Protein AF-A0A9X9X2J0-F1 (afdb_monomer_lite)

Secondary structure (DSSP, 8-state):
-EEEETTTEEEEEEEEEEETTTEEEEEEEEEEETTSPPPPEEEEETTEEPEEEEEEEEE-TT-PPPTT--EEEEEEEEEEE-TT--S----EEEEETTEEEEPPTT-EES-HHHHHTTS-HHHHHHHHHHHHH-GGGGGG--HHHHHHHHHHSPB--TEEEEETTEEEEEEEE-TTSEEEEEEE-SSPPPTT-EEEEEEEE--TTS-EEEEEBPPPPPTT-SEEEEEEEPPTT--S-TTS--EEEEEEEETTEEEEEEE-PEE--HHHHHHHHHHHHHTT--TT-THHHHHHHHHHHHHHHHHHHH-----PPPPTTSPEEEEE----SHHHHHHHHHHHHHHHHH-SEEEEES-HHHHHHHHHHHHHH-SS-EEEES-HHHHHHTTTTTTSEEEEE-HHHHHHHHHTT-HHHHHH--EEGGGHHHHHHHHHHTT---HHHHHHHHHHHHHHHHTT-----PPP---HHHHHHHHHHHHHHHHHHHHHHHHHHH-

pLDDT: mean 77.15, std 11.57, range [38.66, 94.69]

Organism: NCBI:txid1081025

Foldseek 3Di:
DWDDDPPFKIWDWAKWDQQFLWKIKTKTKMKGAPPDDFWDKFKDFPNHTFAWLDKDKAQDPVDDDDPPGRMGMIIIITMTGDPPDDRHTDWMWMDTHPDIDTDDDHMDHDDLLVVLLPDDLVVNVSLLVSCQVDVSRQSSQAVNSCVNVLVPAAEAEQFDAPPPQWRTKHWAAEQQQKIKIKTFGPFWDDPPKFKWKWKWAQDPVHIGIHTFADDGDDGGWRMGMTITGDDNVCVPGSPGWIKMWMWTADPVGIHIYIYTHHYDQQQRVLVVVVVSDVVTDDDPPCPRVVVVLVVLLVSLVVLVVVDPQPLDAQPPPAAEEEEEFPQPDPVLLVLLLVCVVVCLVQGQEYEYEDDPVSSCSNQVSCVVVVSHHYYYDPAPQVVLVVVVQQNHWYQYDYSVVSVVCVVVVNSVVSRLFTFRSVSLNSQVVSVSSLRDDGNRVSVVLLSVLLVCVVVVHQNDDDQDPADDDSRVVSSVSSRVSVSVCSVSSNSNGPD

Structure (mmCIF, N/CA/C/O backbone):
data_AF-A0A9X9X2J0-F1
#
_entry.id   AF-A0A9X9X2J0-F1
#
loop_
_atom_site.group_PDB
_atom_site.id
_atom_site.type_symbol
_atom_site.label_atom_id
_atom_site.label_alt_id
_atom_site.label_comp_id
_atom_site.label_asym_id
_atom_site.label_entity_id
_atom_site.label_seq_id
_atom_site.pdbx_PDB_ins_code
_atom_site.Cartn_x
_atom_site.Cartn_y
_atom_site.Cartn_z
_atom_site.occupancy
_atom_site.B_iso_or_equiv
_atom_site.auth_seq_id
_atom_site.auth_comp_id
_atom_site.auth_asym_id
_atom_site.auth_atom_id
_atom_site.pdbx_PDB_model_num
ATOM 1 N N . MET A 1 1 ? -6.621 -7.345 40.419 1.00 80.12 1 MET A N 1
ATOM 2 C CA . MET A 1 1 ? -6.516 -6.474 41.616 1.00 80.12 1 MET A CA 1
ATOM 3 C C . MET A 1 1 ? -7.861 -5.805 41.831 1.00 80.12 1 MET A C 1
ATOM 5 O O . MET A 1 1 ? -8.419 -5.325 40.860 1.00 80.12 1 MET A O 1
ATOM 9 N N . LYS A 1 2 ? -8.401 -5.790 43.052 1.00 79.56 2 LYS A N 1
ATOM 10 C CA . LYS A 1 2 ? -9.712 -5.195 43.351 1.00 79.56 2 LYS A CA 1
ATOM 11 C C . LYS A 1 2 ? -9.536 -4.049 44.346 1.00 79.56 2 LYS A C 1
ATOM 13 O O . LYS A 1 2 ? -8.899 -4.245 45.374 1.00 79.56 2 LYS A O 1
ATOM 18 N N . LEU A 1 3 ? -10.086 -2.884 44.032 1.00 79.12 3 LEU A N 1
ATOM 19 C CA . LEU A 1 3 ? -9.975 -1.656 44.812 1.00 79.12 3 LEU A CA 1
ATOM 20 C C . LEU A 1 3 ? -11.377 -1.104 45.074 1.00 79.12 3 LEU A C 1
ATOM 22 O O . LEU A 1 3 ? -12.200 -1.020 44.164 1.00 79.12 3 LEU A O 1
ATOM 26 N N . ARG A 1 4 ? -11.653 -0.731 46.324 1.00 74.75 4 ARG A N 1
ATOM 27 C CA . ARG A 1 4 ? -12.910 -0.087 46.714 1.00 74.75 4 ARG A CA 1
ATOM 28 C C . ARG A 1 4 ? -12.634 1.380 47.029 1.00 74.75 4 ARG A C 1
ATOM 30 O O . ARG A 1 4 ? -11.726 1.683 47.798 1.00 74.75 4 ARG A O 1
ATOM 37 N N . ILE A 1 5 ? -13.408 2.265 46.417 1.00 70.88 5 ILE A N 1
ATOM 38 C CA . ILE A 1 5 ? -13.255 3.717 46.463 1.00 70.88 5 ILE A CA 1
ATOM 39 C C . ILE A 1 5 ? -14.489 4.271 47.176 1.00 70.88 5 ILE A C 1
ATOM 41 O O . ILE A 1 5 ? -15.576 4.354 46.605 1.00 70.88 5 ILE A O 1
ATOM 45 N N . GLY A 1 6 ? -14.337 4.583 48.463 1.00 69.69 6 GLY A N 1
ATOM 46 C CA . GLY A 1 6 ? -15.476 4.920 49.320 1.00 69.69 6 GLY A CA 1
ATOM 47 C C . GLY A 1 6 ? -16.467 3.756 49.462 1.00 69.69 6 GLY A C 1
ATOM 48 O O . GLY A 1 6 ? -16.087 2.582 49.420 1.00 69.69 6 GLY A O 1
ATOM 49 N N . GLN A 1 7 ? -17.753 4.063 49.656 1.00 65.88 7 GLN A N 1
ATOM 50 C CA . GLN A 1 7 ? -18.797 3.030 49.704 1.00 65.88 7 GLN A CA 1
ATOM 51 C C . GLN A 1 7 ? -19.370 2.688 48.324 1.00 65.88 7 GLN A C 1
ATOM 53 O O . GLN A 1 7 ? -19.867 1.570 48.150 1.00 65.88 7 GLN A O 1
ATOM 58 N N . ASP A 1 8 ? -19.186 3.577 47.347 1.00 79.44 8 ASP A N 1
ATOM 59 C CA . ASP A 1 8 ? -20.052 3.655 46.170 1.00 79.44 8 ASP A CA 1
ATOM 60 C C . ASP A 1 8 ? -19.383 3.235 44.867 1.00 79.44 8 ASP A C 1
ATOM 62 O O . ASP A 1 8 ? -20.099 2.905 43.931 1.00 79.44 8 ASP A O 1
ATOM 66 N N . ILE A 1 9 ? -18.046 3.207 44.798 1.00 84.62 9 ILE A N 1
ATOM 67 C CA . ILE A 1 9 ? -17.306 2.835 43.586 1.00 84.62 9 ILE A CA 1
ATOM 68 C C . ILE A 1 9 ? -16.357 1.673 43.889 1.00 84.62 9 ILE A C 1
ATOM 70 O O . ILE A 1 9 ? -15.680 1.615 44.917 1.00 84.62 9 ILE A O 1
ATOM 74 N N . GLU A 1 10 ? -16.291 0.721 42.972 1.00 88.69 10 GLU A N 1
ATOM 75 C CA . GLU A 1 10 ? -15.379 -0.411 43.003 1.00 88.69 10 GLU A CA 1
ATOM 76 C C . GLU A 1 10 ? -14.710 -0.550 41.639 1.00 88.69 10 GLU A C 1
ATOM 78 O O . GLU A 1 10 ? -15.383 -0.681 40.625 1.00 88.69 10 GLU A O 1
ATOM 83 N N . VAL A 1 11 ? -13.380 -0.567 41.614 1.00 88.56 11 VAL A N 1
ATOM 84 C CA . VAL A 1 11 ? -12.594 -0.785 40.398 1.00 88.56 11 VAL A CA 1
ATOM 85 C C . VAL A 1 11 ? -11.841 -2.098 40.547 1.00 88.56 11 VAL A C 1
ATOM 87 O O . VAL A 1 11 ? -11.097 -2.299 41.507 1.00 88.56 11 VAL A O 1
ATOM 90 N N . ALA A 1 12 ? -12.015 -3.011 39.600 1.00 89.44 12 ALA A N 1
ATOM 91 C CA . ALA A 1 12 ? -11.230 -4.230 39.524 1.00 89.44 12 ALA A CA 1
ATOM 92 C C . ALA A 1 12 ? -10.414 -4.233 38.235 1.00 89.44 12 ALA A C 1
ATOM 94 O O . ALA A 1 12 ? -10.956 -4.210 37.138 1.00 89.44 12 ALA A O 1
ATOM 95 N N . ILE A 1 13 ? -9.097 -4.263 38.393 1.00 89.69 13 ILE A N 1
ATOM 96 C CA . ILE A 1 13 ? -8.137 -4.299 37.299 1.00 89.69 13 ILE A CA 1
ATOM 97 C C . ILE A 1 13 ? -7.813 -5.753 36.997 1.00 89.69 13 ILE A C 1
ATOM 99 O O . ILE A 1 13 ? -7.363 -6.499 37.878 1.00 89.69 13 ILE A O 1
ATOM 103 N N . GLU A 1 14 ? -8.073 -6.136 35.758 1.00 88.88 14 GLU A N 1
ATOM 104 C CA . GLU A 1 14 ? -7.961 -7.501 35.257 1.00 88.88 14 GLU A CA 1
ATOM 105 C C . GLU A 1 14 ? -6.695 -7.681 34.424 1.00 88.88 14 GLU A C 1
ATOM 107 O O . GLU A 1 14 ? -6.091 -8.748 34.497 1.00 88.88 14 GLU A O 1
ATOM 112 N N . CYS A 1 15 ? -6.254 -6.636 33.718 1.00 89.38 15 CYS A N 1
ATOM 113 C CA . CYS A 1 15 ? -5.005 -6.626 32.971 1.00 89.38 15 CYS A CA 1
ATOM 114 C C . CYS A 1 15 ? -4.328 -5.249 33.027 1.00 89.38 15 CYS A C 1
ATOM 116 O O . CYS A 1 15 ? -4.977 -4.218 32.851 1.00 89.38 15 CYS A O 1
ATOM 118 N N . VAL A 1 16 ? -3.014 -5.229 33.252 1.00 89.00 16 VAL A N 1
ATOM 119 C CA . VAL A 1 16 ? -2.161 -4.043 33.070 1.00 89.00 16 VAL A CA 1
ATOM 120 C C . VAL A 1 16 ? -0.937 -4.458 32.282 1.00 89.00 16 VAL A C 1
ATOM 122 O O . VAL A 1 16 ? -0.249 -5.405 32.675 1.00 89.00 16 VAL A O 1
ATOM 125 N N . ARG A 1 17 ? -0.624 -3.729 31.210 1.00 86.81 17 ARG A N 1
ATOM 126 C CA . ARG A 1 17 ? 0.584 -3.969 30.428 1.00 86.81 17 ARG A CA 1
ATOM 127 C C . ARG A 1 17 ? 1.191 -2.666 29.904 1.00 86.81 17 ARG A C 1
ATOM 129 O O . ARG A 1 17 ? 0.515 -1.936 29.184 1.00 86.81 17 ARG A O 1
ATOM 136 N N . PRO A 1 18 ? 2.466 -2.374 30.209 1.00 80.94 18 PRO A N 1
ATOM 137 C CA . PRO A 1 18 ? 3.216 -1.362 29.474 1.00 80.94 18 PRO A CA 1
ATOM 138 C C . PRO A 1 18 ? 3.323 -1.776 28.001 1.00 80.94 18 PRO A C 1
ATOM 140 O O . PRO A 1 18 ? 3.695 -2.914 27.708 1.00 80.94 18 PRO A O 1
ATOM 143 N N . THR A 1 19 ? 2.967 -0.879 27.087 1.00 74.69 19 THR A N 1
ATOM 144 C CA . THR A 1 19 ? 3.000 -1.098 25.636 1.00 74.69 19 THR A CA 1
ATOM 145 C C . THR A 1 19 ? 4.018 -0.137 25.025 1.00 74.69 19 THR A C 1
ATOM 147 O O . THR A 1 19 ? 3.971 1.077 25.222 1.00 74.69 19 THR A O 1
ATOM 150 N N . GLY A 1 20 ? 5.055 -0.684 24.391 1.00 66.75 20 GLY A N 1
ATOM 151 C CA . GLY A 1 20 ? 6.238 0.103 24.028 1.00 66.75 20 GLY A CA 1
ATOM 152 C C . GLY A 1 20 ? 6.886 0.840 25.221 1.00 66.75 20 GLY A C 1
ATOM 153 O O . GLY A 1 20 ? 6.628 0.558 26.390 1.00 66.75 20 GLY A O 1
ATOM 154 N N . GLY A 1 21 ? 7.766 1.805 24.937 1.00 66.75 21 GLY A N 1
ATOM 155 C CA . GLY A 1 21 ? 8.480 2.566 25.976 1.00 66.75 21 GLY A CA 1
ATOM 156 C C . GLY A 1 21 ? 7.682 3.708 26.627 1.00 66.75 21 GLY A C 1
ATOM 157 O O . GLY A 1 21 ? 8.213 4.382 27.513 1.00 66.75 21 GLY A O 1
ATOM 158 N N . ARG A 1 22 ? 6.453 3.979 26.156 1.00 76.69 22 ARG A N 1
ATOM 159 C CA . ARG A 1 22 ? 5.675 5.190 26.492 1.00 76.69 22 ARG A CA 1
ATOM 160 C C . ARG A 1 22 ? 4.164 4.985 26.642 1.00 76.69 22 ARG A C 1
ATOM 162 O O . ARG A 1 22 ? 3.491 5.958 26.967 1.00 76.69 22 ARG A O 1
ATOM 169 N N . HIS A 1 23 ? 3.628 3.785 26.434 1.00 84.94 23 HIS A N 1
ATOM 170 C CA . HIS A 1 23 ? 2.187 3.554 26.513 1.00 84.94 23 HIS A CA 1
ATOM 171 C C . HIS A 1 23 ? 1.828 2.570 27.620 1.00 84.94 23 HIS A C 1
ATOM 173 O O . HIS A 1 23 ? 2.652 1.779 28.091 1.00 84.94 23 HIS A O 1
ATOM 179 N N . LEU A 1 24 ? 0.580 2.646 28.064 1.00 87.31 24 LEU A N 1
ATOM 180 C CA . LEU A 1 24 ? 0.013 1.747 29.052 1.00 87.31 24 LEU A CA 1
ATOM 181 C C . LEU A 1 24 ? -1.345 1.255 28.568 1.00 87.31 24 LEU A C 1
ATOM 183 O O . LEU A 1 24 ? -2.229 2.057 28.283 1.00 87.31 24 LEU A O 1
ATOM 187 N N . PHE A 1 25 ? -1.500 -0.064 28.529 1.00 89.62 25 PHE A N 1
ATOM 188 C CA . PHE A 1 25 ? -2.776 -0.743 28.369 1.00 89.62 25 PHE A CA 1
ATOM 189 C C . PHE A 1 25 ? -3.306 -1.142 29.747 1.00 89.62 25 PHE A C 1
ATOM 191 O O . PHE A 1 25 ? -2.611 -1.811 30.520 1.00 89.62 25 PHE A O 1
ATOM 198 N N . VAL A 1 26 ? -4.539 -0.749 30.055 1.00 90.88 26 VAL A N 1
ATOM 199 C CA . VAL A 1 26 ? -5.248 -1.138 31.275 1.00 90.88 26 VAL A CA 1
ATOM 200 C C . VAL A 1 26 ? -6.631 -1.631 30.897 1.00 90.88 26 VAL A C 1
ATOM 202 O O . VAL A 1 26 ? -7.401 -0.913 30.268 1.00 90.88 26 VAL A O 1
ATOM 205 N N . GLN A 1 27 ? -6.971 -2.835 31.335 1.00 91.94 27 GLN A N 1
ATOM 206 C CA . GLN A 1 27 ? -8.309 -3.383 31.199 1.00 91.94 27 GLN A CA 1
ATOM 207 C C . GLN A 1 27 ? -8.830 -3.826 32.563 1.00 91.94 27 GLN A C 1
ATOM 209 O O . GLN A 1 27 ? -8.101 -4.323 33.433 1.00 91.94 27 GLN A O 1
ATOM 214 N N . GLY A 1 28 ? -10.121 -3.611 32.766 1.00 91.62 28 GLY A N 1
ATOM 215 C CA . GLY A 1 28 ? -10.777 -3.995 33.996 1.00 91.62 28 GLY A CA 1
ATOM 216 C C . GLY A 1 28 ? -12.270 -3.765 33.948 1.00 91.62 28 GLY A C 1
ATOM 217 O O . GLY A 1 28 ? -12.894 -3.699 32.890 1.00 91.62 28 GLY A O 1
ATOM 218 N N . ARG A 1 29 ? -12.842 -3.643 35.137 1.00 91.69 29 ARG A N 1
ATOM 219 C CA . ARG A 1 29 ? -14.235 -3.287 35.349 1.00 91.69 29 ARG A CA 1
ATOM 220 C C . ARG A 1 29 ? -14.359 -2.246 36.440 1.00 91.69 29 ARG A C 1
ATOM 222 O O . ARG A 1 29 ? -13.577 -2.217 37.391 1.00 91.69 29 ARG A O 1
ATOM 229 N N . ILE A 1 30 ? -15.395 -1.445 36.318 1.00 91.69 30 ILE A N 1
ATOM 230 C CA . ILE A 1 30 ? -15.844 -0.506 37.323 1.00 91.69 30 ILE A CA 1
ATOM 231 C C . ILE A 1 30 ? -17.287 -0.835 37.689 1.00 91.69 30 ILE A C 1
ATOM 233 O O . ILE A 1 30 ? -18.092 -1.196 36.833 1.00 91.69 30 ILE A O 1
ATOM 237 N N . ALA A 1 31 ? -17.594 -0.767 38.976 1.00 90.44 31 ALA A N 1
ATOM 238 C CA . ALA A 1 31 ? -18.933 -0.915 39.504 1.00 90.44 31 ALA A CA 1
ATOM 239 C C . ALA A 1 31 ? -19.277 0.293 40.373 1.00 90.44 31 ALA A C 1
ATOM 241 O O . ALA A 1 31 ? -18.444 0.730 41.168 1.00 90.44 31 ALA A O 1
ATOM 242 N N . TRP A 1 32 ? -20.490 0.818 40.230 1.00 90.38 32 TRP A N 1
ATOM 243 C CA . TRP A 1 32 ? -20.974 1.955 41.011 1.00 90.38 32 TRP A CA 1
ATOM 244 C C . TRP A 1 32 ? -22.461 1.827 41.341 1.00 90.38 32 TRP A C 1
ATOM 246 O O . TRP A 1 32 ? -23.166 1.037 40.714 1.00 90.38 32 TRP A O 1
ATOM 256 N N . ASN A 1 33 ? -22.947 2.563 42.341 1.00 87.88 33 ASN A N 1
ATOM 257 C CA . ASN A 1 33 ? -24.357 2.505 42.740 1.00 87.88 33 ASN A CA 1
ATOM 258 C C . ASN A 1 33 ? -25.285 2.996 41.616 1.00 87.88 33 ASN A C 1
ATOM 260 O O . ASN A 1 33 ? -25.046 4.036 40.995 1.00 87.88 33 ASN A O 1
ATOM 264 N N . ARG A 1 34 ? -26.380 2.267 41.382 1.00 79.81 34 ARG A N 1
ATOM 265 C CA . ARG A 1 34 ? -27.400 2.632 40.397 1.00 79.81 34 ARG A CA 1
ATOM 266 C C . ARG A 1 34 ? -28.074 3.942 40.826 1.00 79.81 34 ARG A C 1
ATOM 268 O O . ARG A 1 34 ? -28.547 4.070 41.949 1.00 79.81 34 ARG A O 1
ATOM 275 N N . GLY A 1 35 ? -28.069 4.931 39.931 1.00 78.44 35 GLY A N 1
ATOM 276 C CA . GLY A 1 35 ? -28.541 6.298 40.199 1.00 78.44 35 GLY A CA 1
ATOM 277 C C . GLY A 1 35 ? -27.430 7.331 40.429 1.00 78.44 35 GLY A C 1
ATOM 278 O O . GLY A 1 35 ? -27.726 8.522 40.439 1.00 78.44 35 GLY A O 1
ATOM 279 N N . GLY A 1 36 ? -26.169 6.901 40.568 1.00 79.81 36 GLY A N 1
ATOM 280 C CA . GLY A 1 36 ? -24.998 7.784 40.509 1.00 79.81 36 GLY A CA 1
ATOM 281 C C . GLY A 1 36 ? -24.456 7.959 39.085 1.00 79.81 36 GLY A C 1
ATOM 282 O O . GLY A 1 36 ? -24.708 7.126 38.209 1.00 79.81 36 GLY A O 1
ATOM 283 N N . GLU A 1 37 ? -23.689 9.028 38.860 1.00 81.94 37 GLU A N 1
ATOM 284 C CA . GLU A 1 37 ? -22.970 9.247 37.598 1.00 81.94 37 GLU A CA 1
ATOM 285 C C . GLU A 1 37 ? -21.845 8.219 37.409 1.00 81.94 37 GLU A C 1
ATOM 287 O O . GLU A 1 37 ? -21.214 7.772 38.373 1.00 81.94 37 GLU A O 1
ATOM 292 N N . ALA A 1 38 ? -21.609 7.827 36.153 1.00 82.75 38 ALA A N 1
ATOM 293 C CA . ALA A 1 38 ? -20.525 6.916 35.810 1.00 82.75 38 ALA A CA 1
ATOM 294 C C . ALA A 1 38 ? -19.171 7.584 36.123 1.00 82.75 38 ALA A C 1
ATOM 296 O O . ALA A 1 38 ? -18.958 8.721 35.703 1.00 82.75 38 ALA A O 1
ATOM 297 N N . PRO A 1 39 ? -18.244 6.919 36.836 1.00 85.06 39 PRO A N 1
ATOM 298 C CA . PRO A 1 39 ? -16.985 7.556 37.203 1.00 85.06 39 PRO A CA 1
ATOM 299 C C . PRO A 1 39 ? -16.054 7.711 35.999 1.00 85.06 39 PRO A C 1
ATOM 301 O O . PRO A 1 39 ? -15.742 6.729 35.310 1.00 85.06 39 PRO A O 1
ATOM 304 N N . ASP A 1 40 ? -15.526 8.921 35.824 1.00 88.00 40 ASP A N 1
ATOM 305 C CA . ASP A 1 40 ? -14.433 9.175 34.890 1.00 88.00 40 ASP A CA 1
ATOM 306 C C . ASP A 1 40 ? -13.179 8.421 35.333 1.00 88.00 40 ASP A C 1
ATOM 308 O O . ASP A 1 40 ? -12.797 8.444 36.511 1.00 88.00 40 ASP A O 1
ATOM 312 N N . LEU A 1 41 ? -12.535 7.757 34.370 1.00 90.19 41 LEU A N 1
ATOM 313 C CA . LEU A 1 41 ? -11.253 7.094 34.576 1.00 90.19 41 LEU A CA 1
ATOM 314 C C . LEU A 1 41 ? -10.158 7.881 33.879 1.00 90.19 41 LEU A C 1
ATOM 316 O O . LEU A 1 41 ? -10.342 8.394 32.779 1.00 90.19 41 LEU A O 1
ATOM 320 N N . TRP A 1 42 ? -9.000 7.937 34.515 1.00 89.50 42 TRP A N 1
ATOM 321 C CA . TRP A 1 42 ? -7.841 8.638 33.985 1.00 89.50 42 TRP A CA 1
ATOM 322 C C . TRP A 1 42 ? -6.563 7.947 34.440 1.00 89.50 42 TRP A C 1
ATOM 324 O O . TRP A 1 42 ? -6.535 7.254 35.458 1.00 89.50 42 TRP A O 1
ATOM 334 N N . LEU A 1 43 ? -5.492 8.111 33.670 1.00 89.50 43 LEU A N 1
ATOM 335 C CA . LEU A 1 43 ? -4.203 7.493 33.954 1.00 89.50 43 LEU A CA 1
ATOM 336 C C . LEU A 1 43 ? -3.159 8.562 34.258 1.00 89.50 43 LEU A C 1
ATOM 338 O O . LEU A 1 43 ? -3.133 9.623 33.637 1.00 89.50 43 LEU A O 1
ATOM 342 N N . LEU A 1 44 ? -2.284 8.258 35.211 1.00 87.56 44 LEU A N 1
ATOM 343 C CA . LEU A 1 44 ? -1.112 9.058 35.537 1.00 87.56 44 LEU A CA 1
ATOM 344 C C . LEU A 1 44 ? 0.1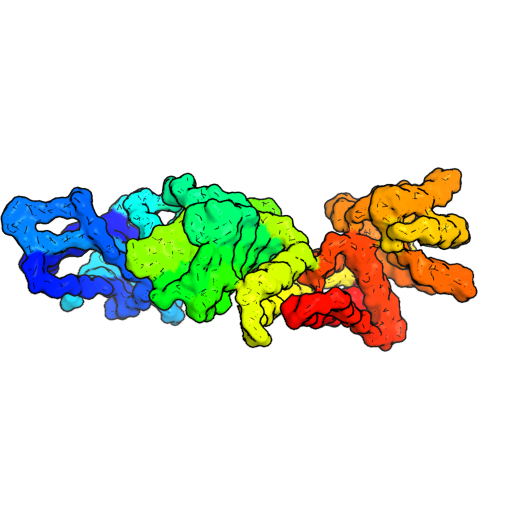71 8.286 35.267 1.00 87.56 44 LEU A C 1
ATOM 346 O O . LEU A 1 44 ? 0.225 7.076 35.493 1.00 87.56 44 LEU A O 1
ATOM 350 N N . ALA A 1 45 ? 1.234 9.018 34.953 1.00 83.81 45 ALA A N 1
ATOM 351 C CA . ALA A 1 45 ? 2.611 8.578 35.147 1.00 83.81 45 ALA A CA 1
ATOM 352 C C . ALA A 1 45 ? 3.360 9.622 35.981 1.00 83.81 45 ALA A C 1
ATOM 354 O O . ALA A 1 45 ? 3.346 10.808 35.650 1.00 83.81 45 ALA A O 1
ATOM 355 N N . HIS A 1 46 ? 4.003 9.200 37.074 1.00 80.00 46 HIS A N 1
ATOM 356 C CA . HIS A 1 46 ? 4.714 10.103 37.994 1.00 80.00 46 HIS A CA 1
ATOM 357 C C . HIS A 1 46 ? 3.863 11.288 38.502 1.00 80.00 46 HIS A C 1
ATOM 359 O O . HIS A 1 46 ? 4.365 12.397 38.674 1.00 80.00 46 HIS A O 1
ATOM 365 N N . GLY A 1 47 ? 2.560 11.074 38.715 1.00 80.00 47 GLY A N 1
ATOM 366 C CA . GLY A 1 47 ? 1.641 12.128 39.163 1.00 80.00 47 GLY A CA 1
ATOM 367 C C . GLY A 1 47 ? 1.157 13.085 38.066 1.00 80.00 47 GLY A C 1
ATOM 368 O O . GLY A 1 47 ? 0.377 13.982 38.367 1.00 80.00 47 GLY A O 1
ATOM 369 N N . LEU A 1 48 ? 1.579 12.899 36.810 1.00 83.69 48 LEU A N 1
ATOM 370 C CA . LEU A 1 48 ? 1.143 13.704 35.666 1.00 83.69 48 LEU A CA 1
ATOM 371 C C . LEU A 1 48 ? 0.122 12.945 34.808 1.00 83.69 48 LEU A C 1
ATOM 373 O O . LEU A 1 48 ? 0.317 11.746 34.592 1.00 83.69 48 LEU A O 1
ATOM 377 N N . PRO A 1 49 ? -0.934 13.612 34.306 1.00 85.62 49 PRO A N 1
ATOM 378 C CA . PRO A 1 49 ? -1.939 12.984 33.455 1.00 85.62 49 PRO A CA 1
ATOM 379 C C . PRO A 1 49 ? -1.334 12.484 32.148 1.00 85.62 49 PRO A C 1
ATOM 381 O O . PRO A 1 49 ? -0.524 13.166 31.517 1.00 85.62 49 PRO A O 1
ATOM 384 N N . LEU A 1 50 ? -1.738 11.277 31.764 1.00 86.31 50 LEU A N 1
ATOM 385 C CA . LEU A 1 50 ? -1.480 10.716 30.448 1.00 86.31 50 LEU A CA 1
ATOM 386 C C . LEU A 1 50 ? -2.586 11.117 29.479 1.00 86.31 50 LEU A C 1
ATOM 388 O O . LEU A 1 50 ? -3.747 11.271 29.862 1.00 86.31 50 LEU A O 1
ATOM 392 N N . GLU A 1 51 ? -2.213 11.255 28.214 1.00 87.19 51 GLU A N 1
ATOM 393 C CA . GLU A 1 51 ? -3.160 11.458 27.130 1.00 87.19 51 GLU A CA 1
ATOM 394 C C . GLU A 1 51 ? -3.861 10.133 26.839 1.00 87.19 51 GLU A C 1
ATOM 396 O O . GLU A 1 51 ? -3.206 9.115 26.598 1.00 87.19 51 GLU A O 1
ATOM 401 N N . SER A 1 52 ? -5.192 10.133 26.901 1.00 87.12 52 SER A N 1
ATOM 402 C CA . SER A 1 52 ? -5.984 8.957 26.554 1.00 87.12 52 SER A CA 1
ATOM 403 C C . SER A 1 52 ? -6.009 8.800 25.037 1.00 87.12 52 SER A C 1
ATOM 405 O O . SER A 1 52 ? -6.588 9.627 24.335 1.00 87.12 52 SER A O 1
ATOM 407 N N . LEU A 1 53 ? -5.376 7.739 24.540 1.00 87.44 53 LEU A N 1
ATOM 408 C CA . LEU A 1 53 ? -5.398 7.358 23.127 1.00 87.44 53 LEU A CA 1
ATOM 409 C C . LEU A 1 53 ? -6.650 6.535 22.799 1.00 87.44 53 LEU A C 1
ATOM 411 O O . LEU A 1 53 ? -7.156 6.582 21.680 1.00 87.44 53 LEU A O 1
ATOM 415 N N . LEU A 1 54 ? -7.150 5.779 23.779 1.00 89.44 54 LEU A N 1
ATOM 416 C CA . LEU A 1 54 ? -8.365 4.984 23.668 1.00 89.44 54 LEU A CA 1
ATOM 417 C C . LEU A 1 54 ? -9.022 4.832 25.047 1.00 89.44 54 LEU A C 1
ATOM 419 O O . LEU A 1 54 ? -8.380 4.348 25.976 1.00 89.44 54 LEU A O 1
ATOM 423 N N . ASP A 1 55 ? -10.304 5.187 25.159 1.00 91.44 55 ASP A N 1
ATOM 424 C CA . ASP A 1 55 ? -11.177 4.832 26.288 1.00 91.44 55 ASP A CA 1
ATOM 425 C C . ASP A 1 55 ? -12.417 4.131 25.730 1.00 91.44 55 ASP A C 1
ATOM 427 O O . ASP A 1 55 ? -13.240 4.741 25.043 1.00 91.44 55 ASP A O 1
ATOM 431 N N . LEU A 1 56 ? -12.517 2.827 25.979 1.00 90.06 56 LEU A N 1
ATOM 432 C CA . LEU A 1 56 ? -13.674 2.019 25.617 1.00 90.06 56 LEU A CA 1
ATOM 433 C C . LEU A 1 56 ? -14.379 1.553 26.875 1.00 90.06 56 LEU A C 1
ATOM 435 O O . LEU A 1 56 ? -13.749 1.048 27.805 1.00 90.06 56 LEU A O 1
ATOM 439 N N . ARG A 1 57 ? -15.707 1.636 26.856 1.00 89.75 57 ARG A N 1
ATOM 440 C CA . ARG A 1 57 ? -16.573 1.160 27.930 1.00 89.75 57 ARG A CA 1
ATOM 441 C C . ARG A 1 57 ? -17.578 0.162 27.390 1.00 89.75 57 ARG A C 1
ATOM 443 O O . ARG A 1 57 ? -18.133 0.368 26.315 1.00 89.75 57 ARG A O 1
ATOM 450 N N . HIS A 1 58 ? -17.817 -0.912 28.136 1.00 87.38 58 HIS A N 1
ATOM 451 C CA . HIS A 1 58 ? -18.621 -2.025 27.642 1.00 87.38 58 HIS A CA 1
ATOM 452 C C . HIS A 1 58 ? -19.385 -2.756 28.734 1.00 87.38 58 HIS A C 1
ATOM 454 O O . HIS A 1 58 ? -19.008 -2.734 29.902 1.00 87.38 58 HIS A O 1
ATOM 460 N N . GLU A 1 59 ? -20.462 -3.433 28.361 1.00 85.12 59 GLU A N 1
ATOM 461 C CA . GLU A 1 59 ? -21.216 -4.248 29.308 1.00 85.12 59 GLU A CA 1
ATOM 462 C C . GLU A 1 59 ? -20.429 -5.505 29.714 1.00 85.12 59 GLU A C 1
ATOM 464 O O . GLU A 1 59 ? -19.630 -6.047 28.943 1.00 85.12 59 GLU A O 1
ATOM 469 N N . ARG A 1 60 ? -20.654 -5.970 30.948 1.00 84.56 60 ARG A N 1
ATOM 470 C CA . ARG A 1 60 ? -20.074 -7.203 31.508 1.00 84.56 60 ARG A CA 1
ATOM 471 C C . ARG A 1 60 ? -21.187 -8.160 31.935 1.00 84.56 60 ARG A C 1
ATOM 473 O O . ARG A 1 60 ? -21.424 -8.313 33.132 1.00 84.56 60 ARG A O 1
ATOM 480 N N . PRO A 1 61 ? -21.897 -8.788 30.979 1.00 79.12 61 PRO A N 1
ATOM 481 C CA . PRO A 1 61 ? -22.999 -9.697 31.301 1.00 79.12 61 PRO A CA 1
ATOM 482 C C . PRO A 1 61 ? -22.525 -10.951 32.051 1.00 79.12 61 PRO A C 1
ATOM 484 O O . PRO A 1 61 ? -23.315 -11.610 32.719 1.00 79.12 61 PRO A O 1
ATOM 487 N N . ASP A 1 62 ? -21.231 -11.264 31.970 1.00 82.12 62 ASP A N 1
ATOM 488 C CA . ASP A 1 62 ? -20.565 -12.335 32.708 1.00 82.12 62 ASP A CA 1
ATOM 489 C C . ASP A 1 62 ? -20.400 -12.039 34.209 1.00 82.12 62 ASP A C 1
ATOM 491 O O . ASP A 1 62 ? -20.065 -12.941 34.977 1.00 82.12 62 ASP A O 1
ATOM 495 N N . ILE A 1 63 ? -20.638 -10.796 34.646 1.00 83.62 63 ILE A N 1
ATOM 496 C CA . ILE A 1 63 ? -20.502 -10.383 36.043 1.00 83.62 63 ILE A CA 1
ATOM 497 C C . ILE A 1 63 ? -21.809 -9.776 36.538 1.00 83.62 63 ILE A C 1
ATOM 499 O O . ILE A 1 63 ? -22.199 -8.674 36.166 1.00 83.62 63 ILE A O 1
ATOM 503 N N . THR A 1 64 ? -22.441 -10.465 37.480 1.00 79.56 64 THR A N 1
ATOM 504 C CA . THR A 1 64 ? -23.604 -9.957 38.208 1.00 79.56 64 THR A CA 1
ATOM 505 C C . THR A 1 64 ? -23.188 -9.323 39.531 1.00 79.56 64 THR A C 1
ATOM 507 O O . THR A 1 64 ? -22.316 -9.846 40.230 1.00 79.56 64 THR A O 1
ATOM 510 N N . ALA A 1 65 ? -23.842 -8.220 39.902 1.00 80.56 65 ALA A N 1
ATOM 511 C CA . ALA A 1 65 ? -23.724 -7.655 41.244 1.00 80.56 65 ALA A CA 1
ATOM 512 C C . ALA A 1 65 ? -24.142 -8.691 42.302 1.00 80.56 65 ALA A C 1
ATOM 514 O O . ALA A 1 65 ? -24.949 -9.586 42.026 1.00 80.56 65 ALA A O 1
ATOM 515 N N . ALA A 1 66 ? -23.580 -8.592 43.509 1.00 80.81 66 ALA A N 1
ATOM 516 C CA . ALA A 1 66 ? -23.956 -9.501 44.584 1.00 80.81 66 ALA A CA 1
ATOM 517 C C . ALA A 1 66 ? -25.447 -9.316 44.947 1.00 80.81 66 ALA A C 1
ATOM 519 O O . ALA A 1 66 ? -25.969 -8.203 44.830 1.00 80.81 66 ALA A O 1
ATOM 520 N N . PRO A 1 67 ? -26.153 -10.371 45.400 1.00 75.69 67 PRO A N 1
ATOM 521 C CA . PRO A 1 67 ? -27.549 -10.250 45.812 1.00 75.69 67 PRO A CA 1
ATOM 522 C C . PRO A 1 67 ? -27.737 -9.134 46.851 1.00 75.69 67 PRO A C 1
ATOM 524 O O . PRO A 1 67 ? -27.097 -9.149 47.900 1.00 75.69 67 PRO A O 1
ATOM 527 N N . GLY A 1 68 ? -28.617 -8.173 46.555 1.00 75.81 68 GLY A N 1
ATOM 528 C CA . GLY A 1 68 ? -28.887 -7.013 47.415 1.00 75.81 68 GLY A CA 1
ATOM 529 C C . GLY A 1 68 ? -28.045 -5.764 47.123 1.00 75.81 68 GLY A C 1
ATOM 530 O O . GLY A 1 68 ? -28.310 -4.723 47.720 1.00 75.81 68 GLY A O 1
ATOM 531 N N . GLU A 1 69 ? -27.079 -5.821 46.201 1.00 81.94 69 GLU A N 1
ATOM 532 C CA . GLU A 1 69 ? -26.355 -4.639 45.720 1.00 81.94 69 GLU A CA 1
ATOM 533 C C . GLU A 1 69 ? -27.044 -4.046 44.480 1.00 81.94 69 GLU A C 1
ATOM 535 O O . GLU A 1 69 ? -27.117 -4.689 43.433 1.00 81.94 69 GLU A O 1
ATOM 540 N N . ASP A 1 70 ? -27.510 -2.796 44.569 1.00 85.88 70 ASP A N 1
ATOM 541 C CA . ASP A 1 70 ? -28.031 -2.062 43.409 1.00 85.88 70 ASP A CA 1
ATOM 542 C C . ASP A 1 70 ? -26.893 -1.329 42.687 1.00 85.88 70 ASP A C 1
ATOM 544 O O . ASP A 1 70 ? -26.660 -0.134 42.882 1.00 85.88 70 ASP A O 1
ATOM 548 N N . ARG A 1 71 ? -26.109 -2.082 41.907 1.00 86.88 71 ARG A N 1
ATOM 549 C CA . ARG A 1 71 ? -24.911 -1.580 41.220 1.00 86.88 71 ARG A CA 1
ATOM 550 C C . ARG A 1 71 ? -24.975 -1.762 39.710 1.00 86.88 71 ARG A C 1
ATOM 552 O O . ARG A 1 71 ? -25.449 -2.778 39.205 1.00 86.88 71 ARG A O 1
ATOM 559 N N . VAL A 1 72 ? -24.441 -0.779 38.992 1.00 88.00 72 VAL A N 1
ATOM 560 C CA . VAL A 1 72 ? -24.114 -0.871 37.567 1.00 88.00 72 VAL A CA 1
ATOM 561 C C . VAL A 1 72 ? -22.675 -1.358 37.450 1.00 88.00 72 VAL A C 1
ATOM 563 O O . VAL A 1 72 ? -21.814 -0.893 38.193 1.00 88.00 72 VAL A O 1
ATOM 566 N N . ILE A 1 73 ? -22.420 -2.311 36.552 1.00 90.81 73 ILE A N 1
ATOM 567 C CA . ILE A 1 73 ? -21.089 -2.869 36.291 1.00 90.81 73 ILE A CA 1
ATOM 568 C C . ILE A 1 73 ? -20.760 -2.641 34.822 1.00 90.81 73 ILE A C 1
ATOM 570 O O . ILE A 1 73 ? -21.543 -3.000 33.946 1.00 90.81 73 ILE A O 1
ATOM 574 N N . GLN A 1 74 ? -19.584 -2.081 34.561 1.00 91.00 74 GLN A N 1
ATOM 575 C CA . GLN A 1 74 ? -19.101 -1.809 33.216 1.00 91.00 74 GLN A CA 1
ATOM 576 C C . GLN A 1 74 ? -17.634 -2.217 33.098 1.00 91.00 74 GLN A C 1
ATOM 578 O O . GLN A 1 74 ? -16.820 -1.936 33.975 1.00 91.00 74 GLN A O 1
ATOM 583 N N . GLY A 1 75 ? -17.293 -2.909 32.021 1.00 91.56 75 GLY A N 1
ATOM 584 C CA . GLY A 1 75 ? -15.920 -3.153 31.610 1.00 91.56 75 GLY A CA 1
AT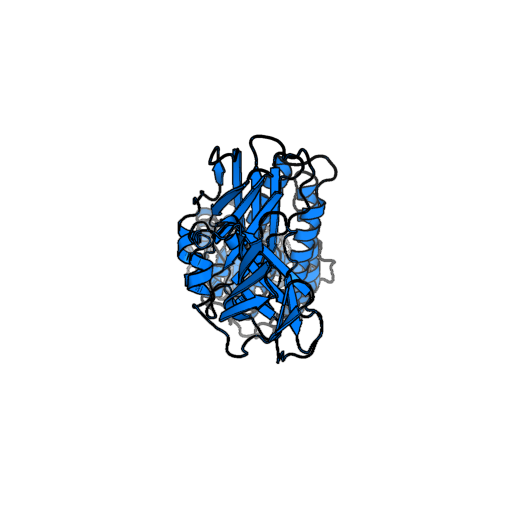OM 585 C C . GLY A 1 75 ? -15.311 -1.896 30.999 1.00 91.56 75 GLY A C 1
ATOM 586 O O . GLY A 1 75 ? -16.026 -1.045 30.464 1.00 91.56 75 GLY A O 1
ATOM 587 N N . PHE A 1 76 ? -13.992 -1.773 31.082 1.00 92.19 76 PHE A N 1
ATOM 588 C CA . PHE A 1 76 ? -13.261 -0.695 30.434 1.00 92.19 76 PHE A CA 1
ATOM 589 C C . PHE A 1 76 ? -11.939 -1.176 29.839 1.00 92.19 76 PHE A C 1
ATOM 591 O O . PHE A 1 76 ? -11.306 -2.092 30.373 1.00 92.19 76 PHE A O 1
ATOM 598 N N . ILE A 1 77 ? -11.509 -0.500 28.776 1.00 92.69 77 ILE A N 1
ATOM 599 C CA . ILE A 1 77 ? -10.164 -0.582 28.204 1.00 92.69 77 ILE A CA 1
ATOM 600 C C . ILE A 1 77 ? -9.640 0.840 28.070 1.00 92.69 77 ILE A C 1
ATOM 602 O O . ILE A 1 77 ? -10.271 1.674 27.427 1.00 92.69 77 ILE A O 1
ATOM 606 N N . LEU A 1 78 ? -8.476 1.090 28.655 1.00 92.19 78 LEU A N 1
ATOM 607 C CA . LEU A 1 78 ? -7.756 2.348 28.561 1.00 92.19 78 LEU A CA 1
ATOM 608 C C . LEU A 1 78 ? -6.405 2.093 27.903 1.00 92.19 78 LEU A C 1
ATOM 610 O O . LEU A 1 78 ? -5.627 1.260 28.376 1.00 92.19 78 LEU A O 1
ATOM 614 N N . ILE A 1 79 ? -6.117 2.834 26.841 1.00 90.50 79 ILE A N 1
ATOM 615 C CA . ILE A 1 79 ? -4.776 2.962 26.278 1.00 90.50 79 ILE A CA 1
ATOM 616 C C . ILE A 1 79 ? -4.383 4.421 26.420 1.00 90.50 79 ILE A C 1
ATOM 618 O O . ILE A 1 79 ? -5.069 5.298 25.901 1.00 90.50 79 ILE A O 1
ATOM 622 N N . ALA A 1 80 ? -3.291 4.689 27.126 1.00 88.81 80 ALA A N 1
ATOM 623 C CA . ALA A 1 80 ? -2.809 6.050 27.314 1.00 88.81 80 ALA A CA 1
ATOM 624 C C . ALA A 1 80 ? -1.313 6.170 27.040 1.00 88.81 80 ALA A C 1
ATOM 626 O O . ALA A 1 80 ? -0.549 5.222 27.244 1.00 88.81 80 ALA A O 1
ATOM 627 N N . GLY A 1 81 ? -0.914 7.355 26.589 1.00 84.44 81 GLY A N 1
ATOM 628 C CA . GLY A 1 81 ? 0.443 7.687 26.181 1.00 84.44 81 GLY A CA 1
ATOM 629 C C . GLY A 1 81 ? 0.905 9.041 26.690 1.00 84.44 81 GLY A C 1
ATOM 630 O O . GLY A 1 81 ? 0.143 9.821 27.263 1.00 84.44 81 GLY A O 1
ATOM 631 N N . ARG A 1 82 ? 2.189 9.328 26.474 1.00 73.88 82 ARG A N 1
ATOM 632 C CA . ARG A 1 82 ? 2.768 10.648 26.731 1.00 73.88 82 ARG A CA 1
ATOM 633 C C . ARG A 1 82 ? 3.360 11.213 25.447 1.00 73.88 82 ARG A C 1
ATOM 635 O O . ARG A 1 82 ? 4.402 10.736 24.989 1.00 73.88 82 ARG A O 1
ATOM 642 N N . ALA A 1 83 ? 2.757 12.278 24.924 1.00 63.50 83 ALA A N 1
ATOM 643 C CA . ALA A 1 83 ? 3.353 13.062 23.850 1.00 63.50 83 ALA A CA 1
ATOM 644 C C . ALA A 1 83 ? 4.670 13.712 24.334 1.00 63.50 83 ALA A C 1
ATOM 646 O O . ALA A 1 83 ? 4.687 14.496 25.283 1.00 63.50 83 ALA A O 1
ATOM 647 N N . GLY A 1 84 ? 5.800 13.364 23.704 1.00 57.16 84 GLY A N 1
ATOM 648 C CA . GLY A 1 84 ? 7.056 14.126 23.812 1.00 57.16 84 GLY A CA 1
ATOM 649 C C . GLY A 1 84 ? 7.892 14.034 25.108 1.00 57.16 84 GLY A C 1
ATOM 650 O O . GLY A 1 84 ? 8.594 14.990 25.420 1.00 57.16 84 GLY A O 1
ATOM 651 N N . GLY A 1 85 ? 7.890 12.923 25.861 1.00 53.12 85 GLY A N 1
ATOM 652 C CA . GLY A 1 85 ? 8.734 12.735 27.069 1.00 53.12 85 GLY A CA 1
ATOM 653 C C . GLY A 1 85 ? 9.909 11.743 26.915 1.00 53.12 85 GLY A C 1
ATOM 654 O O . GLY A 1 85 ? 9.956 11.000 25.932 1.00 53.12 85 GLY A O 1
ATOM 655 N N . PRO A 1 86 ? 10.869 11.673 27.863 1.00 51.53 86 PRO A N 1
ATOM 656 C CA . PRO A 1 86 ? 11.913 10.640 27.852 1.00 51.53 86 PRO A CA 1
ATOM 657 C C . PRO A 1 86 ? 11.306 9.225 27.858 1.00 51.53 86 PRO A C 1
ATOM 659 O O . PRO A 1 86 ? 10.237 9.002 28.423 1.00 51.53 86 PRO A O 1
ATOM 662 N N . ALA A 1 87 ? 11.962 8.277 27.181 1.00 53.12 87 ALA A N 1
ATOM 663 C CA . ALA A 1 87 ? 11.580 6.866 27.226 1.00 53.12 87 ALA A CA 1
ATOM 664 C C . ALA A 1 87 ? 11.894 6.316 28.624 1.00 53.12 87 ALA A C 1
ATOM 666 O O . ALA A 1 87 ? 13.024 6.433 29.093 1.00 53.12 87 ALA A O 1
ATOM 667 N N . GLY A 1 88 ? 10.887 5.761 29.294 1.00 55.62 88 GLY A N 1
ATOM 668 C CA . GLY A 1 88 ? 10.975 5.371 30.699 1.00 55.62 88 GLY A CA 1
ATOM 669 C C . GLY A 1 88 ? 9.836 5.985 31.496 1.00 55.62 88 GLY A C 1
ATOM 670 O O . GLY A 1 88 ? 9.865 7.161 31.848 1.00 55.62 88 GLY A O 1
ATOM 671 N N . MET A 1 89 ? 8.818 5.174 31.758 1.00 55.56 89 MET A N 1
ATOM 672 C CA . MET A 1 89 ? 7.672 5.546 32.577 1.00 55.56 89 MET A CA 1
ATOM 673 C C . MET A 1 89 ? 7.629 4.591 33.766 1.00 55.56 89 MET A C 1
ATOM 675 O O . MET A 1 89 ? 7.322 3.408 33.614 1.00 55.56 89 MET A O 1
ATOM 679 N N . GLU A 1 90 ? 8.004 5.085 34.943 1.00 62.50 90 GLU A N 1
ATOM 680 C CA . GLU A 1 90 ? 7.881 4.340 36.195 1.00 62.50 90 GLU A CA 1
ATOM 681 C C . GLU A 1 90 ? 6.714 4.919 37.011 1.00 62.50 90 GLU A C 1
ATOM 683 O O . GLU A 1 90 ? 6.410 6.104 36.938 1.00 62.50 90 GLU A O 1
ATOM 688 N N . GLY A 1 91 ? 6.017 4.099 37.798 1.00 72.62 91 GLY A N 1
ATOM 689 C CA . GLY A 1 91 ? 4.948 4.600 38.673 1.00 72.62 91 GLY A CA 1
ATOM 690 C C . GLY A 1 91 ? 3.712 5.106 37.921 1.00 72.62 91 GLY A C 1
ATOM 691 O O . GLY A 1 91 ? 3.400 6.300 37.932 1.00 72.62 91 GLY A O 1
ATOM 692 N N . PHE A 1 92 ? 2.985 4.176 37.301 1.00 84.25 92 PHE A N 1
ATOM 693 C CA . PHE A 1 92 ? 1.657 4.444 36.761 1.00 84.25 92 PHE A CA 1
ATOM 694 C C . PHE A 1 92 ? 0.606 4.462 37.871 1.00 84.25 92 PHE A C 1
ATOM 696 O O . PHE A 1 92 ? 0.728 3.722 38.848 1.00 84.25 92 PHE A O 1
ATOM 703 N N . ALA A 1 93 ? -0.448 5.257 37.708 1.00 87.38 93 ALA A N 1
ATOM 704 C CA . ALA A 1 93 ? -1.622 5.190 38.570 1.00 87.38 93 ALA A CA 1
ATOM 705 C C . ALA A 1 93 ? -2.918 5.260 37.757 1.00 87.38 93 ALA A C 1
ATOM 707 O O . ALA A 1 93 ? -2.984 5.971 36.758 1.00 87.38 93 ALA A O 1
ATOM 708 N N . LEU A 1 94 ? -3.940 4.530 38.204 1.00 89.12 94 LEU A N 1
ATOM 709 C CA . LEU A 1 94 ? -5.309 4.646 37.708 1.00 89.12 94 LEU A CA 1
ATOM 710 C C . LEU A 1 94 ? -6.107 5.507 38.677 1.00 89.12 94 LEU A C 1
ATOM 712 O O . LEU A 1 94 ? -6.167 5.207 39.872 1.00 89.12 94 LEU A O 1
ATOM 716 N N . GLY A 1 95 ? -6.709 6.560 38.150 1.00 87.31 95 GLY A N 1
ATOM 717 C CA . GLY A 1 95 ? -7.650 7.408 38.849 1.00 87.31 95 GLY A CA 1
ATOM 718 C C . GLY A 1 95 ? -9.094 7.062 38.514 1.00 87.31 95 GLY A C 1
ATOM 719 O O . GLY A 1 95 ? -9.403 6.686 37.384 1.00 87.31 95 GLY A O 1
ATOM 720 N N . ALA A 1 96 ? -9.965 7.181 39.514 1.00 85.06 96 ALA A N 1
ATOM 721 C CA . ALA A 1 96 ? -11.412 7.093 39.366 1.00 85.06 96 ALA A CA 1
ATOM 722 C C . ALA A 1 96 ? -12.070 8.091 40.329 1.00 85.06 96 ALA A C 1
ATOM 724 O O . ALA A 1 96 ? -11.882 8.013 41.550 1.00 85.06 96 ALA A O 1
ATOM 725 N N . GLY A 1 97 ? -12.808 9.061 39.785 1.00 79.44 97 GLY A N 1
ATOM 726 C CA . GLY A 1 97 ? -13.267 10.216 40.563 1.00 79.44 97 GLY A CA 1
ATOM 727 C C . GLY A 1 97 ? -12.088 11.020 41.133 1.00 79.44 97 GLY A C 1
ATOM 728 O O . GLY A 1 97 ? -11.158 11.360 40.405 1.00 79.44 97 GLY A O 1
ATOM 729 N N . ALA A 1 98 ? -12.107 11.302 42.442 1.00 75.31 98 ALA A N 1
ATOM 730 C CA . ALA A 1 98 ? -11.093 12.118 43.130 1.00 75.31 98 ALA A CA 1
ATOM 731 C C . ALA A 1 98 ? -9.882 11.330 43.678 1.00 75.31 98 ALA A C 1
ATOM 733 O O . ALA A 1 98 ? -9.033 11.905 44.361 1.00 75.31 98 ALA A O 1
ATOM 734 N N . LEU A 1 99 ? -9.806 10.018 43.437 1.00 81.25 99 LEU A N 1
ATOM 735 C CA . LEU A 1 99 ? -8.778 9.144 44.008 1.00 81.25 99 LEU A CA 1
ATOM 736 C C . LEU A 1 99 ? -7.956 8.462 42.914 1.00 81.25 99 LEU A C 1
ATOM 738 O O . LEU A 1 99 ? -8.495 8.102 41.872 1.00 81.25 99 LEU A O 1
ATOM 742 N N . ALA A 1 100 ? -6.664 8.256 43.186 1.00 83.44 100 ALA A N 1
ATOM 743 C CA . ALA A 1 100 ? -5.726 7.561 42.310 1.00 83.44 100 ALA A CA 1
ATOM 744 C C . ALA A 1 100 ? -4.981 6.449 43.051 1.00 83.44 100 ALA A C 1
ATOM 746 O O . ALA A 1 100 ? -4.645 6.585 44.228 1.00 83.44 100 ALA A O 1
ATOM 747 N N . PHE A 1 101 ? -4.697 5.359 42.340 1.00 84.69 101 PHE A N 1
ATOM 748 C CA . PHE A 1 101 ? -4.084 4.156 42.898 1.00 84.69 101 PHE A CA 1
ATOM 749 C C . PHE A 1 101 ? -2.928 3.700 42.026 1.00 84.69 101 PHE A C 1
ATOM 751 O O . PHE A 1 101 ? -3.062 3.625 40.805 1.00 84.69 101 PHE A O 1
ATOM 758 N N . ALA A 1 102 ? -1.806 3.364 42.657 1.00 86.00 102 ALA A N 1
ATOM 759 C CA . ALA A 1 102 ? -0.629 2.880 41.954 1.00 86.00 102 ALA A CA 1
ATOM 760 C C . ALA A 1 102 ? -0.916 1.555 41.228 1.00 86.00 102 ALA A C 1
ATOM 762 O O . ALA A 1 102 ? -1.518 0.633 41.785 1.00 86.00 102 ALA A O 1
ATOM 763 N N . LEU A 1 103 ? -0.451 1.463 39.987 1.00 84.50 103 LEU A N 1
ATOM 764 C CA . LEU A 1 103 ? -0.485 0.260 39.169 1.00 84.50 103 LEU A CA 1
ATOM 765 C C . LEU A 1 103 ? 0.867 -0.465 39.240 1.00 84.50 103 LEU A C 1
ATOM 767 O O . LEU A 1 103 ? 1.917 0.181 39.304 1.00 84.50 103 LEU A O 1
ATOM 771 N N . PRO A 1 104 ? 0.869 -1.808 39.216 1.00 76.38 104 PRO A N 1
ATOM 772 C CA . PRO A 1 104 ? 2.096 -2.593 39.262 1.00 76.38 104 PRO A CA 1
ATOM 773 C C . PRO A 1 104 ? 2.919 -2.442 37.977 1.00 76.38 104 PRO A C 1
ATOM 775 O O . PRO A 1 104 ? 2.384 -2.419 36.869 1.00 76.38 104 PRO A O 1
ATOM 778 N N . ARG A 1 105 ? 4.245 -2.377 38.139 1.00 71.06 105 ARG A N 1
ATOM 779 C CA . ARG A 1 105 ? 5.201 -2.103 37.055 1.00 71.06 105 ARG A CA 1
ATOM 780 C C . ARG A 1 105 ? 5.390 -3.272 36.088 1.00 71.06 105 ARG A C 1
ATOM 782 O O . ARG A 1 105 ? 5.518 -3.053 34.890 1.00 71.06 105 ARG A O 1
ATOM 789 N N . GLU A 1 106 ? 5.404 -4.500 36.594 1.00 70.75 106 GLU A N 1
ATOM 790 C CA . GLU A 1 106 ? 5.656 -5.714 35.794 1.00 70.75 106 GLU A CA 1
ATOM 791 C C . GLU A 1 106 ? 4.436 -6.146 34.955 1.00 70.75 106 GLU A C 1
ATOM 793 O O . GLU A 1 106 ? 4.478 -7.119 34.198 1.00 70.75 106 GLU A O 1
ATOM 798 N N . GLY A 1 107 ? 3.349 -5.379 35.049 1.00 74.38 107 GLY A N 1
ATOM 799 C CA . GLY A 1 107 ? 2.031 -5.781 34.600 1.00 74.38 107 GLY A CA 1
ATOM 800 C C . GLY A 1 107 ? 1.320 -6.638 35.642 1.00 74.38 107 GLY A C 1
ATOM 801 O O . GLY A 1 107 ? 1.865 -7.005 36.682 1.00 74.38 107 GLY A O 1
ATOM 802 N N . LEU A 1 108 ? 0.048 -6.906 35.385 1.00 80.06 108 LEU A N 1
ATOM 803 C CA . LEU A 1 108 ? -0.806 -7.690 36.268 1.00 80.06 108 LEU A CA 1
ATOM 804 C C . LEU A 1 108 ? -1.850 -8.408 35.431 1.00 80.06 108 LEU A C 1
ATOM 806 O O . LEU A 1 108 ? -2.415 -7.800 34.529 1.00 80.06 108 LEU A O 1
ATOM 810 N N . GLY A 1 109 ? -2.163 -9.644 35.813 1.00 83.19 109 GLY A N 1
ATOM 811 C CA . GLY A 1 109 ? -3.366 -10.332 35.367 1.00 83.19 109 GLY A CA 1
ATOM 812 C C . GLY A 1 109 ? -3.175 -11.205 34.134 1.00 83.19 109 GLY A C 1
ATOM 813 O O . GLY A 1 109 ? -2.086 -11.732 33.913 1.00 83.19 109 GLY A O 1
ATOM 814 N N . ALA A 1 110 ? -4.261 -11.417 33.391 1.00 80.88 110 ALA A N 1
ATOM 815 C CA . ALA A 1 110 ? -4.268 -12.315 32.238 1.00 80.88 110 ALA A CA 1
ATOM 816 C C . ALA A 1 110 ? -3.374 -11.785 31.097 1.00 80.88 110 ALA A C 1
ATOM 818 O O . ALA A 1 110 ? -3.207 -10.564 30.972 1.00 80.88 110 ALA A O 1
ATOM 819 N N . PRO A 1 111 ? -2.813 -12.667 30.246 1.00 83.81 111 PRO A N 1
ATOM 820 C CA . PRO A 1 111 ? -2.106 -12.250 29.041 1.00 83.81 111 PRO A CA 1
ATOM 821 C C . PRO A 1 111 ? -2.976 -11.326 28.183 1.00 83.81 111 PRO A C 1
ATOM 823 O O . PRO A 1 111 ? -4.152 -11.612 27.961 1.00 83.81 111 PRO A O 1
ATOM 826 N N . VAL A 1 112 ? -2.392 -10.245 27.653 1.00 82.44 112 VAL A N 1
ATOM 827 C CA . VAL A 1 112 ? -3.113 -9.272 26.808 1.00 82.44 112 VAL A CA 1
ATOM 828 C C . VAL A 1 112 ? -3.835 -9.968 25.652 1.00 82.44 112 VAL A C 1
ATOM 830 O O . VAL A 1 112 ? -4.986 -9.647 25.378 1.00 82.44 112 VAL A O 1
ATOM 833 N N . ALA A 1 113 ? -3.207 -10.972 25.033 1.00 82.50 113 ALA A N 1
ATOM 834 C CA . ALA A 1 113 ? -3.822 -11.738 23.954 1.00 82.50 113 ALA A CA 1
ATOM 835 C C . ALA A 1 113 ? -5.131 -12.430 24.368 1.00 82.50 113 ALA A C 1
ATOM 837 O O . ALA A 1 113 ? -6.099 -12.393 23.617 1.00 82.50 113 ALA A O 1
ATOM 838 N N . GLU A 1 114 ? -5.203 -12.998 25.576 1.00 84.19 114 GLU A N 1
ATOM 839 C CA . GLU A 1 114 ? -6.426 -13.642 26.073 1.00 84.19 114 GLU A CA 1
ATOM 840 C C . GLU A 1 114 ? -7.539 -12.633 26.367 1.00 84.19 114 GLU A C 1
ATOM 842 O O . GLU A 1 114 ? -8.717 -12.941 26.188 1.00 84.19 114 GLU A O 1
ATOM 847 N N . VAL A 1 115 ? -7.170 -11.437 26.833 1.00 83.88 115 VAL A N 1
ATOM 848 C CA . VAL A 1 115 ? -8.118 -10.351 27.106 1.00 83.88 115 VAL A CA 1
ATOM 849 C C . VAL A 1 115 ? -8.703 -9.827 25.799 1.00 83.88 115 VAL A C 1
ATOM 851 O O . VAL A 1 115 ? -9.922 -9.735 25.670 1.00 83.88 115 VAL A O 1
ATOM 854 N N . LEU A 1 116 ? -7.843 -9.537 24.818 1.00 85.06 116 LEU A N 1
ATOM 855 C CA . LEU A 1 116 ? -8.252 -9.029 23.508 1.00 85.06 116 LEU A CA 1
ATOM 856 C C . LEU A 1 116 ? -9.097 -10.049 22.731 1.00 85.06 116 LEU A C 1
ATOM 858 O O . LEU A 1 116 ? -10.100 -9.669 22.131 1.00 85.06 116 LEU A O 1
ATOM 862 N N . ALA A 1 117 ? -8.774 -11.343 22.821 1.00 83.31 117 ALA A N 1
ATOM 863 C CA . ALA A 1 117 ? -9.508 -12.409 22.134 1.00 83.31 117 ALA A CA 1
ATOM 864 C C . ALA A 1 117 ? -10.977 -12.563 22.583 1.00 83.31 117 ALA A C 1
ATOM 866 O O . ALA A 1 117 ? -11.760 -13.226 21.903 1.00 83.31 117 ALA A O 1
ATOM 867 N N . ARG A 1 118 ? -11.363 -11.984 23.729 1.00 81.94 118 ARG A N 1
ATOM 868 C CA . ARG A 1 118 ? -12.733 -12.042 24.276 1.00 81.94 118 ARG A CA 1
ATOM 869 C C . ARG A 1 118 ? -13.562 -10.797 23.976 1.00 81.94 118 ARG A C 1
ATOM 871 O O . ARG A 1 118 ? -14.720 -10.736 24.388 1.00 81.94 118 ARG A O 1
ATOM 878 N N . LEU A 1 119 ? -12.980 -9.793 23.323 1.00 82.00 119 LEU A N 1
ATOM 879 C CA . LEU A 1 119 ? -13.664 -8.529 23.097 1.00 82.00 119 LEU A CA 1
ATOM 880 C C . LEU A 1 119 ? -14.756 -8.643 22.027 1.00 82.00 119 LEU A C 1
ATOM 882 O O . LEU A 1 119 ? -14.607 -9.387 21.054 1.00 82.00 119 LEU A O 1
ATOM 886 N N . PRO A 1 120 ? -15.834 -7.853 22.166 1.00 81.88 120 PRO A N 1
ATOM 887 C CA . PRO A 1 120 ? -16.726 -7.550 21.058 1.00 81.88 120 PRO A CA 1
ATOM 888 C C . PRO A 1 120 ? -15.965 -6.994 19.844 1.00 81.88 120 PRO A C 1
ATOM 890 O O . PRO A 1 120 ? -14.893 -6.396 19.973 1.00 81.88 120 PRO A O 1
ATOM 893 N N . TRP A 1 121 ? -16.520 -7.204 18.649 1.00 81.00 121 TRP A N 1
ATOM 894 C CA . TRP A 1 121 ? -15.824 -6.944 17.385 1.00 81.00 121 TRP A CA 1
ATOM 895 C C . TRP A 1 121 ? -15.479 -5.469 17.164 1.00 81.00 121 TRP A C 1
ATOM 897 O O . TRP A 1 121 ? -14.382 -5.151 16.713 1.00 81.00 121 TRP A O 1
ATOM 907 N N . ASP A 1 122 ? -16.402 -4.579 17.511 1.00 80.94 122 ASP A N 1
ATOM 908 C CA . ASP A 1 122 ? -16.237 -3.126 17.471 1.00 80.94 122 ASP A CA 1
ATOM 909 C C . ASP A 1 122 ? -15.082 -2.655 18.363 1.00 80.94 122 ASP A C 1
ATOM 911 O O . ASP A 1 122 ? -14.303 -1.780 17.984 1.00 80.94 122 ASP A O 1
ATOM 915 N N . MET A 1 123 ? -14.912 -3.287 19.524 1.00 85.19 123 MET A N 1
ATOM 916 C CA . MET A 1 123 ? -13.849 -2.953 20.474 1.00 85.19 123 MET A CA 1
ATOM 917 C C . MET A 1 123 ? -12.497 -3.504 20.037 1.00 85.19 123 MET A C 1
ATOM 919 O O . MET A 1 123 ? -11.496 -2.793 20.122 1.00 85.19 123 MET A O 1
ATOM 923 N N . ALA A 1 124 ? -12.463 -4.736 19.523 1.00 84.19 124 ALA A N 1
ATOM 924 C CA . ALA A 1 124 ? -11.254 -5.308 18.937 1.00 84.19 124 ALA A CA 1
ATOM 925 C C . ALA A 1 124 ? -10.749 -4.443 17.770 1.00 84.19 124 ALA A C 1
ATOM 927 O O . ALA A 1 124 ? -9.562 -4.117 17.713 1.00 84.19 124 ALA A O 1
ATOM 928 N N . PHE A 1 125 ? -11.655 -3.991 16.894 1.00 81.94 125 PHE A N 1
ATOM 929 C CA . PHE A 1 125 ? -11.310 -3.081 15.805 1.00 81.94 125 PHE A CA 1
ATOM 930 C C . PHE A 1 125 ? -10.821 -1.723 16.315 1.00 81.94 125 PHE A C 1
ATOM 932 O O . PHE A 1 125 ? -9.829 -1.218 15.808 1.00 81.94 125 PHE A O 1
ATOM 939 N N . ALA A 1 126 ? -11.446 -1.144 17.345 1.00 85.19 126 ALA A N 1
ATOM 940 C CA . ALA A 1 126 ? -10.988 0.118 17.927 1.00 85.19 126 ALA A CA 1
ATOM 941 C C . ALA A 1 126 ? -9.571 0.023 18.533 1.00 85.19 126 ALA A C 1
ATOM 943 O O . ALA A 1 126 ? -8.795 0.972 18.423 1.00 85.19 126 ALA A O 1
ATOM 944 N N . VAL A 1 127 ? -9.200 -1.126 19.113 1.00 86.88 127 VAL A N 1
ATOM 945 C CA . VAL A 1 127 ? -7.820 -1.387 19.565 1.00 86.88 127 VAL A CA 1
ATOM 946 C C . VAL A 1 127 ? -6.859 -1.509 18.376 1.00 86.88 127 VAL A C 1
ATOM 948 O O . VAL A 1 127 ? -5.770 -0.941 18.427 1.00 86.88 127 VAL A O 1
ATOM 951 N N . LEU A 1 128 ? -7.252 -2.194 17.295 1.00 85.06 128 LEU A N 1
ATOM 952 C CA . LEU A 1 128 ? -6.453 -2.278 16.062 1.00 85.06 128 LEU A CA 1
ATOM 953 C C . LEU A 1 128 ? -6.273 -0.912 15.389 1.00 85.06 128 LEU A C 1
ATOM 955 O O . LEU A 1 128 ? -5.170 -0.578 14.973 1.00 85.06 128 LEU A O 1
ATOM 959 N N . ASP A 1 129 ? -7.336 -0.114 15.317 1.00 84.31 129 ASP A N 1
ATOM 960 C CA . ASP A 1 129 ? -7.352 1.255 14.791 1.00 84.31 129 ASP A CA 1
ATOM 961 C C . ASP A 1 129 ? -6.421 2.164 15.609 1.00 84.31 129 ASP A C 1
ATOM 963 O O . ASP A 1 129 ? -5.646 2.926 15.037 1.00 84.31 129 ASP A O 1
ATOM 967 N N . ALA A 1 130 ? -6.425 2.040 16.942 1.00 85.12 130 ALA A N 1
ATOM 968 C CA . ALA A 1 130 ? -5.474 2.741 17.804 1.00 85.12 130 ALA A CA 1
ATOM 969 C C . ALA A 1 130 ? -4.028 2.276 17.558 1.00 85.12 130 ALA A C 1
ATOM 971 O O . ALA A 1 130 ? -3.136 3.108 17.399 1.00 85.12 130 ALA A O 1
ATOM 972 N N . ALA A 1 131 ? -3.796 0.963 17.459 1.00 83.44 131 ALA A N 1
ATOM 973 C CA . ALA A 1 131 ? -2.470 0.405 17.199 1.00 83.44 131 ALA A CA 1
ATOM 974 C C . ALA A 1 131 ? -1.921 0.749 15.804 1.00 83.44 131 ALA A C 1
ATOM 976 O O . ALA A 1 131 ? -0.712 0.856 15.632 1.00 83.44 131 ALA A O 1
ATOM 977 N N . ALA A 1 132 ? -2.798 0.964 14.822 1.00 80.19 132 ALA A N 1
ATOM 978 C CA . ALA A 1 132 ? -2.429 1.415 13.484 1.00 80.19 132 ALA A CA 1
ATOM 979 C C . ALA A 1 132 ? -2.066 2.912 13.425 1.00 80.19 132 ALA A C 1
ATOM 981 O O . ALA A 1 132 ? -1.397 3.331 12.484 1.00 80.19 132 ALA A O 1
ATOM 982 N N . ARG A 1 133 ? -2.513 3.720 14.400 1.00 79.88 133 ARG A N 1
ATOM 983 C CA . ARG A 1 133 ? -2.209 5.162 14.492 1.00 79.88 133 ARG A CA 1
ATOM 984 C C . ARG A 1 133 ? -0.944 5.476 15.287 1.00 79.88 133 ARG A C 1
ATOM 986 O O . ARG A 1 133 ? -0.377 6.548 15.099 1.00 79.88 133 ARG A O 1
ATOM 993 N N . ASP A 1 134 ? -0.520 4.580 16.174 1.00 79.38 134 ASP A N 1
ATOM 994 C CA . ASP A 1 134 ? 0.641 4.781 17.042 1.00 79.38 134 ASP A CA 1
ATOM 995 C C . ASP A 1 134 ? 1.555 3.549 17.022 1.00 79.38 134 ASP A C 1
ATOM 997 O O . ASP A 1 134 ? 1.230 2.498 17.575 1.00 79.38 134 ASP A O 1
ATOM 1001 N N . GLU A 1 135 ? 2.740 3.685 16.420 1.00 73.50 135 GLU A N 1
ATOM 1002 C CA . GLU A 1 135 ? 3.738 2.607 16.339 1.00 73.50 135 GLU A CA 1
ATOM 1003 C C . GLU A 1 135 ? 4.167 2.081 17.717 1.00 73.50 135 GLU A C 1
ATOM 1005 O O . GLU A 1 135 ? 4.525 0.910 17.868 1.00 73.50 135 GLU A O 1
ATOM 1010 N N . GLY A 1 136 ? 4.101 2.914 18.759 1.00 75.50 136 GLY A N 1
ATOM 1011 C CA . GLY A 1 136 ? 4.403 2.510 20.127 1.00 75.50 136 GLY A CA 1
ATOM 1012 C C . GLY A 1 136 ? 3.388 1.525 20.711 1.00 75.50 136 GLY A C 1
ATOM 1013 O O . GLY A 1 136 ? 3.667 0.923 21.751 1.00 75.50 136 GLY A O 1
ATOM 1014 N N . LEU A 1 137 ? 2.246 1.329 20.051 1.00 80.44 137 LEU A N 1
ATOM 1015 C CA . LEU A 1 137 ? 1.237 0.328 20.384 1.00 80.44 137 LEU A CA 1
ATOM 1016 C C . LEU A 1 137 ? 1.388 -0.971 19.583 1.00 80.44 137 LEU A C 1
ATOM 1018 O O . LEU A 1 137 ? 0.643 -1.912 19.848 1.00 80.44 137 LEU A O 1
ATOM 1022 N N . ALA A 1 138 ? 2.380 -1.094 18.690 1.00 76.00 138 ALA A N 1
ATOM 1023 C CA . ALA A 1 138 ? 2.600 -2.304 17.888 1.00 76.00 138 ALA A CA 1
ATOM 1024 C C . ALA A 1 138 ? 2.699 -3.587 18.738 1.00 76.00 138 ALA A C 1
ATOM 1026 O O . ALA A 1 138 ? 2.252 -4.646 18.321 1.00 76.00 138 ALA A O 1
ATOM 1027 N N . THR A 1 139 ? 3.188 -3.491 19.980 1.00 76.19 139 THR A N 1
ATOM 1028 C CA . THR A 1 139 ? 3.239 -4.627 20.928 1.00 76.19 139 THR A CA 1
ATOM 1029 C C . THR A 1 139 ? 1.873 -5.217 21.311 1.00 76.19 139 THR A C 1
ATOM 1031 O O . THR A 1 139 ? 1.822 -6.316 21.861 1.00 76.19 139 THR A O 1
ATOM 1034 N N . LEU A 1 140 ? 0.770 -4.508 21.045 1.00 79.75 140 LEU A N 1
ATOM 1035 C CA . LEU A 1 140 ? -0.593 -5.017 21.217 1.00 79.75 140 LEU A CA 1
ATOM 1036 C C . LEU A 1 140 ? -1.035 -5.911 20.055 1.00 79.75 140 LEU A C 1
ATOM 1038 O O . LEU A 1 140 ? -1.930 -6.734 20.241 1.00 79.75 140 LEU A O 1
ATOM 1042 N N . LEU A 1 141 ? -0.402 -5.783 18.886 1.00 75.88 141 LEU A N 1
ATOM 1043 C CA . LEU A 1 141 ? -0.650 -6.590 17.694 1.00 75.88 141 LEU A CA 1
ATOM 1044 C C . LEU A 1 141 ? 0.015 -7.963 17.849 1.00 75.88 141 LEU A C 1
ATOM 1046 O O . LEU A 1 141 ? 0.974 -8.304 17.169 1.00 75.88 141 LEU A O 1
ATOM 1050 N N . LEU A 1 142 ? -0.461 -8.764 18.798 1.00 72.12 142 LEU A N 1
ATOM 1051 C CA . LEU A 1 142 ? 0.017 -10.135 18.963 1.00 72.12 142 LEU A CA 1
ATOM 1052 C C . LEU A 1 142 ? -0.718 -11.042 17.958 1.00 72.12 142 LEU A C 1
ATOM 1054 O O . LEU A 1 142 ? -1.943 -10.922 17.856 1.00 72.12 142 LEU A O 1
ATOM 1058 N N . PRO A 1 143 ? -0.028 -11.966 17.254 1.00 63.62 143 PRO A N 1
ATOM 1059 C CA . PRO A 1 143 ? -0.646 -12.827 16.237 1.00 63.62 143 PRO A CA 1
ATOM 1060 C C . PRO A 1 143 ? -1.911 -13.532 16.740 1.00 63.62 143 PRO A C 1
ATOM 1062 O O . PRO A 1 143 ? -2.941 -13.533 16.070 1.00 63.62 143 PRO A O 1
ATOM 1065 N N . ASP A 1 144 ? -1.854 -14.051 17.966 1.00 73.44 144 ASP A N 1
ATOM 1066 C CA . ASP A 1 144 ? -2.930 -14.852 18.548 1.00 73.44 144 ASP A CA 1
ATOM 1067 C C . ASP A 1 144 ? -4.063 -14.005 19.147 1.00 73.44 144 ASP A C 1
ATOM 1069 O O . ASP A 1 144 ? -5.182 -14.492 19.293 1.00 73.44 144 ASP A O 1
ATOM 1073 N N . ALA A 1 145 ? -3.804 -12.732 19.474 1.00 75.88 145 ALA A N 1
ATOM 1074 C CA . ALA A 1 145 ? -4.772 -11.867 20.157 1.00 75.88 145 ALA A CA 1
ATOM 1075 C C . ALA A 1 145 ? -6.013 -11.589 19.304 1.00 75.88 145 ALA A C 1
ATOM 1077 O O . ALA A 1 145 ? -7.124 -11.502 19.823 1.00 75.88 145 ALA A O 1
ATOM 1078 N N . PHE A 1 146 ? -5.811 -11.466 17.992 1.00 79.44 146 PHE A N 1
ATOM 1079 C CA . PHE A 1 146 ? -6.865 -11.132 17.041 1.00 79.44 146 PHE A CA 1
ATOM 1080 C C . PHE A 1 146 ? -7.211 -12.290 16.106 1.00 79.44 146 PHE A C 1
ATOM 1082 O O . PHE A 1 146 ? -8.213 -12.196 15.408 1.00 79.44 146 PHE A O 1
ATOM 1089 N N . ALA A 1 147 ? -6.442 -13.385 16.091 1.00 77.75 147 ALA A N 1
ATOM 1090 C CA . ALA A 1 147 ? -6.611 -14.474 15.127 1.00 77.75 147 ALA A CA 1
ATOM 1091 C C . ALA A 1 147 ? -8.046 -15.021 15.078 1.00 77.75 147 ALA A C 1
ATOM 1093 O O . ALA A 1 147 ? -8.624 -15.137 13.999 1.00 77.75 147 ALA A O 1
ATOM 1094 N N . GLY A 1 148 ? -8.643 -15.308 16.241 1.00 77.44 148 GLY A N 1
ATOM 1095 C CA . GLY A 1 148 ? -10.018 -15.813 16.319 1.00 77.44 148 GLY A CA 1
ATOM 1096 C C . GLY A 1 148 ? -11.055 -14.803 15.823 1.00 77.44 148 GLY A C 1
ATOM 1097 O O . GLY A 1 148 ? -12.005 -15.179 15.141 1.00 77.44 148 GLY A O 1
ATOM 1098 N N . TRP A 1 149 ? -10.841 -13.519 16.116 1.00 81.25 149 TRP A N 1
ATOM 1099 C CA . TRP A 1 149 ? -11.703 -12.436 15.653 1.00 81.25 149 TRP A CA 1
ATOM 1100 C C . TRP A 1 149 ? -11.581 -12.226 14.136 1.00 81.25 149 TRP A C 1
ATOM 1102 O O . TRP A 1 149 ? -12.587 -12.290 13.435 1.00 81.25 149 TRP A O 1
ATOM 1112 N N . ILE A 1 150 ? -10.358 -12.085 13.613 1.00 82.31 150 ILE A N 1
ATOM 1113 C CA . ILE A 1 150 ? -10.064 -11.922 12.178 1.00 82.31 150 ILE A CA 1
ATOM 1114 C C . ILE A 1 150 ? -10.631 -13.095 11.374 1.00 82.31 150 ILE A C 1
ATOM 1116 O O . ILE A 1 150 ? -11.228 -12.888 10.320 1.00 82.31 150 ILE A O 1
ATOM 1120 N N . ALA A 1 151 ? -10.477 -14.325 11.873 1.00 82.62 151 ALA A N 1
ATOM 1121 C CA . ALA A 1 151 ? -10.993 -15.521 11.214 1.00 82.62 151 ALA A CA 1
ATOM 1122 C C . ALA A 1 151 ? -12.528 -15.553 11.136 1.00 82.62 151 ALA A C 1
ATOM 1124 O O . ALA A 1 151 ? -13.073 -16.193 10.237 1.00 82.62 151 ALA A O 1
ATOM 1125 N N . ALA A 1 152 ? -13.221 -14.876 12.055 1.00 84.38 152 ALA A N 1
ATOM 1126 C CA . ALA A 1 152 ? -14.675 -14.793 12.060 1.00 84.38 152 ALA A CA 1
ATOM 1127 C C . ALA A 1 152 ? -15.220 -13.701 11.120 1.00 84.38 152 ALA A C 1
ATOM 1129 O O . ALA A 1 152 ? -16.393 -13.762 10.745 1.00 84.38 152 ALA A O 1
ATOM 1130 N N . VAL A 1 153 ? -14.395 -12.727 10.709 1.00 86.19 153 VAL A N 1
ATOM 1131 C CA . VAL A 1 153 ? -14.812 -11.652 9.796 1.00 86.19 153 VAL A CA 1
ATOM 1132 C C . VAL A 1 153 ? -15.147 -12.227 8.407 1.00 86.19 153 VAL A C 1
ATOM 1134 O O . VAL A 1 153 ? -14.325 -12.943 7.821 1.00 86.19 153 VAL A O 1
ATOM 1137 N N . PRO A 1 154 ? -16.324 -11.899 7.829 1.00 87.31 154 PRO A N 1
ATOM 1138 C CA . PRO A 1 154 ? -16.691 -12.325 6.483 1.00 87.31 154 PRO A CA 1
ATOM 1139 C C . PRO A 1 154 ? -15.621 -11.951 5.458 1.00 87.31 154 PRO A C 1
ATOM 1141 O O . PRO A 1 154 ? -15.226 -10.790 5.349 1.00 87.31 154 PRO A O 1
ATOM 1144 N N . THR A 1 155 ? -15.153 -12.944 4.702 1.00 89.81 155 THR A N 1
ATOM 1145 C CA . THR A 1 155 ? -14.156 -12.731 3.649 1.00 89.81 155 THR A CA 1
ATOM 1146 C C . THR A 1 155 ? -14.859 -12.494 2.320 1.00 89.81 155 THR A C 1
ATOM 1148 O O . THR A 1 155 ? -15.673 -13.313 1.898 1.00 89.81 155 THR A O 1
ATOM 1151 N N . LEU A 1 156 ? -14.542 -11.378 1.674 1.00 88.06 156 LEU A N 1
ATOM 1152 C CA . LEU A 1 156 ? -15.052 -11.003 0.365 1.00 88.06 156 LEU A CA 1
ATOM 1153 C C . LEU A 1 156 ? -13.961 -11.174 -0.687 1.00 88.06 156 LEU A C 1
ATOM 1155 O O . LEU A 1 156 ? -12.776 -10.963 -0.426 1.00 88.06 156 LEU A O 1
ATOM 1159 N N . GLU A 1 157 ? -14.388 -11.514 -1.898 1.00 86.12 157 GLU A N 1
ATOM 1160 C CA . GLU A 1 157 ? -13.514 -11.466 -3.064 1.00 86.12 157 GLU A CA 1
ATOM 1161 C C . GLU A 1 157 ? -13.091 -10.013 -3.354 1.00 86.12 157 GLU A C 1
ATOM 1163 O O . GLU A 1 157 ? -13.896 -9.092 -3.183 1.00 86.12 157 GLU A O 1
ATOM 1168 N N . PRO A 1 158 ? -11.884 -9.768 -3.894 1.00 71.56 158 PRO A N 1
ATOM 1169 C CA . PRO A 1 158 ? -11.361 -8.411 -4.087 1.00 71.56 158 PRO A CA 1
ATOM 1170 C C . PRO A 1 158 ? -12.071 -7.591 -5.170 1.00 71.56 158 PRO A C 1
ATOM 1172 O O . PRO A 1 158 ? -11.632 -6.486 -5.448 1.00 71.56 158 PRO A O 1
ATOM 1175 N N . SER A 1 159 ? -13.096 -8.153 -5.818 1.00 77.94 159 SER A N 1
ATOM 1176 C CA . SER A 1 159 ? -14.024 -7.486 -6.744 1.00 77.94 159 SER A CA 1
ATOM 1177 C C . SER A 1 159 ? -15.463 -7.955 -6.478 1.00 77.94 159 SER A C 1
ATOM 1179 O O . SER A 1 159 ? -16.209 -8.272 -7.411 1.00 77.94 159 SER A O 1
ATOM 1181 N N . ALA A 1 160 ? -15.828 -8.105 -5.202 1.00 76.69 160 ALA A N 1
ATOM 1182 C CA . ALA A 1 160 ? -17.148 -8.565 -4.785 1.00 76.69 160 ALA A CA 1
ATOM 1183 C C . ALA A 1 160 ? -18.248 -7.587 -5.224 1.00 76.69 160 ALA A C 1
ATOM 1185 O O . ALA A 1 160 ? -18.053 -6.369 -5.246 1.00 76.69 160 ALA A O 1
ATOM 1186 N N . ARG A 1 161 ? -19.419 -8.131 -5.562 1.00 81.31 161 ARG A N 1
ATOM 1187 C CA . ARG A 1 161 ? -20.624 -7.376 -5.929 1.00 81.31 161 ARG A CA 1
ATOM 1188 C C . ARG A 1 161 ? -21.830 -7.930 -5.189 1.00 81.31 161 ARG A C 1
ATOM 1190 O O . ARG A 1 161 ? -21.890 -9.139 -4.977 1.00 81.31 161 ARG A O 1
ATOM 1197 N N . ASP A 1 162 ? -22.759 -7.049 -4.829 1.00 79.31 162 ASP A N 1
ATOM 1198 C CA . ASP A 1 162 ? -24.049 -7.382 -4.205 1.00 79.31 162 ASP A CA 1
ATOM 1199 C C . ASP A 1 162 ? -23.930 -8.294 -2.965 1.00 79.31 162 ASP A C 1
ATOM 1201 O O . ASP A 1 162 ? -24.668 -9.266 -2.796 1.00 79.31 162 ASP A O 1
ATOM 1205 N N . GLN A 1 163 ? -22.974 -7.992 -2.082 1.00 73.94 163 GLN A N 1
ATOM 1206 C CA . GLN A 1 163 ? -22.640 -8.811 -0.914 1.00 73.94 163 GLN A CA 1
ATOM 1207 C C . GLN A 1 163 ? -22.649 -7.988 0.374 1.00 73.94 163 GLN A C 1
ATOM 1209 O O . GLN A 1 163 ? -22.095 -6.896 0.431 1.00 73.94 163 GLN A O 1
ATOM 1214 N N . HIS A 1 164 ? -23.279 -8.527 1.424 1.00 72.25 164 HIS A N 1
ATOM 1215 C CA . HIS A 1 164 ? -23.266 -7.980 2.789 1.00 72.25 164 HIS A CA 1
ATOM 1216 C C . HIS A 1 164 ? -23.586 -6.471 2.908 1.00 72.25 164 HIS A C 1
ATOM 1218 O O . HIS A 1 164 ? -23.020 -5.756 3.735 1.00 72.25 164 HIS A O 1
ATOM 1224 N N . GLY A 1 165 ? -24.519 -5.978 2.086 1.00 73.31 165 GLY A N 1
ATOM 1225 C CA . GLY A 1 165 ? -24.920 -4.566 2.081 1.00 73.31 165 GLY A CA 1
ATOM 1226 C C . GLY A 1 165 ? -23.991 -3.641 1.288 1.00 73.31 165 GLY A C 1
ATOM 1227 O O . GLY A 1 165 ? -24.145 -2.424 1.381 1.00 73.31 165 GLY A O 1
ATOM 1228 N N . LEU A 1 166 ? -23.064 -4.201 0.506 1.00 79.25 166 LEU A N 1
ATOM 1229 C CA . LEU A 1 166 ? -22.224 -3.504 -0.467 1.00 79.25 166 LEU A CA 1
ATOM 1230 C C . LEU A 1 166 ? -22.731 -3.797 -1.884 1.00 79.25 166 LEU A C 1
ATOM 1232 O O . LEU A 1 166 ? -23.047 -4.942 -2.209 1.00 79.25 166 LEU A O 1
ATOM 1236 N N . ALA A 1 167 ? -22.769 -2.776 -2.739 1.00 79.88 167 ALA A N 1
ATOM 1237 C CA . ALA A 1 167 ? -23.022 -2.953 -4.169 1.00 79.88 167 ALA A CA 1
ATOM 1238 C C . ALA A 1 167 ? -21.755 -3.446 -4.883 1.00 79.88 167 ALA A C 1
ATOM 1240 O O . ALA A 1 167 ? -21.817 -4.311 -5.756 1.00 79.88 167 ALA A O 1
ATOM 1241 N N . ARG A 1 168 ? -20.587 -2.924 -4.489 1.00 83.56 168 ARG A N 1
ATOM 1242 C CA . ARG A 1 168 ? -19.285 -3.314 -5.037 1.00 83.56 168 ARG A CA 1
ATOM 1243 C C . ARG A 1 168 ? -18.169 -3.050 -4.031 1.00 83.56 168 ARG A C 1
ATOM 1245 O O . ARG A 1 168 ? -18.237 -2.079 -3.285 1.00 83.56 168 ARG A O 1
ATOM 1252 N N . MET A 1 169 ? -17.125 -3.868 -4.046 1.00 85.31 169 MET A N 1
ATOM 1253 C CA . MET A 1 169 ? -15.860 -3.568 -3.380 1.00 85.31 169 MET A CA 1
ATOM 1254 C C . MET A 1 169 ? -14.699 -3.977 -4.279 1.00 85.31 169 MET A C 1
ATOM 1256 O O . MET A 1 169 ? -14.680 -5.109 -4.754 1.00 85.31 169 MET A O 1
ATOM 1260 N N . ASP A 1 170 ? -13.735 -3.079 -4.470 1.00 85.00 170 ASP A N 1
ATOM 1261 C CA . ASP A 1 170 ? -12.459 -3.374 -5.111 1.00 85.00 170 ASP A CA 1
ATOM 1262 C C . ASP A 1 170 ? -11.293 -3.045 -4.185 1.00 85.00 170 ASP A C 1
ATOM 1264 O O . ASP A 1 170 ? -11.211 -1.941 -3.652 1.00 85.00 170 ASP A O 1
ATOM 1268 N N . ALA A 1 171 ? -10.374 -3.992 -4.015 1.00 87.25 171 ALA A N 1
ATOM 1269 C CA . ALA A 1 171 ? -9.177 -3.816 -3.201 1.00 87.25 171 ALA A CA 1
ATOM 1270 C C . ALA A 1 171 ? -7.922 -4.110 -4.026 1.00 87.25 171 ALA A C 1
ATOM 1272 O O . ALA A 1 171 ? -7.762 -5.206 -4.574 1.00 87.25 171 ALA A O 1
ATOM 1273 N N . ILE A 1 172 ? -7.021 -3.132 -4.104 1.00 85.12 172 ILE A N 1
ATOM 1274 C CA . ILE A 1 172 ? -5.806 -3.185 -4.918 1.00 85.12 172 ILE A CA 1
ATOM 1275 C C . ILE A 1 172 ? -4.587 -2.764 -4.102 1.00 85.12 172 ILE A C 1
ATOM 1277 O O . ILE A 1 172 ? -4.668 -1.892 -3.241 1.00 85.12 172 ILE A O 1
ATOM 1281 N N . ALA A 1 173 ? -3.440 -3.360 -4.404 1.00 82.69 173 ALA A N 1
ATOM 1282 C CA . ALA A 1 173 ? -2.161 -3.001 -3.811 1.00 82.69 173 ALA A CA 1
ATOM 1283 C C . ALA A 1 173 ? -1.074 -2.882 -4.880 1.00 82.69 173 ALA A C 1
ATOM 1285 O O . ALA A 1 173 ? -1.177 -3.489 -5.948 1.00 82.69 173 ALA A O 1
ATOM 1286 N N . SER A 1 174 ? -0.025 -2.117 -4.593 1.00 75.56 174 SER A N 1
ATOM 1287 C CA . SER A 1 174 ? 1.151 -1.978 -5.443 1.00 75.56 174 SER A CA 1
ATOM 1288 C C . SER A 1 174 ? 2.367 -2.700 -4.847 1.00 75.56 174 SER A C 1
ATOM 1290 O O . SER A 1 174 ? 2.494 -2.811 -3.624 1.00 75.56 174 SER A O 1
ATOM 1292 N N . PRO A 1 175 ? 3.334 -3.112 -5.690 1.00 69.88 175 PRO A N 1
ATOM 1293 C CA . PRO A 1 175 ? 4.632 -3.614 -5.253 1.00 69.88 175 PRO A CA 1
ATOM 1294 C C . PRO A 1 175 ? 5.493 -2.630 -4.436 1.00 69.88 175 PRO A C 1
ATOM 1296 O O . PRO A 1 175 ? 6.618 -2.956 -4.067 1.00 69.88 175 PRO A O 1
ATOM 1299 N N . LEU A 1 176 ? 5.024 -1.405 -4.210 1.00 66.06 176 LEU A N 1
ATOM 1300 C CA . LEU A 1 176 ? 5.710 -0.405 -3.391 1.00 66.06 176 LEU A CA 1
ATOM 1301 C C . LEU A 1 176 ? 5.069 -0.256 -2.009 1.00 66.06 176 LEU A C 1
ATOM 1303 O O . LEU A 1 176 ? 5.454 0.642 -1.267 1.00 66.06 176 LEU A O 1
ATOM 1307 N N . GLY A 1 177 ? 4.092 -1.106 -1.678 1.00 70.62 177 GLY A N 1
ATOM 1308 C CA . GLY A 1 177 ? 3.340 -1.001 -0.433 1.00 70.62 177 GLY A CA 1
ATOM 1309 C C . GLY A 1 177 ? 2.228 0.044 -0.487 1.00 70.62 177 GLY A C 1
ATOM 1310 O O . GLY A 1 177 ? 1.748 0.467 0.552 1.00 70.62 177 GLY A O 1
ATOM 1311 N N . GLU A 1 178 ? 1.791 0.487 -1.664 1.00 76.94 178 GLU A N 1
ATOM 1312 C CA . GLU A 1 178 ? 0.585 1.318 -1.758 1.00 76.94 178 GLU A CA 1
ATOM 1313 C C . GLU A 1 178 ? -0.642 0.411 -1.742 1.00 76.94 178 GLU A C 1
ATOM 1315 O O . GLU A 1 178 ? -0.627 -0.666 -2.335 1.00 76.94 178 GLU A O 1
ATOM 1320 N N . CYS A 1 179 ? -1.714 0.835 -1.088 1.00 81.50 179 CYS A N 1
ATOM 1321 C CA . CYS A 1 179 ? -2.942 0.067 -0.994 1.00 81.50 179 CYS A CA 1
ATOM 1322 C C . CYS A 1 179 ? -4.148 0.990 -1.136 1.00 81.50 179 CYS A C 1
ATOM 1324 O O . CYS A 1 179 ? -4.160 2.090 -0.587 1.00 81.50 179 CYS A O 1
ATOM 1326 N N . ALA A 1 180 ? -5.161 0.550 -1.872 1.00 81.00 180 ALA A N 1
ATOM 1327 C CA . ALA A 1 180 ? -6.422 1.255 -1.992 1.00 81.00 180 ALA A CA 1
ATOM 1328 C C . ALA A 1 180 ? -7.589 0.276 -1.909 1.00 81.00 180 ALA A C 1
ATOM 1330 O O . ALA A 1 180 ? -7.539 -0.827 -2.460 1.00 81.00 180 ALA A O 1
ATOM 1331 N N . VAL A 1 181 ? -8.657 0.708 -1.250 1.00 84.56 181 VAL A N 1
ATOM 1332 C CA . VAL A 1 181 ? -9.942 0.020 -1.258 1.00 84.56 181 VAL A CA 1
ATOM 1333 C C . VAL A 1 181 ? -11.022 1.001 -1.678 1.00 84.56 181 VAL A C 1
ATOM 1335 O O . VAL A 1 181 ? -11.155 2.081 -1.108 1.00 84.56 181 VAL A O 1
ATOM 1338 N N . ALA A 1 182 ? -11.787 0.623 -2.690 1.00 81.00 182 ALA A N 1
ATOM 1339 C CA . ALA A 1 182 ? -12.960 1.344 -3.136 1.00 81.00 182 ALA A CA 1
ATOM 1340 C C . ALA A 1 182 ? -14.204 0.527 -2.815 1.00 81.00 182 ALA A C 1
ATOM 1342 O O . ALA A 1 182 ? -14.296 -0.655 -3.144 1.00 81.00 182 ALA A O 1
ATOM 1343 N N . VAL A 1 183 ? -15.173 1.166 -2.176 1.00 82.44 183 VAL A N 1
ATOM 1344 C CA . VAL A 1 183 ? -16.436 0.559 -1.774 1.00 82.44 183 VAL A CA 1
ATOM 1345 C C . VAL A 1 183 ? -17.567 1.352 -2.404 1.00 82.44 183 VAL A C 1
ATOM 1347 O O . VAL A 1 183 ? -17.675 2.557 -2.197 1.00 82.44 183 VAL A O 1
ATOM 1350 N N . THR A 1 184 ? -18.433 0.671 -3.147 1.00 82.81 184 THR A N 1
ATOM 1351 C CA . THR A 1 184 ? -19.715 1.205 -3.599 1.00 82.81 184 THR A CA 1
ATOM 1352 C C . THR A 1 184 ? -20.830 0.636 -2.735 1.00 82.81 184 THR A C 1
ATOM 1354 O O . THR A 1 184 ? -21.011 -0.578 -2.626 1.00 82.81 184 THR A O 1
ATOM 1357 N N . LEU A 1 185 ? -21.606 1.525 -2.136 1.00 84.06 185 LEU A N 1
ATOM 1358 C CA . LEU A 1 185 ? -22.772 1.223 -1.331 1.00 84.06 185 LEU A CA 1
ATOM 1359 C C . LEU A 1 185 ? -24.044 1.285 -2.189 1.00 84.06 185 LEU A C 1
ATOM 1361 O O . LEU A 1 185 ? -24.130 2.089 -3.117 1.00 84.06 185 LEU A O 1
ATOM 1365 N N . PRO A 1 186 ? -25.074 0.488 -1.860 1.00 83.75 186 PRO A N 1
ATOM 1366 C CA . PRO A 1 186 ? -26.359 0.516 -2.562 1.00 83.75 186 PRO A CA 1
ATOM 1367 C C . PRO A 1 186 ? -27.149 1.812 -2.312 1.00 83.75 186 PRO A C 1
ATOM 1369 O O . PRO A 1 186 ? -28.136 2.080 -2.992 1.00 83.75 186 PRO A O 1
ATOM 1372 N N . ARG A 1 187 ? -26.738 2.607 -1.318 1.00 83.94 187 ARG A N 1
ATOM 1373 C CA . ARG A 1 187 ? -27.307 3.913 -0.988 1.00 83.94 187 ARG A CA 1
ATOM 1374 C C . ARG A 1 187 ? -26.202 4.892 -0.592 1.00 83.94 187 ARG A C 1
ATOM 1376 O O . ARG A 1 187 ? -25.155 4.439 -0.130 1.00 83.94 187 ARG A O 1
ATOM 1383 N N . PRO A 1 188 ? -26.446 6.205 -0.711 1.00 79.81 188 PRO A N 1
ATOM 1384 C CA . PRO A 1 188 ? -25.531 7.209 -0.191 1.00 79.81 188 PRO A CA 1
ATOM 1385 C C . PRO A 1 188 ? -25.213 7.008 1.296 1.00 79.81 188 PRO A C 1
ATOM 1387 O O . PRO A 1 188 ? -26.092 6.597 2.069 1.00 79.81 188 PRO A O 1
ATOM 1390 N N . LEU A 1 189 ? -23.981 7.337 1.695 1.00 78.25 189 LEU A N 1
ATOM 1391 C CA . LEU A 1 189 ? -23.594 7.406 3.106 1.00 78.25 189 LEU A CA 1
ATOM 1392 C C . LEU A 1 189 ? -24.436 8.448 3.848 1.00 78.25 189 LEU A C 1
ATOM 1394 O O . LEU A 1 189 ? -24.507 9.617 3.451 1.00 78.25 189 LEU A O 1
ATOM 1398 N N . ALA A 1 190 ? -25.060 8.020 4.943 1.00 80.75 190 ALA A N 1
ATOM 1399 C CA . ALA A 1 190 ? -25.840 8.880 5.819 1.00 80.75 190 ALA A CA 1
ATOM 1400 C C . ALA A 1 190 ? -24.946 9.622 6.827 1.00 80.75 190 ALA A C 1
ATOM 1402 O O . ALA A 1 190 ? -23.804 9.249 7.099 1.00 80.75 190 ALA A O 1
ATOM 1403 N N . ARG A 1 191 ? -25.481 10.692 7.426 1.00 78.69 191 ARG A N 1
ATOM 1404 C CA . ARG A 1 191 ? -24.766 11.456 8.455 1.00 78.69 191 ARG A CA 1
ATOM 1405 C C . ARG A 1 191 ? -24.485 10.570 9.674 1.00 78.69 191 ARG A C 1
ATOM 1407 O O . ARG A 1 191 ? -25.413 10.010 10.246 1.00 78.69 191 ARG A O 1
ATOM 1414 N N . GLY A 1 192 ? -23.219 10.489 10.081 1.00 77.00 192 GLY A N 1
ATOM 1415 C CA . GLY A 1 192 ? -22.768 9.638 11.189 1.00 77.00 192 GLY A CA 1
ATOM 1416 C C . GLY A 1 192 ? -22.319 8.233 10.773 1.00 77.00 192 GLY A C 1
ATOM 1417 O O . GLY A 1 192 ? -21.749 7.529 11.602 1.00 77.00 192 GLY A O 1
ATOM 1418 N N . GLU A 1 193 ? -22.509 7.839 9.509 1.00 83.19 193 GLU A N 1
ATOM 1419 C CA . GLU A 1 193 ? -21.875 6.636 8.971 1.00 83.19 193 GLU A CA 1
ATOM 1420 C C . GLU A 1 193 ? -20.425 6.927 8.575 1.00 83.19 193 GLU A C 1
ATOM 1422 O O . GLU A 1 193 ? -20.117 7.989 8.030 1.00 83.19 193 GLU A O 1
ATOM 1427 N N . THR A 1 194 ? -19.521 5.988 8.851 1.00 82.25 194 THR A N 1
ATOM 1428 C CA . THR A 1 194 ? -18.097 6.128 8.515 1.00 82.25 194 THR A CA 1
ATOM 1429 C C . THR A 1 194 ? -17.546 4.835 7.938 1.00 82.25 194 THR A C 1
ATOM 1431 O O . THR A 1 194 ? -17.838 3.764 8.466 1.00 82.25 194 THR A O 1
ATOM 1434 N N . LEU A 1 195 ? -16.703 4.942 6.911 1.00 83.56 195 LEU A N 1
ATOM 1435 C CA . LEU A 1 195 ? -15.918 3.828 6.387 1.00 83.56 195 LEU A CA 1
ATOM 1436 C C . LEU A 1 195 ? -14.472 3.946 6.884 1.00 83.56 195 LEU A C 1
ATOM 1438 O O . LEU A 1 195 ? -13.888 5.029 6.825 1.00 83.56 195 LEU A O 1
ATOM 1442 N N . ARG A 1 196 ? -13.904 2.848 7.377 1.00 86.50 196 ARG A N 1
ATOM 1443 C CA . ARG A 1 196 ? -12.509 2.751 7.830 1.00 86.50 196 ARG A CA 1
ATOM 1444 C C . ARG A 1 196 ? -11.883 1.481 7.277 1.00 86.50 196 ARG A C 1
ATOM 1446 O O . ARG A 1 196 ? -12.586 0.491 7.089 1.00 86.50 196 ARG A O 1
ATOM 1453 N N . ALA A 1 197 ? -10.576 1.490 7.040 1.00 87.50 197 ALA A N 1
ATOM 1454 C CA . ALA A 1 197 ? -9.864 0.292 6.624 1.00 87.50 197 ALA A CA 1
ATOM 1455 C C . ALA A 1 197 ? -8.479 0.206 7.267 1.00 87.50 197 ALA A C 1
ATOM 1457 O O . ALA A 1 197 ? -7.765 1.201 7.346 1.00 87.50 197 ALA A O 1
ATOM 1458 N N . VAL A 1 198 ? -8.107 -0.993 7.709 1.00 87.00 198 VAL A N 1
ATOM 1459 C CA . VAL A 1 198 ? -6.808 -1.305 8.312 1.00 87.00 198 VAL A CA 1
ATOM 1460 C C . VAL A 1 198 ? -6.181 -2.456 7.531 1.00 87.00 198 VAL A C 1
ATOM 1462 O O . VAL A 1 198 ? -6.794 -3.512 7.373 1.00 87.00 198 VAL A O 1
ATOM 1465 N N . ALA A 1 199 ? -4.961 -2.261 7.041 1.00 86.62 199 ALA A N 1
ATOM 1466 C CA . ALA A 1 199 ? -4.125 -3.332 6.517 1.00 86.62 199 ALA A CA 1
ATOM 1467 C C . ALA A 1 199 ? -3.411 -4.041 7.665 1.00 86.62 199 ALA A C 1
ATOM 1469 O O . ALA A 1 199 ? -2.749 -3.393 8.471 1.00 86.62 199 ALA A O 1
ATOM 1470 N N . LEU A 1 200 ? -3.523 -5.365 7.713 1.00 83.81 200 LEU A N 1
ATOM 1471 C CA . LEU A 1 200 ? -2.805 -6.234 8.635 1.00 83.81 200 LEU A CA 1
ATOM 1472 C C . LEU A 1 200 ? -1.697 -6.967 7.887 1.00 83.81 200 LEU A C 1
ATOM 1474 O O . LEU A 1 200 ? -1.960 -7.879 7.102 1.00 83.81 200 LEU A O 1
ATOM 1478 N N . LEU A 1 201 ? -0.456 -6.565 8.144 1.00 79.56 201 LEU A N 1
ATOM 1479 C CA . LEU A 1 201 ? 0.728 -7.131 7.520 1.00 79.56 201 LEU A CA 1
ATOM 1480 C C . LEU A 1 201 ? 1.353 -8.198 8.421 1.00 79.56 201 LEU A C 1
ATOM 1482 O O . LEU A 1 201 ? 1.529 -7.957 9.617 1.00 79.56 201 LEU A O 1
ATOM 1486 N N . PRO A 1 202 ? 1.758 -9.351 7.877 1.00 75.06 202 PRO A N 1
ATOM 1487 C CA . PRO A 1 202 ? 2.632 -10.268 8.598 1.00 75.06 202 PRO A CA 1
ATOM 1488 C C . PRO A 1 202 ? 4.052 -9.681 8.721 1.00 75.06 202 PRO A C 1
ATOM 1490 O O . PRO A 1 202 ? 4.527 -8.993 7.818 1.00 75.06 202 PRO A O 1
ATOM 1493 N N . GLY A 1 203 ? 4.753 -9.984 9.816 1.00 68.94 203 GLY A N 1
ATOM 1494 C CA . GLY A 1 203 ? 6.129 -9.539 10.054 1.00 68.94 203 GLY A CA 1
ATOM 1495 C C . GLY A 1 203 ? 6.910 -10.509 10.942 1.00 68.94 203 GLY A C 1
ATOM 1496 O O . GLY A 1 203 ? 6.315 -11.261 11.713 1.00 68.94 203 GLY A O 1
ATOM 1497 N N . GLU A 1 204 ? 8.244 -10.501 10.825 1.00 64.75 204 GLU A N 1
ATOM 1498 C CA . GLU A 1 204 ? 9.140 -11.362 11.622 1.00 64.75 204 GLU A CA 1
ATOM 1499 C C . GLU A 1 204 ? 9.060 -11.044 13.125 1.00 64.75 204 GLU A C 1
ATOM 1501 O O . GLU A 1 204 ? 9.060 -11.954 13.949 1.00 64.75 204 GLU A O 1
ATOM 1506 N N . ASP A 1 205 ? 8.889 -9.764 13.469 1.00 64.25 205 ASP A N 1
ATOM 1507 C CA . ASP A 1 205 ? 8.716 -9.282 14.848 1.00 64.25 205 ASP A CA 1
ATOM 1508 C C . ASP A 1 205 ? 7.250 -9.325 15.333 1.00 64.25 205 ASP A C 1
ATOM 1510 O O . ASP A 1 205 ? 6.923 -8.786 16.391 1.00 64.25 205 ASP A O 1
ATOM 1514 N N . GLY A 1 206 ? 6.352 -9.940 14.555 1.00 66.94 206 GLY A N 1
ATOM 1515 C CA . GLY A 1 206 ? 4.904 -9.940 14.776 1.00 66.94 206 GLY A CA 1
ATOM 1516 C C . GLY A 1 206 ? 4.128 -9.149 13.714 1.00 66.94 206 GLY A C 1
ATOM 1517 O O . GLY A 1 206 ? 4.727 -8.482 12.862 1.00 66.94 206 GLY A O 1
ATOM 1518 N N . PRO A 1 207 ? 2.786 -9.252 13.713 1.00 74.12 207 PRO A N 1
ATOM 1519 C CA . PRO A 1 207 ? 1.952 -8.559 12.750 1.00 74.12 207 PRO A CA 1
ATOM 1520 C C . PRO A 1 207 ? 1.979 -7.051 12.991 1.00 74.12 207 PRO A C 1
ATOM 1522 O O . PRO A 1 207 ? 2.112 -6.566 14.114 1.00 74.12 207 PRO A O 1
ATOM 1525 N N . ARG A 1 208 ? 1.820 -6.305 11.906 1.00 77.06 208 ARG A N 1
ATOM 1526 C CA . ARG A 1 208 ? 1.765 -4.845 11.895 1.00 77.06 208 ARG A CA 1
ATOM 1527 C C . ARG A 1 208 ? 0.427 -4.403 11.329 1.00 77.06 208 ARG A C 1
ATOM 1529 O O . ARG A 1 208 ? -0.165 -5.106 10.514 1.00 77.06 208 ARG A O 1
ATOM 1536 N N . ALA A 1 209 ? -0.048 -3.245 11.763 1.00 78.38 209 ALA A N 1
ATOM 1537 C CA . ALA A 1 209 ? -1.293 -2.665 11.292 1.00 78.38 209 ALA A CA 1
ATOM 1538 C C . ALA A 1 209 ? -1.006 -1.296 10.677 1.00 78.38 209 ALA A C 1
ATOM 1540 O O . ALA A 1 209 ? -0.245 -0.510 11.236 1.00 78.38 209 ALA A O 1
ATOM 1541 N N . THR A 1 210 ? -1.608 -1.002 9.531 1.00 79.19 210 THR A N 1
ATOM 1542 C CA . THR A 1 210 ? -1.513 0.308 8.881 1.00 79.19 210 THR A CA 1
ATOM 1543 C C . THR A 1 210 ? -2.906 0.791 8.526 1.00 79.19 210 THR A C 1
ATOM 1545 O O . THR A 1 210 ? -3.670 0.075 7.879 1.00 79.19 210 THR A O 1
ATOM 1548 N N . LEU A 1 211 ? -3.242 2.008 8.947 1.00 78.69 211 LEU A N 1
ATOM 1549 C CA . LEU A 1 211 ? -4.514 2.627 8.608 1.00 78.69 211 LEU A CA 1
ATOM 1550 C C . LEU A 1 211 ? -4.499 3.069 7.140 1.00 78.69 211 LEU A C 1
ATOM 1552 O O . LEU A 1 211 ? -3.525 3.648 6.661 1.00 78.69 211 LEU A O 1
ATOM 1556 N N . LEU A 1 212 ? -5.589 2.796 6.428 1.00 75.25 212 LEU A N 1
ATOM 1557 C CA . LEU A 1 212 ? -5.851 3.400 5.130 1.00 75.25 212 LEU A CA 1
ATOM 1558 C C . LEU A 1 212 ? -6.677 4.661 5.377 1.00 75.25 212 LEU A C 1
ATOM 1560 O O . LEU A 1 212 ? -7.799 4.604 5.884 1.00 75.25 212 LEU A O 1
ATOM 1564 N N . GLU A 1 213 ? -6.109 5.797 5.008 1.00 69.56 213 GLU A N 1
ATOM 1565 C CA . GLU A 1 213 ? -6.708 7.114 5.133 1.00 69.56 213 GLU A CA 1
ATOM 1566 C C . GLU A 1 213 ? -7.267 7.564 3.776 1.00 69.56 213 GLU A C 1
ATOM 1568 O O . GLU A 1 213 ? -6.565 7.743 2.784 1.00 69.56 213 GLU A O 1
ATOM 1573 N N . GLY A 1 214 ? -8.582 7.737 3.713 1.00 61.59 214 GLY A N 1
ATOM 1574 C CA . GLY A 1 214 ? -9.220 8.484 2.634 1.00 61.59 214 GLY A CA 1
ATOM 1575 C C . GLY A 1 214 ? -9.492 9.923 3.070 1.00 61.59 214 GLY A C 1
ATOM 1576 O O . GLY A 1 214 ? -9.459 10.219 4.270 1.00 61.59 214 GLY A O 1
ATOM 1577 N N . PRO A 1 215 ? -9.834 10.824 2.134 1.00 53.34 215 PRO A N 1
ATOM 1578 C CA . PRO A 1 215 ? -10.516 12.051 2.516 1.00 53.34 215 PRO A CA 1
ATOM 1579 C C . PRO A 1 215 ? -11.764 11.662 3.330 1.00 53.34 215 PRO A C 1
ATOM 1581 O O . PRO A 1 215 ? -12.352 10.604 3.076 1.00 53.34 215 PRO A O 1
ATOM 1584 N N . PRO A 1 216 ? -12.188 12.474 4.313 1.00 49.53 216 PRO A N 1
ATOM 1585 C CA . PRO A 1 216 ? -13.463 12.228 4.971 1.00 49.53 216 PRO A CA 1
ATOM 1586 C C . PRO A 1 216 ? -14.543 12.118 3.881 1.00 49.53 216 PRO A C 1
ATOM 1588 O O . PRO A 1 216 ? -14.618 13.027 3.049 1.00 49.53 216 PRO A O 1
ATOM 1591 N N . PRO A 1 217 ? -15.325 11.021 3.831 1.00 51.62 217 PRO A N 1
ATOM 1592 C CA . PRO A 1 217 ? -16.304 10.827 2.768 1.00 51.62 217 PRO A CA 1
ATOM 1593 C C . PRO A 1 217 ? -17.246 12.030 2.740 1.00 51.62 217 PRO A C 1
ATOM 1595 O O . PRO A 1 217 ? -17.760 12.440 3.789 1.00 51.62 217 PRO A O 1
ATOM 1598 N N . LEU A 1 218 ? -17.459 12.621 1.562 1.00 50.56 218 LEU A N 1
ATOM 1599 C CA . LEU A 1 218 ? -18.437 13.693 1.439 1.00 50.56 218 LEU A CA 1
ATOM 1600 C C . LEU A 1 218 ? -19.825 13.056 1.574 1.00 50.56 218 LEU A C 1
ATOM 1602 O O . LEU A 1 218 ? -20.165 12.077 0.908 1.00 50.56 218 LEU A O 1
ATOM 1606 N N . TYR A 1 219 ? -20.634 13.574 2.499 1.00 48.81 219 TYR A N 1
ATOM 1607 C CA . TYR A 1 219 ? -21.986 13.067 2.723 1.00 48.81 219 TYR A CA 1
ATOM 1608 C C . TYR A 1 219 ? -22.791 13.086 1.415 1.00 48.81 219 TYR A C 1
ATOM 1610 O O . TYR A 1 219 ? -22.812 14.100 0.719 1.00 48.81 219 TYR A O 1
ATOM 1618 N N . GLY A 1 220 ? -23.490 11.989 1.107 1.00 52.94 220 GLY A N 1
ATOM 1619 C CA . GLY A 1 220 ? -24.255 11.852 -0.139 1.00 52.94 220 GLY A CA 1
ATOM 1620 C C . GLY A 1 220 ? -23.574 11.023 -1.235 1.00 52.94 220 GLY A C 1
ATOM 1621 O O . GLY A 1 220 ? -24.208 10.746 -2.253 1.00 52.94 220 GLY A O 1
ATOM 1622 N N . GLU A 1 221 ? -22.339 10.567 -1.024 1.00 68.62 221 GLU A N 1
ATOM 1623 C CA . GLU A 1 221 ? -21.641 9.689 -1.966 1.00 68.62 221 GLU A CA 1
ATOM 1624 C C . GLU A 1 221 ? -22.037 8.217 -1.790 1.00 68.62 221 GLU A C 1
ATOM 1626 O O . GLU A 1 221 ? -22.254 7.724 -0.679 1.00 68.62 221 GLU A O 1
ATOM 1631 N N . THR A 1 222 ? -22.144 7.508 -2.914 1.00 73.38 222 THR A N 1
ATOM 1632 C CA . THR A 1 222 ? -22.346 6.050 -2.955 1.00 73.38 222 THR A CA 1
ATOM 1633 C C . THR A 1 222 ? -21.033 5.298 -3.123 1.00 73.38 222 THR A C 1
ATOM 1635 O O . THR A 1 222 ? -20.992 4.111 -2.826 1.00 73.38 222 THR A O 1
ATOM 1638 N N . ALA A 1 223 ? -19.965 5.959 -3.569 1.00 74.75 223 ALA A N 1
ATOM 1639 C CA . ALA A 1 223 ? -18.649 5.370 -3.761 1.00 74.75 223 ALA A CA 1
ATOM 1640 C C . ALA A 1 223 ? -17.637 6.069 -2.853 1.00 74.75 223 ALA A C 1
ATOM 1642 O O . ALA A 1 223 ? -17.542 7.289 -2.864 1.00 74.75 223 ALA A O 1
ATOM 1643 N N . VAL A 1 224 ? -16.879 5.293 -2.083 1.00 76.56 224 VAL A N 1
ATOM 1644 C CA . VAL A 1 224 ? -15.838 5.792 -1.179 1.00 76.56 224 VAL A CA 1
ATOM 1645 C C . VAL A 1 224 ? -14.543 5.070 -1.482 1.00 76.56 224 VAL A C 1
ATOM 1647 O O . VAL A 1 224 ? -14.530 3.843 -1.560 1.00 76.56 224 VAL A O 1
ATOM 1650 N N . THR A 1 225 ? -13.454 5.823 -1.608 1.00 77.31 225 THR A N 1
ATOM 1651 C CA . THR A 1 225 ? -12.111 5.268 -1.794 1.00 77.31 225 THR A CA 1
ATOM 1652 C C . THR A 1 225 ? -11.238 5.629 -0.599 1.00 77.31 225 THR A C 1
ATOM 1654 O O . THR A 1 225 ? -11.101 6.800 -0.252 1.00 77.31 225 THR A O 1
ATOM 1657 N N . LEU A 1 226 ? -10.650 4.616 0.034 1.00 79.44 226 LEU A N 1
ATOM 1658 C CA . LEU A 1 226 ? -9.647 4.756 1.088 1.00 79.44 226 LEU A CA 1
ATOM 1659 C C . LEU A 1 226 ? -8.289 4.335 0.532 1.00 79.44 226 LEU A C 1
ATOM 1661 O O . LEU A 1 226 ? -8.201 3.360 -0.217 1.00 79.44 226 LEU A O 1
ATOM 1665 N N . TYR A 1 227 ? -7.232 5.045 0.913 1.00 78.75 227 TYR A N 1
ATOM 1666 C CA . TYR A 1 227 ? -5.879 4.805 0.424 1.00 78.75 227 TYR A CA 1
ATOM 1667 C C . TYR A 1 227 ? -4.877 4.789 1.578 1.00 78.75 227 TYR A C 1
ATOM 1669 O O . TYR A 1 227 ? -5.012 5.521 2.541 1.00 78.75 227 TYR A O 1
ATOM 1677 N N . GLY A 1 228 ? -3.831 3.981 1.497 1.00 74.38 228 GLY A N 1
ATOM 1678 C CA . GLY A 1 228 ? -2.756 4.005 2.480 1.00 74.38 228 GLY A CA 1
ATOM 1679 C C . GLY A 1 228 ? -1.432 3.593 1.868 1.00 74.38 228 GLY A C 1
ATOM 1680 O O . GLY A 1 228 ? -1.385 2.819 0.911 1.00 74.38 228 GLY A O 1
ATOM 1681 N N . CYS A 1 229 ? -0.344 4.103 2.439 1.00 73.69 229 CYS A N 1
ATOM 1682 C CA . CYS A 1 229 ? 0.994 3.590 2.182 1.00 73.69 229 CYS A CA 1
ATOM 1683 C C . CYS A 1 229 ? 1.407 2.728 3.374 1.00 73.69 229 CYS A C 1
ATOM 1685 O O . CYS A 1 229 ? 1.542 3.230 4.487 1.00 73.69 229 CYS A O 1
ATOM 1687 N N . LEU A 1 230 ? 1.630 1.444 3.126 1.00 72.50 230 LEU A N 1
ATOM 1688 C CA . LEU A 1 230 ? 2.292 0.533 4.048 1.00 72.50 230 LEU A CA 1
ATOM 1689 C C . LEU A 1 230 ? 3.714 1.087 4.289 1.00 72.50 230 LEU A C 1
ATOM 1691 O O . LEU A 1 230 ? 4.389 1.508 3.348 1.00 72.50 230 LEU A O 1
ATOM 1695 N N . HIS A 1 231 ? 4.105 1.230 5.554 1.00 57.41 231 HIS A N 1
ATOM 1696 C CA . HIS A 1 231 ? 5.182 2.110 6.029 1.00 57.41 231 HIS A CA 1
ATOM 1697 C C . HIS A 1 231 ? 6.542 1.961 5.279 1.00 57.41 231 HIS A C 1
ATOM 1699 O O . HIS A 1 231 ? 6.964 0.852 4.966 1.00 57.41 231 HIS A O 1
ATOM 1705 N N . PRO A 1 232 ? 7.304 3.047 5.008 1.00 46.12 232 PRO A N 1
ATOM 1706 C CA . PRO A 1 232 ? 8.527 3.005 4.185 1.00 46.12 232 PRO A CA 1
ATOM 1707 C C . PRO A 1 232 ? 9.745 2.271 4.778 1.00 46.12 232 PRO A C 1
ATOM 1709 O O . PRO A 1 232 ? 10.673 1.966 4.024 1.00 46.12 232 PRO A O 1
ATOM 1712 N N . ALA A 1 233 ? 9.775 1.993 6.088 1.00 50.09 233 ALA A N 1
ATOM 1713 C CA . ALA A 1 233 ? 10.782 1.096 6.678 1.00 50.09 233 ALA A CA 1
ATOM 1714 C C . ALA A 1 233 ? 10.507 -0.384 6.347 1.00 50.09 233 ALA A C 1
ATOM 1716 O O . ALA A 1 233 ? 11.394 -1.227 6.470 1.00 50.09 233 ALA A O 1
ATOM 1717 N N . ASP A 1 234 ? 9.305 -0.682 5.854 1.00 50.09 234 ASP A N 1
ATOM 1718 C CA . ASP A 1 234 ? 8.778 -2.030 5.685 1.00 50.09 234 ASP A CA 1
ATOM 1719 C C . ASP A 1 234 ? 8.976 -2.486 4.243 1.00 50.09 234 ASP A C 1
ATOM 1721 O O . ASP A 1 234 ? 8.103 -3.106 3.643 1.00 50.09 234 ASP A O 1
ATOM 1725 N N . GLN A 1 235 ? 10.174 -2.236 3.694 1.00 43.81 235 GLN A N 1
ATOM 1726 C CA . GLN A 1 235 ? 10.645 -2.810 2.424 1.00 43.81 235 GLN A CA 1
ATOM 1727 C C . GLN A 1 235 ? 10.810 -4.344 2.493 1.00 43.81 235 GLN A C 1
ATOM 1729 O O . GLN A 1 235 ? 11.671 -4.921 1.827 1.00 43.81 235 GLN A O 1
ATOM 1734 N N . ALA A 1 236 ? 9.979 -5.032 3.277 1.00 38.66 236 ALA A N 1
ATOM 1735 C CA . ALA A 1 236 ? 9.640 -6.408 3.006 1.00 38.66 236 ALA A CA 1
ATOM 1736 C 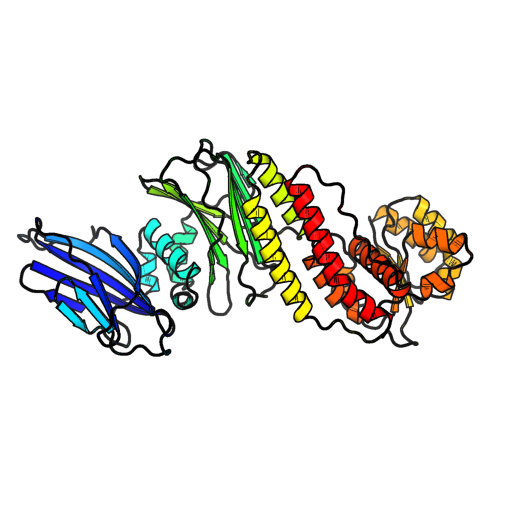C . ALA A 1 236 ? 8.974 -6.441 1.615 1.00 38.66 236 ALA A C 1
ATOM 1738 O O . ALA A 1 236 ? 8.127 -5.600 1.303 1.00 38.66 236 ALA A O 1
ATOM 1739 N N . PRO A 1 237 ? 9.411 -7.350 0.730 1.00 44.78 237 PRO A N 1
ATOM 1740 C CA . PRO A 1 237 ? 9.022 -7.348 -0.670 1.00 44.78 237 PRO A CA 1
ATOM 1741 C C . PRO A 1 237 ? 7.501 -7.387 -0.742 1.00 44.78 237 PRO A C 1
ATOM 1743 O O . PRO A 1 237 ? 6.876 -8.246 -0.122 1.00 44.78 237 PRO A O 1
ATOM 1746 N N . ALA A 1 238 ? 6.909 -6.483 -1.515 1.00 50.91 238 ALA A N 1
ATOM 1747 C CA . ALA A 1 238 ? 5.473 -6.345 -1.713 1.00 50.91 238 ALA A CA 1
ATOM 1748 C C . ALA A 1 238 ? 4.862 -7.487 -2.552 1.00 50.91 238 ALA A C 1
ATOM 1750 O O . ALA A 1 238 ? 4.101 -7.288 -3.495 1.00 50.91 238 ALA A O 1
ATOM 1751 N N . ALA A 1 239 ? 5.257 -8.706 -2.207 1.00 53.59 239 ALA A N 1
ATOM 1752 C CA . ALA A 1 239 ? 4.748 -9.989 -2.639 1.00 53.59 239 ALA A CA 1
ATOM 1753 C C . ALA A 1 239 ? 4.176 -10.789 -1.456 1.00 53.59 239 ALA A C 1
ATOM 1755 O O . ALA A 1 239 ? 3.653 -11.875 -1.689 1.00 53.59 239 ALA A O 1
ATOM 1756 N N . VAL A 1 240 ? 4.281 -10.302 -0.208 1.00 66.94 240 VAL A N 1
ATOM 1757 C CA . VAL A 1 240 ? 3.669 -10.985 0.939 1.00 66.94 240 VAL A CA 1
ATOM 1758 C C . VAL A 1 240 ? 2.173 -10.649 0.975 1.00 66.94 240 VAL A C 1
ATOM 1760 O O . VAL A 1 240 ? 1.827 -9.471 1.086 1.00 66.94 240 VAL A O 1
ATOM 1763 N N . PRO A 1 241 ? 1.279 -11.647 0.851 1.00 76.31 241 PRO A N 1
ATOM 1764 C CA . PRO A 1 241 ? -0.155 -11.426 0.983 1.00 76.31 241 PRO A CA 1
ATOM 1765 C C . PRO A 1 241 ? -0.484 -10.853 2.362 1.00 76.31 241 PRO A C 1
ATOM 1767 O O . PRO A 1 241 ? 0.076 -11.290 3.368 1.00 76.31 241 PRO A O 1
ATOM 1770 N N . PHE A 1 242 ? -1.399 -9.892 2.403 1.00 83.56 242 PHE A N 1
ATOM 1771 C CA . PHE A 1 242 ? -1.863 -9.263 3.634 1.00 83.56 242 PHE A CA 1
ATOM 1772 C C . PHE A 1 242 ? -3.384 -9.119 3.609 1.00 83.56 242 PHE A C 1
ATOM 1774 O O . PHE A 1 242 ? -3.994 -9.093 2.537 1.00 83.56 242 PHE A O 1
ATOM 1781 N N . ASP A 1 243 ? -3.992 -9.026 4.789 1.00 88.06 243 ASP A N 1
ATOM 1782 C CA . ASP A 1 243 ? -5.439 -8.870 4.921 1.00 88.06 243 ASP A CA 1
ATOM 1783 C C . ASP A 1 243 ? -5.796 -7.390 5.086 1.00 88.06 243 ASP A C 1
ATOM 1785 O O . ASP A 1 243 ? -5.180 -6.664 5.865 1.00 88.06 243 ASP A O 1
ATOM 1789 N N . LEU A 1 244 ? -6.817 -6.938 4.364 1.00 89.06 244 LEU A N 1
ATOM 1790 C CA . LEU A 1 244 ? -7.493 -5.670 4.611 1.00 89.06 244 LEU A CA 1
ATOM 1791 C C . LEU A 1 244 ? -8.769 -5.931 5.389 1.00 89.06 244 LEU A C 1
ATOM 1793 O O . LEU A 1 244 ? -9.634 -6.684 4.938 1.00 89.06 244 LEU A O 1
ATOM 1797 N N . LEU A 1 245 ? -8.899 -5.258 6.524 1.00 89.88 245 LEU A N 1
ATOM 1798 C CA . LEU A 1 245 ? -10.118 -5.212 7.312 1.00 89.88 245 LEU A CA 1
ATOM 1799 C C . LEU A 1 245 ? -10.824 -3.889 7.061 1.00 89.88 245 LEU A C 1
ATOM 1801 O O . LEU A 1 245 ? -10.250 -2.830 7.301 1.00 89.88 245 LEU A O 1
ATOM 1805 N N . VAL A 1 246 ? -12.062 -3.954 6.588 1.00 88.62 246 VAL A N 1
ATOM 1806 C CA . VAL A 1 246 ? -12.886 -2.789 6.264 1.00 88.62 246 VAL A CA 1
ATOM 1807 C C . VAL A 1 246 ? -14.068 -2.744 7.222 1.00 88.62 246 VAL A C 1
ATOM 1809 O O . VAL A 1 246 ? -14.817 -3.713 7.332 1.00 88.62 246 VAL A O 1
ATOM 1812 N N . GLU A 1 247 ? -14.246 -1.617 7.901 1.00 89.19 247 GLU A N 1
ATOM 1813 C CA . GLU A 1 247 ? -15.382 -1.338 8.774 1.00 89.19 247 GLU A CA 1
ATOM 1814 C C . GLU A 1 247 ? -16.300 -0.307 8.116 1.00 89.19 247 GLU A C 1
ATOM 1816 O O . GLU A 1 247 ? -15.892 0.822 7.842 1.00 89.19 247 GLU A O 1
ATOM 1821 N N . LEU A 1 248 ? -17.568 -0.678 7.932 1.00 87.31 248 LEU A N 1
ATOM 1822 C CA . LEU A 1 248 ? -18.664 0.255 7.701 1.00 87.31 248 LEU A CA 1
ATOM 1823 C C . LEU A 1 248 ? -19.416 0.450 9.018 1.00 87.31 248 LEU A C 1
ATOM 1825 O O . LEU A 1 248 ? -20.219 -0.393 9.424 1.00 87.31 248 LEU A O 1
ATOM 1829 N N . ARG A 1 249 ? -19.152 1.567 9.689 1.00 85.88 249 ARG A N 1
ATOM 1830 C CA . ARG A 1 249 ? -19.777 1.909 10.964 1.00 85.88 249 ARG A CA 1
ATOM 1831 C C . ARG A 1 249 ? -21.044 2.720 10.742 1.00 85.88 249 ARG A C 1
ATOM 1833 O O . ARG A 1 249 ? -21.015 3.722 10.028 1.00 85.88 249 ARG A O 1
ATOM 1840 N N . ARG A 1 250 ? -22.127 2.305 11.396 1.00 83.69 250 ARG A N 1
ATOM 1841 C CA . ARG A 1 250 ? -23.417 3.000 11.465 1.00 83.69 250 ARG A CA 1
ATOM 1842 C C . ARG A 1 250 ? -23.737 3.371 12.919 1.00 83.69 250 ARG A C 1
ATOM 1844 O O . ARG A 1 250 ? -23.162 2.758 13.821 1.00 83.69 250 ARG A O 1
ATOM 1851 N N . PRO A 1 251 ? -24.646 4.330 13.173 1.00 78.62 251 PRO A N 1
ATOM 1852 C CA . PRO A 1 251 ? -25.052 4.692 14.536 1.00 78.62 251 PRO A CA 1
ATOM 1853 C C . PRO A 1 251 ? -25.543 3.496 15.365 1.00 78.62 251 PRO A C 1
ATOM 1855 O O . PRO A 1 251 ? -25.269 3.406 16.556 1.00 78.62 251 PRO A O 1
ATOM 1858 N N . GLU A 1 252 ? -26.235 2.564 14.717 1.00 78.50 252 GLU A N 1
ATOM 1859 C CA . GLU A 1 252 ? -26.779 1.340 15.303 1.00 78.50 252 GLU A CA 1
ATOM 1860 C C . GLU A 1 252 ? -25.786 0.162 15.386 1.00 78.50 252 GLU A C 1
ATOM 1862 O O . GLU A 1 252 ? -26.116 -0.858 15.990 1.00 78.50 252 GLU A O 1
ATOM 1867 N N . GLY A 1 253 ? -24.587 0.270 14.798 1.00 77.88 253 GLY A N 1
ATOM 1868 C CA . GLY A 1 253 ? -23.561 -0.779 14.850 1.00 77.88 253 GLY A CA 1
ATOM 1869 C C . GLY A 1 253 ? -22.622 -0.832 13.638 1.00 77.88 253 GLY A C 1
ATOM 1870 O O . GLY A 1 253 ? -22.845 -0.188 12.611 1.00 77.88 253 GLY A O 1
ATOM 1871 N N . GLY A 1 254 ? -21.548 -1.615 13.758 1.00 81.06 254 GLY A N 1
ATOM 1872 C CA . GLY A 1 254 ? -20.566 -1.845 12.692 1.00 81.06 254 GLY A CA 1
ATOM 1873 C C . GLY A 1 254 ? -20.886 -3.057 11.816 1.00 81.06 254 GLY A C 1
ATOM 1874 O O . GLY A 1 254 ? -21.522 -4.017 12.245 1.00 81.06 254 GLY A O 1
ATOM 1875 N N . THR A 1 255 ? -20.455 -3.020 10.557 1.00 86.06 255 THR A N 1
ATOM 1876 C CA . THR A 1 255 ? -20.329 -4.204 9.695 1.00 86.06 255 THR A CA 1
ATOM 1877 C C . THR A 1 255 ? -18.883 -4.302 9.229 1.00 86.06 255 THR A C 1
ATOM 1879 O O . THR A 1 255 ? -18.318 -3.306 8.779 1.00 86.06 255 THR A O 1
ATOM 1882 N N . TRP A 1 256 ? -18.296 -5.494 9.333 1.00 87.31 256 TRP A N 1
ATOM 1883 C CA . TRP A 1 256 ? -16.880 -5.725 9.052 1.00 87.31 256 TRP A CA 1
ATOM 1884 C C . TRP A 1 256 ? -16.695 -6.706 7.905 1.00 87.31 256 TRP A C 1
ATOM 1886 O O . TRP A 1 256 ? -17.445 -7.677 7.776 1.00 87.31 256 TRP A O 1
ATOM 1896 N N . PHE A 1 257 ? -15.659 -6.462 7.112 1.00 88.94 257 PHE A N 1
ATOM 1897 C CA . PHE A 1 257 ? -15.292 -7.273 5.960 1.00 88.94 257 PHE A CA 1
ATOM 1898 C C . PHE A 1 257 ? -13.789 -7.491 5.932 1.00 88.94 257 PHE A C 1
ATOM 1900 O O . PHE A 1 257 ? -13.019 -6.618 6.331 1.00 88.94 257 PHE A O 1
ATOM 1907 N N . ARG A 1 258 ? -13.381 -8.641 5.405 1.00 90.31 258 ARG A N 1
ATOM 1908 C CA . ARG A 1 258 ? -11.988 -8.977 5.145 1.00 90.31 258 ARG A CA 1
ATOM 1909 C C . ARG A 1 258 ? -11.786 -9.207 3.657 1.00 90.31 258 ARG A C 1
ATOM 1911 O O . ARG A 1 258 ? -12.592 -9.885 3.030 1.00 90.31 258 ARG A O 1
ATOM 1918 N N . THR A 1 259 ? -10.709 -8.685 3.089 1.00 90.31 259 THR A N 1
ATOM 1919 C CA . THR A 1 259 ? -10.316 -8.972 1.704 1.00 90.31 259 THR A CA 1
ATOM 1920 C C . THR A 1 259 ? -8.806 -8.975 1.568 1.00 90.31 259 THR A C 1
ATOM 1922 O O . THR A 1 259 ? -8.116 -8.218 2.242 1.00 90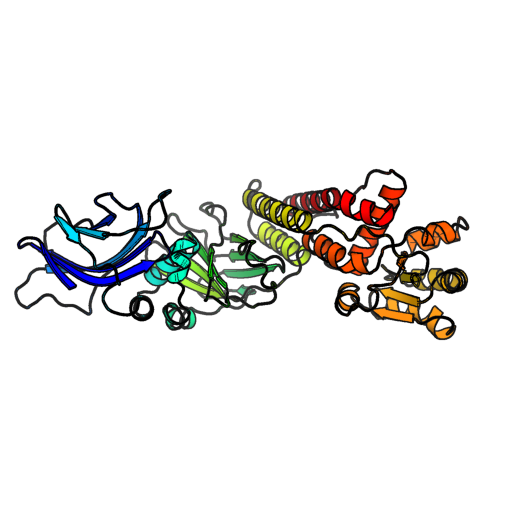.31 259 THR A O 1
ATOM 1925 N N . THR A 1 260 ? -8.285 -9.778 0.649 1.00 90.31 260 THR A N 1
ATOM 1926 C CA . THR A 1 260 ? -6.870 -9.739 0.270 1.00 90.31 260 THR A CA 1
ATOM 1927 C C . THR A 1 260 ? -6.738 -8.888 -0.997 1.00 90.31 260 THR A C 1
ATOM 1929 O O . THR A 1 260 ? -7.298 -9.263 -2.027 1.00 90.31 260 THR A O 1
ATOM 1932 N N . PRO A 1 261 ? -6.066 -7.726 -0.974 1.00 87.38 261 PRO A N 1
ATOM 1933 C CA . PRO A 1 261 ? -5.996 -6.858 -2.144 1.00 87.38 261 PRO A CA 1
ATOM 1934 C C . PRO A 1 261 ? -5.256 -7.523 -3.308 1.00 87.38 261 PRO A C 1
ATOM 1936 O O . PRO A 1 261 ? -4.279 -8.253 -3.127 1.00 87.38 261 PRO A O 1
ATOM 1939 N N . ARG A 1 262 ? -5.703 -7.238 -4.535 1.00 86.44 262 ARG A N 1
ATOM 1940 C CA . ARG A 1 262 ? -5.019 -7.703 -5.746 1.00 86.44 262 ARG A CA 1
ATOM 1941 C C . ARG A 1 262 ? -3.760 -6.887 -5.979 1.00 86.44 262 ARG A C 1
ATOM 1943 O O . ARG A 1 262 ? -3.812 -5.662 -6.076 1.00 86.44 262 ARG A O 1
ATOM 1950 N N . LEU A 1 263 ? -2.634 -7.575 -6.127 1.00 77.56 263 LEU A N 1
ATOM 1951 C CA . LEU A 1 263 ? -1.376 -6.931 -6.465 1.00 77.56 263 LEU A CA 1
ATOM 1952 C C . LEU A 1 263 ? -1.389 -6.508 -7.938 1.00 77.56 263 LEU A C 1
ATOM 1954 O O . LEU A 1 263 ? -1.443 -7.345 -8.841 1.00 77.56 263 LEU A O 1
ATOM 1958 N N . HIS A 1 264 ? -1.299 -5.205 -8.177 1.00 74.44 264 HIS A N 1
ATOM 1959 C CA . HIS A 1 264 ? -1.166 -4.622 -9.502 1.00 74.44 264 HIS A CA 1
ATOM 1960 C C . HIS A 1 264 ? 0.160 -3.871 -9.608 1.00 74.44 264 HIS A C 1
ATOM 1962 O O . HIS A 1 264 ? 0.482 -3.073 -8.727 1.00 74.44 264 HIS A O 1
ATOM 1968 N N . PRO A 1 265 ? 0.930 -4.046 -10.699 1.00 67.88 265 PRO A N 1
ATOM 1969 C CA . PRO A 1 265 ? 2.050 -3.153 -10.957 1.00 67.88 265 PRO A CA 1
ATOM 1970 C C . PRO A 1 265 ? 1.533 -1.713 -11.019 1.00 67.88 265 PRO A C 1
ATOM 1972 O O . PRO A 1 265 ? 0.395 -1.472 -11.422 1.00 67.88 265 PRO A O 1
ATOM 1975 N N . ALA A 1 266 ? 2.376 -0.759 -10.641 1.00 65.69 266 ALA A N 1
ATOM 1976 C CA . ALA A 1 266 ? 2.026 0.649 -10.492 1.00 65.69 266 ALA A CA 1
ATOM 1977 C C . ALA A 1 266 ? 1.112 1.263 -11.583 1.00 65.69 266 ALA A C 1
ATOM 1979 O O . ALA A 1 266 ? 0.147 1.920 -11.217 1.00 65.69 266 ALA A O 1
ATOM 1980 N N . PRO A 1 267 ? 1.304 1.045 -12.895 1.00 61.50 267 PRO A N 1
ATOM 1981 C CA . PRO A 1 267 ? 0.371 1.570 -13.902 1.00 61.50 267 PRO A CA 1
ATOM 1982 C C . PRO A 1 267 ? -0.974 0.841 -13.928 1.00 61.50 267 PRO A C 1
ATOM 1984 O O . PRO A 1 267 ? -1.999 1.465 -14.173 1.00 61.50 267 PRO A O 1
ATOM 1987 N N . GLY A 1 268 ? -1.004 -0.461 -13.630 1.00 68.38 268 GLY A N 1
ATOM 1988 C CA . GLY A 1 268 ? -2.258 -1.176 -13.393 1.00 68.38 268 GLY A CA 1
ATOM 1989 C C . GLY A 1 268 ? -2.985 -0.627 -12.167 1.00 68.38 268 GLY A C 1
ATOM 1990 O O . GLY A 1 268 ? -4.192 -0.429 -12.220 1.00 68.38 268 GLY A O 1
ATOM 1991 N N . PHE A 1 269 ? -2.239 -0.310 -11.107 1.00 74.44 269 PHE A N 1
ATOM 1992 C CA . PHE A 1 269 ? -2.755 0.327 -9.898 1.00 74.44 269 PHE A CA 1
ATOM 1993 C C . PHE A 1 269 ? -3.304 1.732 -10.187 1.00 74.44 269 PHE A C 1
ATOM 1995 O O . PHE A 1 269 ? -4.447 2.007 -9.855 1.00 74.44 269 PHE A O 1
ATOM 2002 N N . LEU A 1 270 ? -2.551 2.589 -10.883 1.00 74.12 270 LEU A N 1
ATOM 2003 C CA . LEU A 1 270 ? -2.973 3.947 -11.249 1.00 74.12 270 LEU A CA 1
ATOM 2004 C C . LEU A 1 270 ? -4.155 3.950 -12.223 1.00 74.12 270 LEU A C 1
ATOM 2006 O O . LEU A 1 270 ? -5.062 4.761 -12.072 1.00 74.12 270 LEU A O 1
ATOM 2010 N N . ARG A 1 271 ? -4.190 3.017 -13.182 1.00 72.19 271 ARG A N 1
ATOM 2011 C CA . ARG A 1 271 ? -5.354 2.826 -14.054 1.00 72.19 271 ARG A CA 1
ATOM 2012 C C . ARG A 1 271 ? -6.571 2.381 -13.252 1.00 72.19 271 ARG A C 1
ATOM 2014 O O . ARG A 1 271 ? -7.657 2.887 -13.487 1.00 72.19 271 ARG A O 1
ATOM 2021 N N . MET A 1 272 ? -6.402 1.477 -12.286 1.00 73.06 272 MET A N 1
ATOM 2022 C CA . MET A 1 272 ? -7.513 1.105 -11.409 1.00 73.06 272 MET A CA 1
ATOM 2023 C C . MET A 1 272 ? -7.949 2.271 -10.537 1.00 73.06 272 MET A C 1
ATOM 2025 O O . MET A 1 272 ? -9.142 2.494 -10.431 1.00 73.06 272 MET A O 1
ATOM 2029 N N . LEU A 1 273 ? -7.033 3.077 -9.998 1.00 72.50 273 LEU A N 1
ATOM 2030 C CA . LEU A 1 273 ? -7.413 4.307 -9.303 1.00 72.50 273 LEU A CA 1
ATOM 2031 C C . LEU A 1 273 ? -8.205 5.250 -10.215 1.00 72.50 273 LEU A C 1
ATOM 2033 O O . LEU A 1 273 ? -9.234 5.752 -9.785 1.00 72.50 273 LEU A O 1
ATOM 2037 N N . GLN A 1 274 ? -7.791 5.430 -11.472 1.00 73.62 274 GLN A N 1
ATOM 2038 C CA . GLN A 1 274 ? -8.529 6.225 -12.457 1.00 73.62 274 GLN A CA 1
ATOM 2039 C C . GLN A 1 274 ? -9.942 5.673 -12.710 1.00 73.62 274 GLN A C 1
ATOM 2041 O O . GLN A 1 274 ? -10.905 6.440 -12.708 1.00 73.62 274 GLN A O 1
ATOM 2046 N N . ASP A 1 275 ? -10.073 4.359 -12.905 1.00 71.31 275 ASP A N 1
ATOM 2047 C CA . ASP A 1 275 ? -11.359 3.691 -13.138 1.00 71.31 275 ASP A CA 1
ATOM 2048 C C . ASP A 1 275 ? -12.269 3.764 -11.898 1.00 71.31 275 ASP A C 1
ATOM 2050 O O . ASP A 1 275 ? -13.488 3.907 -12.020 1.00 71.31 275 ASP A O 1
ATOM 2054 N N . LEU A 1 276 ? -11.680 3.715 -10.700 1.00 66.62 276 LEU A N 1
ATOM 2055 C CA . LEU A 1 276 ? -12.374 3.879 -9.424 1.00 66.62 276 LEU A CA 1
ATOM 2056 C C . LEU A 1 276 ? -12.833 5.330 -9.210 1.00 66.62 276 LEU A C 1
ATOM 2058 O O . LEU A 1 276 ? -13.970 5.539 -8.792 1.00 66.62 276 LEU A O 1
ATOM 2062 N N . SER A 1 277 ? -12.017 6.327 -9.577 1.00 61.47 277 SER A N 1
ATOM 2063 C CA . SER A 1 277 ? -12.408 7.746 -9.561 1.00 61.47 277 SER A CA 1
ATOM 2064 C C . SER A 1 277 ? -13.547 8.041 -10.546 1.00 61.47 277 SER A C 1
ATOM 2066 O O . SER A 1 277 ? -14.458 8.808 -10.240 1.00 61.47 277 SER A O 1
ATOM 2068 N N . ALA A 1 278 ? -13.523 7.422 -11.732 1.00 59.78 278 ALA A N 1
ATOM 2069 C CA . ALA A 1 278 ? -14.535 7.626 -12.770 1.00 59.78 278 ALA A CA 1
ATOM 2070 C C . ALA A 1 278 ? -15.924 7.092 -12.378 1.00 59.78 278 ALA A C 1
ATOM 2072 O O . ALA A 1 278 ? -16.934 7.573 -12.889 1.00 59.78 278 ALA A O 1
ATOM 2073 N N . ALA A 1 279 ? -15.985 6.117 -11.467 1.00 53.91 279 ALA A N 1
ATOM 2074 C CA . ALA A 1 279 ? -17.235 5.566 -10.955 1.00 53.91 279 ALA A CA 1
ATOM 2075 C C . ALA A 1 279 ? -17.892 6.437 -9.864 1.00 53.91 279 ALA A C 1
ATOM 2077 O O . ALA A 1 279 ? -19.012 6.124 -9.460 1.00 53.91 279 ALA A O 1
ATOM 2078 N N . GLY A 1 280 ? -17.213 7.488 -9.379 1.00 50.38 280 GLY A N 1
ATOM 2079 C CA . GLY A 1 280 ? -17.569 8.139 -8.116 1.00 50.38 280 GLY A CA 1
ATOM 2080 C C . GLY A 1 280 ? -17.824 9.648 -8.105 1.00 50.38 280 GLY A C 1
ATOM 2081 O O . GLY A 1 280 ? -18.519 10.073 -7.189 1.00 50.38 280 GLY A O 1
ATOM 2082 N N . GLU A 1 281 ? -17.324 10.479 -9.033 1.00 51.19 281 GLU A N 1
ATOM 2083 C CA . GLU A 1 281 ? -17.137 11.900 -8.662 1.00 51.19 281 GLU A CA 1
ATOM 2084 C C . GLU A 1 281 ? -17.949 13.005 -9.384 1.00 51.19 281 GLU A C 1
ATOM 2086 O O . GLU A 1 281 ? -18.070 13.006 -10.615 1.00 51.19 281 GLU A O 1
ATOM 2091 N N . PRO A 1 282 ? -18.413 14.024 -8.616 1.00 47.31 282 PRO A N 1
ATOM 2092 C CA . PRO A 1 282 ? -18.647 15.392 -9.074 1.00 47.31 282 PRO A CA 1
ATOM 2093 C C . PRO A 1 282 ? -17.329 16.171 -9.288 1.00 47.31 282 PRO A C 1
ATOM 2095 O O . PRO A 1 282 ? -16.270 15.824 -8.780 1.00 47.31 282 PRO A O 1
ATOM 2098 N N . THR A 1 283 ? -17.415 17.270 -10.037 1.00 41.91 283 THR A N 1
ATOM 2099 C CA . THR A 1 283 ? -16.337 18.020 -10.723 1.00 41.91 283 THR A CA 1
ATOM 2100 C C . THR A 1 283 ? -15.115 18.515 -9.917 1.00 41.91 283 THR A C 1
ATOM 2102 O O . THR A 1 283 ? -14.145 18.915 -10.557 1.00 41.91 283 THR A O 1
ATOM 2105 N N . ASP A 1 284 ? -15.099 18.442 -8.579 1.00 48.38 284 ASP A N 1
ATOM 2106 C CA . ASP A 1 284 ? -14.030 18.992 -7.712 1.00 48.38 284 ASP A CA 1
ATOM 2107 C C . ASP A 1 284 ? -13.294 17.934 -6.837 1.00 48.38 284 ASP A C 1
ATOM 2109 O O . ASP A 1 284 ? -12.453 18.291 -6.009 1.00 48.38 284 ASP A O 1
ATOM 2113 N N . GLY A 1 285 ? -13.577 16.631 -6.997 1.00 52.53 285 GLY A N 1
ATOM 2114 C CA . GLY A 1 285 ? -13.266 15.579 -6.005 1.00 52.53 285 GLY A CA 1
ATOM 2115 C C . GLY A 1 285 ? -11.847 14.966 -5.961 1.00 52.53 285 GLY A C 1
ATOM 2116 O O . GLY A 1 285 ? -11.529 14.238 -5.023 1.00 52.53 285 GLY A O 1
ATOM 2117 N N . PHE A 1 286 ? -10.913 15.309 -6.856 1.00 63.19 286 PHE A N 1
ATOM 2118 C CA . PHE A 1 286 ? -9.603 14.620 -6.939 1.00 63.19 286 PHE A CA 1
ATOM 2119 C C . PHE A 1 286 ? -8.566 14.982 -5.849 1.00 63.19 286 PHE A C 1
ATOM 2121 O O . PHE A 1 286 ? -7.371 14.710 -6.013 1.00 63.19 286 PHE A O 1
ATOM 2128 N N . GLY A 1 287 ? -8.968 15.613 -4.741 1.00 61.62 287 GLY A N 1
ATOM 2129 C CA . GLY A 1 287 ? -8.060 15.990 -3.646 1.00 61.62 287 GLY A CA 1
ATOM 2130 C C . GLY A 1 287 ? -7.320 14.792 -3.042 1.00 61.62 287 GLY A C 1
ATOM 2131 O O . GLY A 1 287 ? -6.127 14.875 -2.753 1.00 61.62 287 GLY A O 1
ATOM 2132 N N . TRP A 1 288 ? -7.992 13.645 -2.943 1.00 65.31 288 TRP A N 1
ATOM 2133 C CA . TRP A 1 288 ? -7.379 12.409 -2.463 1.00 65.31 288 TRP A CA 1
ATOM 2134 C C . TRP A 1 288 ? -6.347 11.852 -3.434 1.00 65.31 288 TRP A C 1
ATOM 2136 O O . TRP A 1 288 ? -5.264 11.463 -3.007 1.00 65.31 288 TRP A O 1
ATOM 2146 N N . LEU A 1 289 ? -6.637 11.881 -4.741 1.00 72.38 289 LEU A N 1
ATOM 2147 C CA . LEU A 1 289 ? -5.707 11.437 -5.774 1.00 72.38 289 LEU A CA 1
ATOM 2148 C C . LEU A 1 289 ? -4.427 12.275 -5.722 1.00 72.38 289 LEU A C 1
ATOM 2150 O O . LEU A 1 289 ? -3.342 11.718 -5.832 1.00 72.38 289 LEU A O 1
ATOM 2154 N N . ARG A 1 290 ? -4.512 13.588 -5.467 1.00 73.25 290 ARG A N 1
ATOM 2155 C CA . ARG A 1 290 ? -3.311 14.412 -5.240 1.00 73.25 290 ARG A CA 1
ATOM 2156 C C . ARG A 1 290 ? -2.495 13.926 -4.042 1.00 73.25 290 ARG A C 1
ATOM 2158 O O . ARG A 1 290 ? -1.291 13.760 -4.193 1.00 73.25 290 ARG A O 1
ATOM 2165 N N . GLY A 1 291 ? -3.134 13.613 -2.913 1.00 68.44 291 GLY A N 1
ATOM 2166 C CA . GLY A 1 291 ? -2.459 13.034 -1.743 1.00 68.44 291 GLY A CA 1
ATOM 2167 C C . GLY A 1 291 ? -1.792 11.677 -2.027 1.00 68.44 291 GLY A C 1
ATOM 2168 O O . GLY A 1 291 ? -0.663 11.435 -1.590 1.00 68.44 291 GLY A O 1
ATOM 2169 N N . VAL A 1 292 ? -2.437 10.817 -2.829 1.00 71.62 292 VAL A N 1
ATOM 2170 C CA . VAL A 1 292 ? -1.838 9.566 -3.338 1.00 71.62 292 VAL A CA 1
ATOM 2171 C C . VAL A 1 292 ? -0.588 9.859 -4.162 1.00 71.62 292 VAL A C 1
ATOM 2173 O O . VAL A 1 292 ? 0.477 9.299 -3.902 1.00 71.62 292 VAL A O 1
ATOM 2176 N N . LEU A 1 293 ? -0.702 10.759 -5.140 1.00 77.00 293 LEU A N 1
ATOM 2177 C CA . LEU A 1 293 ? 0.396 11.126 -6.031 1.00 77.00 293 LEU A CA 1
ATOM 2178 C C . LEU A 1 293 ? 1.549 11.794 -5.253 1.00 77.00 293 LEU A C 1
ATOM 2180 O O . LEU A 1 293 ? 2.712 11.511 -5.522 1.00 77.00 293 LEU A O 1
ATOM 2184 N N . GLU A 1 294 ? 1.273 12.613 -4.240 1.00 76.75 294 GLU A N 1
ATOM 2185 C CA . GLU A 1 294 ? 2.291 13.199 -3.354 1.00 76.75 294 GLU A CA 1
ATOM 2186 C C . GLU A 1 294 ? 3.005 12.140 -2.506 1.00 76.75 294 GLU A C 1
ATOM 2188 O O . GLU A 1 294 ? 4.237 12.114 -2.449 1.00 76.75 294 GLU A O 1
ATOM 2193 N N . SER A 1 295 ? 2.258 11.208 -1.912 1.00 70.06 295 SER A N 1
ATOM 2194 C CA . SER A 1 295 ? 2.835 10.092 -1.149 1.00 70.06 295 SER A CA 1
ATOM 2195 C C . SER A 1 295 ? 3.736 9.228 -2.027 1.00 70.06 295 SER A C 1
ATOM 2197 O O . SER A 1 295 ? 4.854 8.867 -1.644 1.00 70.06 295 SER A O 1
ATOM 2199 N N . ARG A 1 296 ? 3.278 8.955 -3.251 1.00 75.00 296 ARG A N 1
ATOM 2200 C CA . ARG A 1 296 ? 4.038 8.233 -4.266 1.00 75.00 296 ARG A CA 1
ATOM 2201 C C . ARG A 1 296 ? 5.298 8.991 -4.675 1.00 75.00 296 ARG A C 1
ATOM 2203 O O . ARG A 1 296 ? 6.358 8.379 -4.811 1.00 75.00 296 ARG A O 1
ATOM 2210 N N . ARG A 1 297 ? 5.217 10.318 -4.821 1.00 77.81 297 ARG A N 1
ATOM 2211 C CA . ARG A 1 297 ? 6.387 11.164 -5.084 1.00 77.81 297 ARG A CA 1
ATOM 2212 C C . ARG A 1 297 ? 7.418 11.032 -3.970 1.00 77.81 297 ARG A C 1
ATOM 2214 O O . ARG A 1 297 ? 8.581 10.783 -4.266 1.00 77.81 297 ARG A O 1
ATOM 2221 N N . ALA A 1 298 ? 6.993 11.111 -2.712 1.00 74.50 298 ALA A N 1
ATOM 2222 C CA . ALA A 1 298 ? 7.887 10.955 -1.568 1.00 74.50 298 ALA A CA 1
ATOM 2223 C C . ALA A 1 298 ? 8.538 9.559 -1.521 1.00 74.50 298 ALA A C 1
ATOM 2225 O O . ALA A 1 298 ? 9.729 9.439 -1.230 1.00 74.50 298 ALA A O 1
ATOM 2226 N N . ALA A 1 299 ? 7.789 8.496 -1.838 1.00 69.06 299 ALA A N 1
ATOM 2227 C CA . ALA A 1 299 ? 8.333 7.141 -1.934 1.00 69.06 299 ALA A CA 1
ATOM 2228 C C . ALA A 1 299 ? 9.369 7.013 -3.063 1.00 69.06 299 ALA A C 1
ATOM 2230 O O . ALA A 1 299 ? 10.446 6.454 -2.844 1.00 69.06 299 ALA A O 1
ATOM 2231 N N . PHE A 1 300 ? 9.077 7.580 -4.238 1.00 73.31 300 PHE A N 1
ATOM 2232 C CA . PHE A 1 300 ? 10.017 7.656 -5.353 1.00 73.31 300 PHE A CA 1
ATOM 2233 C C . PHE A 1 300 ? 11.286 8.424 -4.968 1.00 73.31 300 PHE A C 1
ATOM 2235 O O . PHE A 1 300 ? 12.381 7.903 -5.153 1.00 73.31 300 PHE A O 1
ATOM 2242 N N . ASP A 1 301 ? 11.156 9.615 -4.378 1.00 75.56 301 ASP A N 1
ATOM 2243 C CA . ASP A 1 301 ? 12.292 10.461 -4.002 1.00 75.56 301 ASP A CA 1
ATOM 2244 C C . ASP A 1 301 ? 13.186 9.768 -2.955 1.00 75.56 301 ASP A C 1
ATOM 2246 O O . ASP A 1 301 ? 14.412 9.822 -3.056 1.00 75.56 301 ASP A O 1
ATOM 2250 N N . ARG A 1 302 ? 12.604 9.025 -1.998 1.00 71.31 302 ARG A N 1
ATOM 2251 C CA . ARG A 1 302 ? 13.366 8.184 -1.052 1.00 71.31 302 ARG A CA 1
ATOM 2252 C C . ARG A 1 302 ? 14.085 7.029 -1.745 1.00 71.31 302 ARG A C 1
ATOM 2254 O O . ARG A 1 302 ? 15.271 6.815 -1.500 1.00 71.31 302 ARG A O 1
ATOM 2261 N N . ALA A 1 303 ? 13.387 6.285 -2.605 1.00 66.69 303 ALA A N 1
ATOM 2262 C CA . ALA A 1 303 ? 13.976 5.178 -3.359 1.00 66.69 303 ALA A CA 1
ATOM 2263 C C . ALA A 1 303 ? 15.089 5.660 -4.302 1.00 66.69 303 ALA A C 1
ATOM 2265 O O . ALA A 1 303 ? 16.064 4.943 -4.519 1.00 66.69 303 ALA A O 1
ATOM 2266 N N . PHE A 1 304 ? 14.949 6.873 -4.833 1.00 70.06 304 PHE A N 1
ATOM 2267 C CA . PHE A 1 304 ? 15.945 7.560 -5.642 1.00 70.06 304 PHE A CA 1
ATOM 2268 C C . PHE A 1 304 ? 17.149 8.003 -4.807 1.00 70.06 304 PHE A C 1
ATOM 2270 O O . PHE A 1 304 ? 18.281 7.750 -5.201 1.00 70.06 304 PHE A O 1
ATOM 2277 N N . ALA A 1 305 ? 16.929 8.587 -3.626 1.00 70.50 305 ALA A N 1
ATOM 2278 C CA . ALA A 1 305 ? 18.005 8.994 -2.723 1.00 70.50 305 ALA A CA 1
ATOM 2279 C C . ALA A 1 305 ? 18.817 7.801 -2.184 1.00 70.50 305 ALA A C 1
ATOM 2281 O O . ALA A 1 305 ? 20.029 7.906 -2.013 1.00 70.50 305 ALA A O 1
ATOM 2282 N N . ALA A 1 306 ? 18.161 6.663 -1.932 1.00 64.69 306 ALA A N 1
ATOM 2283 C CA . ALA A 1 306 ? 18.799 5.440 -1.439 1.00 64.69 306 ALA A CA 1
ATOM 2284 C C . ALA A 1 306 ? 19.581 4.679 -2.524 1.00 64.69 306 ALA A C 1
ATOM 2286 O O . ALA A 1 306 ? 20.470 3.884 -2.216 1.00 64.69 306 ALA A O 1
ATOM 2287 N N . GLN A 1 307 ? 19.250 4.897 -3.797 1.00 63.44 307 GLN A N 1
ATOM 2288 C CA . GLN A 1 307 ? 19.936 4.282 -4.924 1.00 63.44 307 GLN A CA 1
ATOM 2289 C C . GLN A 1 307 ? 20.972 5.257 -5.475 1.00 63.44 307 GLN A C 1
ATOM 2291 O O . GLN A 1 307 ? 20.667 6.068 -6.342 1.00 63.44 307 GLN A O 1
ATOM 2296 N N . SER A 1 308 ? 22.228 5.133 -5.044 1.00 55.47 308 SER A N 1
ATOM 2297 C CA . SER A 1 308 ? 23.334 5.604 -5.880 1.00 55.47 308 SER A CA 1
ATOM 2298 C C . SER A 1 308 ? 23.307 4.757 -7.156 1.00 55.47 308 SER A C 1
ATOM 2300 O O . SER A 1 308 ? 23.557 3.549 -7.058 1.00 55.47 308 SER A O 1
ATOM 2302 N N . PRO A 1 309 ? 22.949 5.301 -8.339 1.00 55.09 309 PRO A N 1
ATOM 2303 C CA . PRO A 1 309 ? 23.044 4.517 -9.561 1.00 55.09 309 PRO A CA 1
ATOM 2304 C C . PRO A 1 309 ? 24.494 4.025 -9.685 1.00 55.09 309 PRO A C 1
ATOM 2306 O O . PRO A 1 309 ? 25.409 4.782 -9.356 1.00 55.09 309 PRO A O 1
ATOM 2309 N N . PRO A 1 310 ? 24.747 2.779 -10.115 1.00 53.81 310 PRO A N 1
ATOM 2310 C CA . PRO A 1 310 ? 26.086 2.376 -10.509 1.00 53.81 310 PRO A CA 1
ATOM 2311 C C . PRO A 1 310 ? 26.508 3.296 -11.658 1.00 53.81 310 PRO A C 1
ATOM 2313 O O . PRO A 1 310 ? 26.012 3.169 -12.771 1.00 53.81 310 PRO A O 1
ATOM 2316 N N . THR A 1 311 ? 27.358 4.274 -11.355 1.00 54.12 311 THR A N 1
ATOM 2317 C CA . THR A 1 311 ? 27.863 5.280 -12.299 1.00 54.12 311 THR A CA 1
ATOM 2318 C C . THR A 1 311 ? 29.142 4.823 -12.988 1.00 54.12 311 THR A C 1
ATOM 2320 O O . THR A 1 311 ? 29.838 5.644 -13.559 1.00 54.12 311 THR A O 1
ATOM 2323 N N . ALA A 1 312 ? 29.530 3.553 -12.872 1.00 60.38 312 ALA A N 1
ATOM 2324 C CA . ALA A 1 312 ? 30.679 3.072 -13.620 1.00 60.38 312 ALA A CA 1
ATOM 2325 C C . ALA A 1 312 ? 30.214 2.736 -15.046 1.00 60.38 312 ALA A C 1
ATOM 2327 O O . ALA A 1 312 ? 29.272 1.939 -15.179 1.00 60.38 312 ALA A O 1
ATOM 2328 N N . PRO A 1 313 ? 30.858 3.288 -16.089 1.00 64.69 313 PRO A N 1
ATOM 2329 C CA . PRO A 1 313 ? 30.599 2.870 -17.457 1.00 64.69 313 PRO A CA 1
ATOM 2330 C C . PRO A 1 313 ? 30.863 1.369 -17.555 1.00 64.69 313 PRO A C 1
ATOM 2332 O O . PRO A 1 313 ? 31.678 0.826 -16.790 1.00 64.69 313 PRO A O 1
ATOM 2335 N N . PRO A 1 314 ? 30.217 0.659 -18.495 1.00 73.69 314 PRO A N 1
ATOM 2336 C CA . PRO A 1 314 ? 30.668 -0.684 -18.797 1.00 73.69 314 PRO A CA 1
ATOM 2337 C C . PRO A 1 314 ? 32.158 -0.623 -19.181 1.00 73.69 314 PRO A C 1
ATOM 2339 O O . PRO A 1 314 ? 32.542 0.258 -19.955 1.00 73.69 314 PRO A O 1
ATOM 2342 N N . PRO A 1 315 ? 33.000 -1.533 -18.660 1.00 78.56 315 PRO A N 1
ATOM 2343 C CA . PRO A 1 315 ? 34.399 -1.580 -19.058 1.00 78.56 315 PRO A CA 1
ATOM 2344 C C . PRO A 1 315 ? 34.512 -1.685 -20.592 1.00 78.56 315 PRO A C 1
ATOM 2346 O O . PRO A 1 315 ? 33.657 -2.332 -21.206 1.00 78.56 315 PRO A O 1
ATOM 2349 N N . PRO A 1 316 ? 35.526 -1.076 -21.235 1.00 78.81 316 PRO A N 1
ATOM 2350 C CA . PRO A 1 316 ? 35.672 -1.085 -22.695 1.00 78.81 316 PRO A CA 1
ATOM 2351 C C . PRO A 1 316 ? 35.625 -2.488 -23.321 1.00 78.81 316 PRO A C 1
ATOM 2353 O O . PRO A 1 316 ? 35.129 -2.658 -24.433 1.00 78.81 316 PRO A O 1
ATOM 2356 N N . GLU A 1 317 ? 36.112 -3.489 -22.588 1.00 84.00 317 GLU A N 1
ATOM 2357 C CA . GLU A 1 317 ? 36.147 -4.907 -22.946 1.00 84.00 317 GLU A CA 1
ATOM 2358 C C . GLU A 1 317 ? 34.853 -5.686 -22.643 1.00 84.00 317 GLU A C 1
ATOM 2360 O O . GLU A 1 317 ? 34.783 -6.888 -22.914 1.00 84.00 317 GLU A O 1
ATOM 2365 N N . ALA A 1 318 ? 33.829 -5.045 -22.069 1.00 87.50 318 ALA A N 1
ATOM 2366 C CA . ALA A 1 318 ? 32.564 -5.700 -21.756 1.00 87.50 318 ALA A CA 1
ATOM 2367 C C . ALA A 1 318 ? 31.893 -6.241 -23.034 1.00 87.50 318 ALA A C 1
ATOM 2369 O O . ALA A 1 318 ? 31.812 -5.524 -24.037 1.00 87.50 318 ALA A O 1
ATOM 2370 N N . PRO A 1 319 ? 31.346 -7.473 -23.010 1.00 90.62 319 PRO A N 1
ATOM 2371 C CA . PRO A 1 319 ? 30.621 -8.007 -24.153 1.00 90.62 319 PRO A CA 1
ATOM 2372 C C . PRO A 1 319 ? 29.403 -7.130 -24.445 1.00 90.62 319 PRO A C 1
ATOM 2374 O O . PRO A 1 319 ? 28.584 -6.863 -23.560 1.00 90.62 319 PRO A O 1
ATOM 2377 N N . VAL A 1 320 ? 29.297 -6.678 -25.694 1.00 93.25 320 VAL A N 1
ATOM 2378 C CA . VAL A 1 320 ? 28.181 -5.852 -26.156 1.00 93.25 320 VAL A CA 1
ATOM 2379 C C . VAL A 1 320 ? 26.977 -6.746 -26.429 1.00 93.25 320 VAL A C 1
ATOM 2381 O O . VAL A 1 320 ? 27.071 -7.689 -27.211 1.00 93.25 320 VAL A O 1
ATOM 2384 N N . VAL A 1 321 ? 25.841 -6.447 -25.811 1.00 92.12 321 VAL A N 1
ATOM 2385 C CA . VAL A 1 321 ? 24.573 -7.145 -26.043 1.00 92.12 321 VAL A CA 1
ATOM 2386 C C . VAL A 1 321 ? 23.602 -6.157 -26.669 1.00 92.12 321 VAL A C 1
ATOM 2388 O O . VAL A 1 321 ? 23.228 -5.169 -26.035 1.00 92.12 321 VAL A O 1
ATOM 2391 N N . ALA A 1 322 ? 23.187 -6.420 -27.906 1.00 91.94 322 ALA A N 1
ATOM 2392 C CA . ALA A 1 322 ? 22.145 -5.634 -28.553 1.00 91.94 322 ALA A CA 1
ATOM 2393 C C . ALA A 1 322 ? 20.780 -6.081 -28.021 1.00 91.94 322 ALA A C 1
ATOM 2395 O O . ALA A 1 322 ? 20.407 -7.250 -28.131 1.00 91.94 322 ALA A O 1
ATOM 2396 N N . VAL A 1 323 ? 20.042 -5.153 -27.423 1.00 89.94 323 VAL A N 1
ATOM 2397 C CA . VAL A 1 323 ? 18.720 -5.393 -26.849 1.00 89.94 323 VAL A CA 1
ATOM 2398 C C . VAL A 1 323 ? 17.683 -4.776 -27.779 1.00 89.94 323 VAL A C 1
ATOM 2400 O O . VAL A 1 323 ? 17.420 -3.574 -27.725 1.00 89.94 323 VAL A O 1
ATOM 2403 N N . LEU A 1 324 ? 17.114 -5.615 -28.642 1.00 89.06 324 LEU A N 1
ATOM 2404 C CA . LEU A 1 324 ? 16.048 -5.245 -29.564 1.00 89.06 324 LEU A CA 1
ATOM 2405 C C . LEU A 1 324 ? 14.729 -5.199 -28.793 1.00 89.06 324 LEU A C 1
ATOM 2407 O O . LEU A 1 324 ? 14.271 -6.233 -28.309 1.00 89.06 324 LEU A O 1
ATOM 2411 N N . HIS A 1 325 ? 14.130 -4.020 -28.656 1.00 84.00 325 HIS A N 1
ATOM 2412 C CA . HIS A 1 325 ? 12.877 -3.822 -27.920 1.00 84.00 325 HIS A CA 1
ATOM 2413 C C . HIS A 1 325 ? 11.812 -3.151 -28.790 1.00 84.00 325 HIS A C 1
ATOM 2415 O O . HIS A 1 325 ? 12.116 -2.639 -29.862 1.00 84.00 325 HIS A O 1
ATOM 2421 N N . ALA A 1 326 ? 10.558 -3.155 -28.320 1.00 74.50 326 ALA A N 1
ATOM 2422 C CA . ALA A 1 326 ? 9.407 -2.647 -29.078 1.00 74.50 326 ALA A CA 1
ATOM 2423 C C . ALA A 1 326 ? 9.288 -3.288 -30.477 1.00 74.50 326 ALA A C 1
ATOM 2425 O O . ALA A 1 326 ? 8.996 -2.625 -31.467 1.00 74.50 326 ALA A O 1
ATOM 2426 N N . VAL A 1 327 ? 9.556 -4.596 -30.558 1.00 75.75 327 VAL A N 1
ATOM 2427 C CA . VAL A 1 327 ? 9.364 -5.393 -31.774 1.00 75.75 327 VAL A CA 1
ATOM 2428 C C . VAL A 1 327 ? 7.932 -5.927 -31.762 1.00 75.75 327 VAL A C 1
ATOM 2430 O O . VAL A 1 327 ? 7.695 -7.082 -31.419 1.00 75.75 327 VAL A O 1
ATOM 2433 N N . ASP A 1 328 ? 6.966 -5.059 -32.036 1.00 73.00 328 ASP A N 1
ATOM 2434 C CA . ASP A 1 328 ? 5.528 -5.363 -32.073 1.00 73.00 328 ASP A CA 1
ATOM 2435 C C . ASP A 1 328 ? 4.955 -5.393 -33.504 1.00 73.00 328 ASP A C 1
ATOM 2437 O O . ASP A 1 328 ? 3.916 -6.011 -33.740 1.00 73.00 328 ASP A O 1
ATOM 2441 N N . ASP A 1 329 ? 5.665 -4.803 -34.469 1.00 71.62 329 ASP A N 1
ATOM 2442 C CA . ASP A 1 329 ? 5.295 -4.729 -35.887 1.00 71.62 329 ASP A CA 1
ATOM 2443 C C . ASP A 1 329 ? 6.091 -5.733 -36.759 1.00 71.62 329 ASP A C 1
ATOM 2445 O O . ASP A 1 329 ? 7.325 -5.772 -36.691 1.00 71.62 329 ASP A O 1
ATOM 2449 N N . PRO A 1 330 ? 5.440 -6.505 -37.654 1.00 69.81 330 PRO A N 1
ATOM 2450 C CA . PRO A 1 330 ? 6.106 -7.275 -38.711 1.00 69.81 330 PRO A CA 1
ATOM 2451 C C . PRO A 1 330 ? 7.152 -6.506 -39.543 1.00 69.81 330 PRO A C 1
ATOM 2453 O O . PRO A 1 330 ? 8.089 -7.117 -40.068 1.00 69.81 330 PRO A O 1
ATOM 2456 N N . PHE A 1 331 ? 7.031 -5.181 -39.683 1.00 80.12 331 PHE A N 1
ATOM 2457 C CA . PHE A 1 331 ? 8.038 -4.352 -40.355 1.00 80.12 331 PHE A CA 1
ATOM 2458 C C . PHE A 1 331 ? 9.379 -4.322 -39.605 1.00 80.12 331 PHE A C 1
ATOM 2460 O O . PHE A 1 331 ? 10.437 -4.291 -40.241 1.00 80.12 331 PHE A O 1
ATOM 2467 N N . ALA A 1 332 ? 9.363 -4.426 -38.273 1.00 82.56 332 ALA A N 1
ATOM 2468 C CA . ALA A 1 332 ? 10.572 -4.446 -37.456 1.00 82.56 332 ALA A CA 1
ATOM 2469 C C . ALA A 1 332 ? 11.484 -5.630 -37.814 1.00 82.56 332 ALA A C 1
ATOM 2471 O O . ALA A 1 332 ? 12.694 -5.456 -37.931 1.00 82.56 332 ALA A O 1
ATOM 2472 N N . ALA A 1 333 ? 10.923 -6.811 -38.096 1.00 84.94 333 ALA A N 1
ATOM 2473 C CA . ALA A 1 333 ? 11.708 -7.977 -38.514 1.00 84.94 333 ALA A CA 1
ATOM 2474 C C . ALA A 1 333 ? 12.447 -7.747 -39.850 1.00 84.94 333 ALA A C 1
ATOM 2476 O O . ALA A 1 333 ? 13.565 -8.229 -40.032 1.00 84.94 333 ALA A O 1
ATOM 2477 N N . ARG A 1 334 ? 11.865 -6.965 -40.773 1.00 88.38 334 ARG A N 1
ATOM 2478 C CA . ARG A 1 334 ? 12.521 -6.598 -42.043 1.00 88.38 334 ARG A CA 1
ATOM 2479 C C . ARG A 1 334 ? 13.678 -5.627 -41.822 1.00 88.38 334 ARG A C 1
ATOM 2481 O O . ARG A 1 334 ? 14.734 -5.807 -42.422 1.00 88.38 334 ARG A O 1
ATOM 2488 N N . LEU A 1 335 ? 13.500 -4.634 -40.949 1.00 89.81 335 LEU A N 1
ATOM 2489 C CA . LEU A 1 335 ? 14.581 -3.724 -40.555 1.00 89.81 335 LEU A CA 1
ATOM 2490 C C . LEU A 1 335 ? 15.721 -4.485 -39.871 1.00 89.81 335 LEU A C 1
ATOM 2492 O O . LEU A 1 335 ? 16.885 -4.292 -40.213 1.00 89.81 335 LEU A O 1
ATOM 2496 N N . VAL A 1 336 ? 15.385 -5.412 -38.970 1.00 91.56 336 VAL A N 1
ATOM 2497 C CA . VAL A 1 336 ? 16.354 -6.296 -38.311 1.00 91.56 336 VAL A CA 1
ATOM 2498 C C . VAL A 1 336 ? 17.101 -7.154 -39.332 1.00 91.56 336 VAL A C 1
ATOM 2500 O O . VAL A 1 336 ? 18.318 -7.260 -39.242 1.00 91.56 336 VAL A O 1
ATOM 2503 N N . PHE A 1 337 ? 16.419 -7.709 -40.338 1.00 92.12 337 PHE A N 1
ATOM 2504 C CA . PHE A 1 337 ? 17.065 -8.453 -41.425 1.00 92.12 337 PHE A CA 1
ATOM 2505 C C . PHE A 1 337 ? 18.106 -7.620 -42.181 1.00 92.12 337 PHE A C 1
ATOM 2507 O O . PHE A 1 337 ? 19.215 -8.100 -42.421 1.00 92.12 337 PHE A O 1
ATOM 2514 N N . LEU A 1 338 ? 17.774 -6.372 -42.521 1.00 92.06 338 LEU A N 1
ATOM 2515 C CA . LEU A 1 338 ? 18.692 -5.461 -43.209 1.00 92.06 338 LEU A CA 1
ATOM 2516 C C . LEU A 1 338 ? 19.882 -5.063 -42.322 1.00 92.06 338 LEU A C 1
ATOM 2518 O O . LEU A 1 338 ? 21.015 -5.039 -42.798 1.00 92.06 338 LEU A O 1
ATOM 2522 N N . ALA A 1 339 ? 19.645 -4.806 -41.034 1.00 93.25 339 ALA A N 1
ATOM 2523 C CA . ALA A 1 339 ? 20.678 -4.397 -40.083 1.00 93.25 339 ALA A CA 1
ATOM 2524 C C . ALA A 1 339 ? 21.501 -5.553 -39.490 1.00 93.25 339 ALA A C 1
ATOM 2526 O O . ALA A 1 339 ? 22.538 -5.306 -38.871 1.00 93.25 339 ALA A O 1
ATOM 2527 N N . ALA A 1 340 ? 21.067 -6.808 -39.653 1.00 93.75 340 ALA A N 1
ATOM 2528 C CA . ALA A 1 340 ? 21.685 -7.967 -39.011 1.00 93.75 340 ALA A CA 1
ATOM 2529 C C . ALA A 1 340 ? 23.207 -8.062 -39.228 1.00 93.75 340 ALA A C 1
ATOM 2531 O O . ALA A 1 340 ? 23.906 -8.286 -38.240 1.00 93.75 340 ALA A O 1
ATOM 2532 N N . PRO A 1 341 ? 23.765 -7.834 -40.440 1.00 93.88 341 PRO A N 1
ATOM 2533 C CA . PRO A 1 341 ? 25.215 -7.840 -40.630 1.00 93.88 341 PRO A CA 1
ATOM 2534 C C . PRO A 1 341 ? 25.939 -6.804 -39.763 1.00 93.88 341 PRO A C 1
ATOM 2536 O O . PRO A 1 341 ? 26.995 -7.096 -39.213 1.00 93.88 341 PRO A O 1
ATOM 2539 N N . GLU A 1 342 ? 25.376 -5.606 -39.609 1.00 94.06 342 GLU A N 1
ATOM 2540 C CA . GLU A 1 342 ? 25.983 -4.534 -38.816 1.00 94.06 342 GLU A CA 1
ATOM 2541 C C . GLU A 1 342 ? 25.919 -4.806 -37.316 1.00 94.06 342 GLU A C 1
ATOM 2543 O O . GLU A 1 342 ? 26.887 -4.524 -36.602 1.00 94.06 342 GLU A O 1
ATOM 2548 N N . ILE A 1 343 ? 24.803 -5.380 -36.860 1.00 94.00 343 ILE A N 1
ATOM 2549 C CA . ILE A 1 343 ? 24.593 -5.790 -35.470 1.00 94.00 343 ILE A CA 1
ATOM 2550 C C . ILE A 1 343 ? 25.546 -6.939 -35.117 1.00 94.00 343 ILE A C 1
ATOM 2552 O O . ILE A 1 343 ? 26.237 -6.859 -34.107 1.00 94.00 343 ILE A O 1
ATOM 2556 N N . GLU A 1 344 ? 25.675 -7.955 -35.975 1.00 94.69 344 GLU A N 1
ATOM 2557 C CA . GLU A 1 344 ? 26.605 -9.085 -35.790 1.00 94.69 344 GLU A CA 1
ATOM 2558 C C . GLU A 1 344 ? 28.075 -8.657 -35.721 1.00 94.69 344 GLU A C 1
ATOM 2560 O O . GLU A 1 344 ? 28.874 -9.309 -35.055 1.00 94.69 344 GLU A O 1
ATOM 2565 N N . ARG A 1 345 ? 28.452 -7.565 -36.401 1.00 93.69 345 ARG A N 1
ATOM 2566 C CA . ARG A 1 345 ? 29.818 -7.022 -36.328 1.00 93.69 345 ARG A CA 1
ATOM 2567 C C . ARG A 1 345 ? 30.125 -6.332 -34.998 1.00 93.69 345 ARG A C 1
ATOM 2569 O O . ARG A 1 345 ? 31.297 -6.195 -34.661 1.00 93.69 345 ARG A O 1
ATOM 2576 N N . ARG A 1 346 ? 29.105 -5.853 -34.279 1.00 93.31 346 ARG A N 1
ATOM 2577 C CA . ARG A 1 346 ? 29.257 -4.957 -33.116 1.00 93.31 346 ARG A CA 1
ATOM 2578 C C . ARG A 1 346 ? 28.784 -5.562 -31.800 1.00 93.31 346 ARG A C 1
ATOM 2580 O O . ARG A 1 346 ? 29.239 -5.123 -30.748 1.00 93.31 346 ARG A O 1
ATOM 2587 N N . ALA A 1 347 ? 27.889 -6.542 -31.850 1.00 93.94 347 ALA A N 1
ATOM 2588 C CA . ALA A 1 347 ? 27.343 -7.225 -30.690 1.00 93.94 347 ALA A CA 1
ATOM 2589 C C . ALA A 1 347 ? 27.922 -8.638 -30.556 1.00 93.94 347 ALA A C 1
ATOM 2591 O O . ALA A 1 347 ? 28.070 -9.367 -31.533 1.00 93.94 347 ALA A O 1
ATOM 2592 N N . ALA A 1 348 ? 28.197 -9.038 -29.319 1.00 93.38 348 ALA A N 1
ATOM 2593 C CA . ALA A 1 348 ? 28.543 -10.403 -28.951 1.00 93.38 348 ALA A CA 1
ATOM 2594 C C . ALA A 1 348 ? 27.300 -11.295 -28.778 1.00 93.38 348 ALA A C 1
ATOM 2596 O O . ALA A 1 348 ? 27.412 -12.511 -28.883 1.00 93.38 348 ALA A O 1
ATOM 2597 N N . GLU A 1 349 ? 26.129 -10.712 -28.502 1.00 94.00 349 GLU A N 1
ATOM 2598 C CA . GLU A 1 349 ? 24.851 -11.413 -28.320 1.00 94.00 349 GLU A CA 1
ATOM 2599 C C . GLU A 1 349 ? 23.673 -10.478 -28.649 1.00 94.00 349 GLU A C 1
ATOM 2601 O O . GLU A 1 349 ? 23.779 -9.256 -28.509 1.00 94.00 349 GLU A O 1
ATOM 2606 N N . VAL A 1 350 ? 22.541 -11.054 -29.063 1.00 92.94 350 VAL A N 1
ATOM 2607 C CA . VAL A 1 350 ? 21.269 -10.341 -29.258 1.00 92.94 350 VAL A CA 1
ATOM 2608 C C . VAL A 1 350 ? 20.209 -10.854 -28.285 1.00 92.94 350 VAL A C 1
ATOM 2610 O O . VAL A 1 350 ? 19.963 -12.058 -28.178 1.00 92.94 350 VAL A O 1
ATOM 2613 N N . LEU A 1 351 ? 19.530 -9.922 -27.618 1.00 90.38 351 LEU A N 1
ATOM 2614 C CA . LEU A 1 351 ? 18.329 -10.165 -26.826 1.00 90.38 351 LEU A CA 1
ATOM 2615 C C . LEU A 1 351 ? 17.139 -9.477 -27.497 1.00 90.38 351 LEU A C 1
ATOM 2617 O O . LEU A 1 351 ? 17.132 -8.257 -27.628 1.00 90.38 351 LEU A O 1
ATOM 2621 N N . VAL A 1 352 ? 16.122 -10.245 -27.882 1.00 88.88 352 VAL A N 1
ATOM 2622 C CA . VAL A 1 352 ? 14.879 -9.715 -28.457 1.00 88.88 352 VAL A CA 1
ATOM 2623 C C . VAL A 1 352 ? 13.779 -9.711 -27.400 1.00 88.88 352 VAL A C 1
ATOM 2625 O O . VAL A 1 352 ? 13.457 -10.756 -26.825 1.00 88.88 352 VAL A O 1
ATOM 2628 N N . LEU A 1 353 ? 13.209 -8.533 -27.157 1.00 83.69 353 LEU A N 1
ATOM 2629 C CA . LEU A 1 353 ? 12.149 -8.271 -26.192 1.00 83.69 353 LEU A CA 1
ATOM 2630 C C . LEU A 1 353 ? 10.863 -7.849 -26.907 1.00 83.69 353 LEU A C 1
ATOM 2632 O O . LEU A 1 353 ? 10.846 -6.866 -27.651 1.00 83.69 353 LEU A O 1
ATOM 2636 N N . GLY A 1 354 ? 9.775 -8.568 -26.644 1.00 76.94 354 GLY A N 1
ATOM 2637 C CA . GLY A 1 354 ? 8.457 -8.250 -27.189 1.00 76.94 354 GLY A CA 1
ATOM 2638 C C . GLY A 1 354 ? 7.495 -9.438 -27.147 1.00 76.94 354 GLY A C 1
ATOM 2639 O O . GLY A 1 354 ? 7.858 -10.507 -26.646 1.00 76.94 354 GLY A O 1
ATOM 2640 N N . PRO A 1 355 ? 6.268 -9.281 -27.676 1.00 78.38 355 PRO A N 1
ATOM 2641 C CA . PRO A 1 355 ? 5.302 -10.368 -27.800 1.00 78.38 355 PRO A CA 1
ATOM 2642 C C . PRO A 1 355 ? 5.909 -11.584 -28.511 1.00 78.38 355 PRO A C 1
ATOM 2644 O O . PRO A 1 355 ? 6.659 -11.436 -29.474 1.00 78.38 355 PRO A O 1
ATOM 2647 N N . ARG A 1 356 ? 5.566 -12.796 -28.052 1.00 79.94 356 ARG A N 1
ATOM 2648 C CA . ARG A 1 356 ? 6.233 -14.052 -28.453 1.00 79.94 356 ARG A CA 1
ATOM 2649 C C . ARG A 1 356 ? 6.375 -14.223 -29.968 1.00 79.94 356 ARG A C 1
ATOM 2651 O O . ARG A 1 356 ? 7.430 -14.650 -30.419 1.00 79.94 356 ARG A O 1
ATOM 2658 N N . GLU A 1 357 ? 5.329 -13.915 -30.728 1.00 82.19 357 GLU A N 1
ATOM 2659 C CA . GLU A 1 357 ? 5.309 -14.102 -32.184 1.00 82.19 357 GLU A CA 1
ATOM 2660 C C . GLU A 1 357 ? 6.218 -13.101 -32.910 1.00 82.19 357 GLU A C 1
ATOM 2662 O O . GLU A 1 357 ? 7.029 -13.497 -33.745 1.00 82.19 357 GLU A O 1
ATOM 2667 N N . ALA A 1 358 ? 6.154 -11.819 -32.543 1.00 81.00 358 ALA A N 1
ATOM 2668 C CA . ALA A 1 358 ? 6.968 -10.773 -33.158 1.00 81.00 358 ALA A CA 1
ATOM 2669 C C . ALA A 1 358 ? 8.449 -10.870 -32.746 1.00 81.00 358 ALA A C 1
ATOM 2671 O O . ALA A 1 358 ? 9.345 -10.750 -33.586 1.00 81.00 358 ALA A O 1
ATOM 2672 N N . ALA A 1 359 ? 8.719 -11.190 -31.475 1.00 84.19 359 ALA A N 1
ATOM 2673 C CA . ALA A 1 359 ? 10.072 -11.436 -30.987 1.00 84.19 359 ALA A CA 1
ATOM 2674 C C . ALA A 1 359 ? 10.708 -12.669 -31.649 1.00 84.19 359 ALA A C 1
ATOM 2676 O O . ALA A 1 359 ? 11.892 -12.636 -31.979 1.0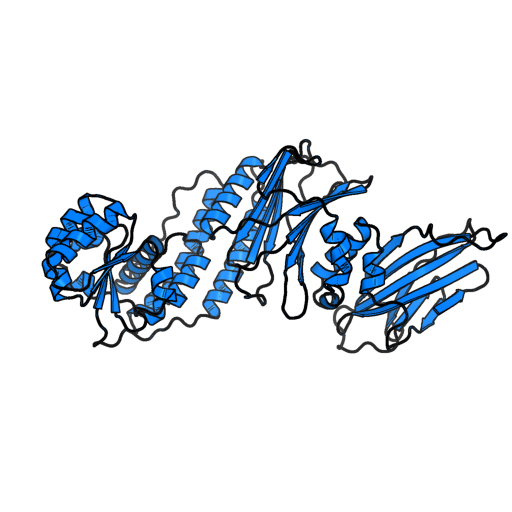0 84.19 359 ALA A O 1
ATOM 2677 N N . ALA A 1 360 ? 9.935 -13.739 -31.880 1.00 87.00 360 ALA A N 1
ATOM 2678 C CA . ALA A 1 360 ? 10.411 -14.914 -32.610 1.00 87.00 360 ALA A CA 1
ATOM 2679 C C . ALA A 1 360 ? 10.773 -14.566 -34.060 1.00 87.00 360 ALA A C 1
ATOM 2681 O O . ALA A 1 360 ? 11.871 -14.891 -34.494 1.00 87.00 360 ALA A O 1
ATOM 2682 N N . ALA A 1 361 ? 9.919 -13.821 -34.771 1.00 87.44 361 ALA A N 1
ATOM 2683 C CA . ALA A 1 361 ? 10.181 -13.430 -36.157 1.00 87.44 361 ALA A CA 1
ATOM 2684 C C . ALA A 1 361 ? 11.461 -12.585 -36.318 1.00 87.44 361 ALA A C 1
ATOM 2686 O O . ALA A 1 361 ? 12.220 -12.782 -37.266 1.00 87.44 361 ALA A O 1
ATOM 2687 N N . ALA A 1 362 ? 11.732 -11.659 -35.393 1.00 88.62 362 ALA A N 1
ATOM 2688 C CA . ALA A 1 362 ? 12.975 -10.887 -35.409 1.00 88.62 362 ALA A CA 1
ATOM 2689 C C . ALA A 1 362 ? 14.194 -11.712 -34.962 1.00 88.62 362 ALA A C 1
ATOM 2691 O O . ALA A 1 362 ? 15.278 -11.556 -35.523 1.00 88.62 362 ALA A O 1
ATOM 2692 N N . ALA A 1 363 ? 14.035 -12.608 -33.983 1.00 90.56 363 ALA A N 1
ATOM 2693 C CA . ALA A 1 363 ? 15.110 -13.498 -33.547 1.00 90.56 363 ALA A CA 1
ATOM 2694 C C . ALA A 1 363 ? 15.503 -14.517 -34.627 1.00 90.56 363 ALA A C 1
ATOM 2696 O O . ALA A 1 363 ? 16.689 -14.817 -34.774 1.00 90.56 363 ALA A O 1
ATOM 2697 N N . ASP A 1 364 ? 14.539 -15.003 -35.415 1.00 92.50 364 ASP A N 1
ATOM 2698 C CA . ASP A 1 364 ? 14.752 -15.976 -36.491 1.00 92.50 364 ASP A CA 1
ATOM 2699 C C . ASP A 1 364 ? 15.784 -15.495 -37.517 1.00 92.50 364 ASP A C 1
ATOM 2701 O O . ASP A 1 364 ? 16.568 -16.300 -38.017 1.00 92.50 364 ASP A O 1
ATOM 2705 N N . VAL A 1 365 ? 15.862 -14.183 -37.767 1.00 92.06 365 VAL A N 1
ATOM 2706 C CA . VAL A 1 365 ? 16.891 -13.573 -38.625 1.00 92.06 365 VAL A CA 1
ATOM 2707 C C . VAL A 1 365 ? 18.299 -13.958 -38.167 1.00 92.06 365 VAL A C 1
ATOM 2709 O O . VAL A 1 365 ? 19.126 -14.365 -38.983 1.00 92.06 365 VAL A O 1
ATOM 2712 N N . PHE A 1 366 ? 18.586 -13.843 -36.870 1.00 94.19 366 PHE A N 1
ATOM 2713 C CA . PHE A 1 366 ? 19.903 -14.159 -36.317 1.00 94.19 366 PHE A CA 1
ATOM 2714 C C . PHE A 1 366 ? 20.083 -15.662 -36.098 1.00 94.19 366 PHE A C 1
ATOM 2716 O O . PHE A 1 366 ? 21.167 -16.190 -36.355 1.00 94.19 366 PHE A O 1
ATOM 2723 N N . LEU A 1 367 ? 19.025 -16.373 -35.693 1.00 92.50 367 LEU A N 1
ATOM 2724 C CA . LEU A 1 367 ? 19.059 -17.826 -35.498 1.00 92.50 367 LEU A CA 1
ATOM 2725 C C . LEU A 1 367 ? 19.375 -18.572 -36.801 1.00 92.50 367 LEU A C 1
ATOM 2727 O O . LEU A 1 367 ? 20.187 -19.494 -36.787 1.00 92.50 367 LEU A O 1
ATOM 2731 N N . GLN A 1 368 ? 18.804 -18.148 -37.932 1.00 92.31 368 GLN A N 1
ATOM 2732 C CA . GLN A 1 368 ? 19.095 -18.734 -39.247 1.00 92.31 368 GLN A CA 1
ATOM 2733 C C . GLN A 1 368 ? 20.542 -18.497 -39.695 1.00 92.31 368 GLN A C 1
ATOM 2735 O O . GLN A 1 368 ? 21.111 -19.309 -40.421 1.00 92.31 368 GLN A O 1
ATOM 2740 N N . ARG A 1 369 ? 21.145 -17.383 -39.270 1.00 92.62 369 ARG A N 1
ATOM 2741 C CA . ARG A 1 369 ? 22.525 -17.018 -39.616 1.00 92.62 369 ARG A CA 1
ATOM 2742 C C . ARG A 1 369 ? 23.547 -17.678 -38.693 1.00 92.62 369 ARG A C 1
ATOM 2744 O O . ARG A 1 369 ? 24.659 -17.957 -39.136 1.00 92.62 369 ARG A O 1
ATOM 2751 N N . GLY A 1 370 ? 23.187 -17.913 -37.429 1.00 89.56 370 GLY A N 1
ATOM 2752 C CA . GLY A 1 370 ? 23.961 -18.692 -36.457 1.00 89.56 370 GLY A CA 1
ATOM 2753 C C . GLY A 1 370 ? 25.303 -18.081 -36.036 1.00 89.56 370 GLY A C 1
ATOM 2754 O O . GLY A 1 370 ? 26.158 -18.799 -35.526 1.00 89.56 370 GLY A O 1
ATOM 2755 N N . ARG A 1 371 ? 25.523 -16.780 -36.272 1.00 93.44 371 ARG A N 1
ATOM 2756 C CA . ARG A 1 371 ? 26.826 -16.122 -36.046 1.00 93.44 371 ARG A CA 1
ATOM 2757 C C . ARG A 1 371 ? 27.038 -15.627 -34.621 1.00 93.44 371 ARG A C 1
ATOM 2759 O O . ARG A 1 371 ? 28.177 -15.578 -34.170 1.00 93.44 371 ARG A O 1
ATOM 2766 N N . ILE A 1 372 ? 25.959 -15.267 -33.931 1.00 93.38 372 ILE A N 1
ATOM 2767 C CA . ILE A 1 372 ? 25.981 -14.804 -32.542 1.00 93.38 372 ILE A CA 1
ATOM 2768 C C . ILE A 1 372 ? 24.851 -15.472 -31.745 1.00 93.38 372 ILE A C 1
ATOM 2770 O O . ILE A 1 372 ? 23.796 -15.777 -32.314 1.00 93.38 372 ILE A O 1
ATOM 2774 N N . PRO A 1 373 ? 25.031 -15.701 -30.432 1.00 92.56 373 PRO A N 1
ATOM 2775 C CA . PRO A 1 373 ? 23.950 -16.119 -29.553 1.00 92.56 373 PRO A CA 1
ATOM 2776 C C . PRO A 1 373 ? 22.758 -15.161 -29.651 1.00 92.56 373 PRO A C 1
ATOM 2778 O O . PRO A 1 373 ? 22.923 -13.942 -29.633 1.00 92.56 373 PRO A O 1
ATOM 2781 N N . THR A 1 374 ? 21.556 -15.724 -29.758 1.00 91.19 374 THR A N 1
ATOM 2782 C CA . THR A 1 374 ? 20.304 -14.964 -29.829 1.00 91.19 374 THR A CA 1
ATOM 2783 C C . THR A 1 374 ? 19.315 -15.538 -28.832 1.00 91.19 374 THR A C 1
ATOM 2785 O O . THR A 1 374 ? 19.110 -16.754 -28.783 1.00 91.19 374 THR A O 1
ATOM 2788 N N . ARG A 1 375 ? 18.705 -14.674 -28.023 1.00 88.69 375 ARG A N 1
ATOM 2789 C CA . ARG A 1 375 ? 17.698 -15.056 -27.029 1.00 88.69 375 ARG A CA 1
ATOM 2790 C C . ARG A 1 375 ? 16.438 -14.230 -27.202 1.00 88.69 375 ARG A C 1
ATOM 2792 O O . ARG A 1 375 ? 16.499 -13.051 -27.536 1.00 88.69 375 ARG A O 1
ATOM 2799 N N . THR A 1 376 ? 15.301 -14.846 -26.913 1.00 84.56 376 THR A N 1
ATOM 2800 C CA . THR A 1 376 ? 14.008 -14.169 -26.823 1.00 84.56 376 THR A CA 1
ATOM 2801 C C . THR A 1 376 ? 13.555 -14.128 -25.370 1.00 84.56 376 THR A C 1
ATOM 2803 O O . THR A 1 376 ? 13.752 -15.078 -24.607 1.00 84.56 376 THR A O 1
ATOM 2806 N N . GLY A 1 377 ? 12.960 -13.012 -24.966 1.00 72.00 377 GLY A N 1
ATOM 2807 C CA . GLY A 1 377 ? 12.389 -12.836 -23.638 1.00 72.00 377 GLY A CA 1
ATOM 2808 C C . GLY A 1 377 ? 11.141 -11.968 -23.697 1.00 72.00 377 GLY A C 1
ATOM 2809 O O . GLY A 1 377 ? 11.032 -11.082 -24.535 1.00 72.00 377 GLY A O 1
ATOM 2810 N N . LEU A 1 378 ? 10.199 -12.227 -22.793 1.00 60.22 378 LEU A N 1
ATOM 2811 C CA . LEU A 1 378 ? 9.023 -11.368 -22.617 1.00 60.22 378 LEU A CA 1
ATOM 2812 C C . LEU A 1 378 ? 9.314 -10.193 -21.674 1.00 60.22 378 LEU A C 1
ATOM 2814 O O . LEU A 1 378 ? 8.673 -9.159 -21.781 1.00 60.22 378 LEU A O 1
ATOM 2818 N N . ASP A 1 379 ? 10.264 -10.358 -20.745 1.00 65.31 379 ASP A N 1
ATOM 2819 C CA . ASP A 1 379 ? 10.517 -9.401 -19.667 1.00 65.31 379 ASP A CA 1
ATOM 2820 C C . ASP A 1 379 ? 12.021 -9.266 -19.380 1.00 65.31 379 ASP A C 1
ATOM 2822 O O . ASP A 1 379 ? 12.684 -10.208 -18.929 1.00 65.31 379 ASP A O 1
ATOM 2826 N N . LEU A 1 380 ? 12.553 -8.063 -19.603 1.00 66.94 380 LEU A N 1
ATOM 2827 C CA . LEU A 1 380 ? 13.929 -7.701 -19.275 1.00 66.94 380 LEU A CA 1
ATOM 2828 C C . LEU A 1 380 ? 14.225 -7.860 -17.774 1.00 66.94 380 LEU A C 1
ATOM 2830 O O . LEU A 1 380 ? 15.324 -8.283 -17.407 1.00 66.94 380 LEU A O 1
ATOM 2834 N N . ALA A 1 381 ? 13.250 -7.603 -16.896 1.00 64.44 381 ALA A N 1
ATOM 2835 C CA . ALA A 1 381 ? 13.419 -7.714 -15.450 1.00 64.44 381 ALA A CA 1
ATOM 2836 C C . ALA A 1 381 ? 13.654 -9.164 -15.002 1.00 64.44 381 ALA A C 1
ATOM 2838 O O . ALA A 1 381 ? 14.455 -9.415 -14.099 1.00 64.44 381 ALA A O 1
ATOM 2839 N N . ALA A 1 382 ? 13.021 -10.147 -15.649 1.00 66.31 382 ALA A N 1
ATOM 2840 C CA . ALA A 1 382 ? 13.303 -11.562 -15.408 1.00 66.31 382 ALA A CA 1
ATOM 2841 C C . ALA A 1 382 ? 14.759 -11.931 -15.733 1.00 66.31 382 ALA A C 1
ATOM 2843 O O . ALA A 1 382 ? 15.394 -12.657 -14.964 1.00 66.31 382 ALA A O 1
ATOM 2844 N N . THR A 1 383 ? 15.304 -11.394 -16.822 1.00 67.56 383 THR A N 1
ATOM 2845 C CA . THR A 1 383 ? 16.686 -11.650 -17.244 1.00 67.56 383 THR A CA 1
ATOM 2846 C C . THR A 1 383 ? 17.707 -10.943 -16.349 1.00 67.56 383 THR A C 1
ATOM 2848 O O . THR A 1 383 ? 18.748 -11.507 -16.011 1.00 67.56 383 THR A O 1
ATOM 2851 N N . VAL A 1 384 ? 17.369 -9.747 -15.870 1.00 67.62 384 VAL A N 1
ATOM 2852 C CA . VAL A 1 384 ? 18.170 -8.974 -14.910 1.00 67.62 384 VAL A CA 1
ATOM 2853 C C . VAL A 1 384 ? 18.211 -9.630 -13.535 1.00 67.62 384 VAL A C 1
ATOM 2855 O O . VAL A 1 384 ? 19.287 -9.736 -12.952 1.00 67.62 384 VAL A O 1
ATOM 2858 N N . ARG A 1 385 ? 17.078 -10.149 -13.037 1.00 66.56 385 ARG A N 1
ATOM 2859 C CA . ARG A 1 385 ? 17.016 -10.892 -11.761 1.00 66.56 385 ARG A CA 1
ATOM 2860 C C . ARG A 1 385 ? 17.947 -12.103 -11.736 1.00 66.56 385 ARG A C 1
ATOM 2862 O O . ARG A 1 385 ? 18.473 -12.444 -10.685 1.00 66.56 385 ARG A O 1
ATOM 2869 N N . ARG A 1 386 ? 18.171 -12.741 -12.887 1.00 69.94 386 ARG A N 1
ATOM 2870 C CA . ARG A 1 386 ? 19.091 -13.882 -13.026 1.00 69.94 386 ARG A CA 1
ATOM 2871 C C . ARG A 1 386 ? 20.564 -13.468 -13.119 1.00 69.94 386 ARG A C 1
ATOM 2873 O O . ARG A 1 386 ? 21.422 -14.336 -13.235 1.00 69.94 386 ARG A O 1
ATOM 2880 N N . GLY A 1 387 ? 20.865 -12.165 -13.122 1.00 72.88 387 GLY A N 1
ATOM 2881 C CA . GLY A 1 387 ? 22.227 -11.629 -13.192 1.00 72.88 387 GLY A CA 1
ATOM 2882 C C . GLY A 1 387 ? 22.951 -11.902 -14.514 1.00 72.88 387 GLY A C 1
ATOM 2883 O O . GLY A 1 387 ? 24.152 -11.670 -14.611 1.00 72.88 387 GLY A O 1
ATOM 2884 N N . THR A 1 388 ? 22.239 -12.383 -15.538 1.00 78.94 388 THR A N 1
ATOM 2885 C CA . THR A 1 388 ? 22.822 -12.934 -16.771 1.00 78.94 388 THR A CA 1
ATOM 2886 C C . THR A 1 388 ? 23.703 -11.937 -17.523 1.00 78.94 388 THR A C 1
ATOM 2888 O O . THR A 1 388 ? 24.717 -12.329 -18.089 1.00 78.94 388 THR A O 1
ATOM 2891 N N . TYR A 1 389 ? 23.354 -10.650 -17.478 1.00 84.44 389 TYR A N 1
ATOM 2892 C CA . TYR A 1 389 ? 24.067 -9.589 -18.189 1.00 84.44 389 TYR A CA 1
ATOM 2893 C C . TYR A 1 389 ? 24.751 -8.582 -17.264 1.00 84.44 389 TYR A C 1
ATOM 2895 O O . TYR A 1 389 ? 25.112 -7.503 -17.712 1.00 84.44 389 TYR A O 1
ATOM 2903 N N . ALA A 1 390 ? 24.970 -8.906 -15.984 1.00 81.56 390 ALA A N 1
ATOM 2904 C CA . ALA A 1 390 ? 25.516 -7.954 -15.008 1.00 81.56 390 ALA A CA 1
ATOM 2905 C C . ALA A 1 390 ? 26.876 -7.339 -15.414 1.00 81.56 390 ALA A C 1
ATOM 2907 O O . ALA A 1 390 ? 27.208 -6.246 -14.968 1.00 81.56 390 ALA A O 1
ATOM 2908 N N . ARG A 1 391 ? 27.650 -8.023 -16.271 1.00 85.12 391 ARG A N 1
ATOM 2909 C CA . ARG A 1 391 ? 28.959 -7.575 -16.784 1.00 85.12 391 ARG A CA 1
ATOM 2910 C C . ARG A 1 391 ? 28.941 -7.114 -18.249 1.00 85.12 391 ARG A C 1
ATOM 2912 O O . ARG A 1 391 ? 30.004 -6.888 -18.813 1.00 85.12 391 ARG A O 1
ATOM 2919 N N . ALA A 1 392 ? 27.772 -7.034 -18.879 1.00 88.25 392 ALA A N 1
ATOM 2920 C CA . ALA A 1 392 ? 27.646 -6.679 -20.289 1.00 88.25 392 ALA A CA 1
ATOM 2921 C C . ALA A 1 392 ? 27.487 -5.167 -20.501 1.00 88.25 392 ALA A C 1
ATOM 2923 O O . ALA A 1 392 ? 27.002 -4.450 -19.621 1.00 88.25 392 ALA A O 1
ATOM 2924 N N . ALA A 1 393 ? 27.834 -4.712 -21.703 1.00 89.19 393 ALA A N 1
ATOM 2925 C CA . ALA A 1 393 ? 27.420 -3.422 -22.241 1.00 89.19 393 ALA A CA 1
ATOM 2926 C C . ALA A 1 393 ? 26.126 -3.618 -23.040 1.00 89.19 393 ALA A C 1
ATOM 2928 O O . ALA A 1 393 ? 26.138 -4.227 -24.106 1.00 89.19 393 ALA A O 1
ATOM 2929 N N . LEU A 1 394 ? 25.004 -3.128 -22.528 1.00 86.81 394 LEU A N 1
ATOM 2930 C CA . LEU A 1 394 ? 23.706 -3.262 -23.180 1.00 86.81 394 LEU A CA 1
ATOM 2931 C C . LEU A 1 394 ? 23.476 -2.087 -24.130 1.00 86.81 394 LEU A C 1
ATOM 2933 O O . LEU A 1 394 ? 23.569 -0.935 -23.709 1.00 86.81 394 LEU A O 1
ATOM 2937 N N . VAL A 1 395 ? 23.148 -2.375 -25.386 1.00 88.25 395 VAL A N 1
ATOM 2938 C CA . VAL A 1 395 ? 22.810 -1.363 -26.394 1.00 88.25 395 VAL A CA 1
ATOM 2939 C C . VAL A 1 395 ? 21.318 -1.464 -26.701 1.00 88.25 395 VAL A C 1
ATOM 2941 O O . VAL A 1 395 ? 20.895 -2.476 -27.2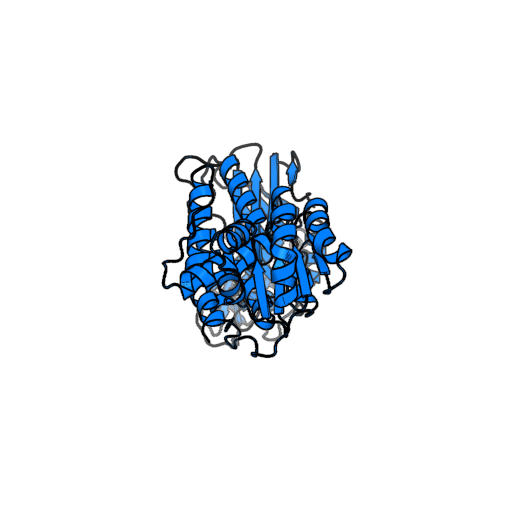66 1.00 88.25 395 VAL A O 1
ATOM 2944 N N . PRO A 1 396 ? 20.506 -0.468 -26.317 1.00 85.88 396 PRO A N 1
ATOM 2945 C CA . PRO A 1 396 ? 19.102 -0.424 -26.687 1.00 85.88 396 PRO A CA 1
ATOM 2946 C C . PRO A 1 396 ? 18.929 -0.129 -28.172 1.00 85.88 396 PRO A C 1
ATOM 2948 O O . PRO A 1 396 ? 19.500 0.825 -28.693 1.00 85.88 396 PRO A O 1
ATOM 2951 N N . VAL A 1 397 ? 18.119 -0.941 -28.846 1.00 86.81 397 VAL A N 1
ATOM 2952 C CA . VAL A 1 397 ? 17.795 -0.761 -30.260 1.00 86.81 397 VAL A CA 1
ATOM 2953 C C . VAL A 1 397 ? 16.282 -0.888 -30.437 1.00 86.81 397 VAL A C 1
ATOM 2955 O O . VAL A 1 397 ? 15.722 -1.965 -30.227 1.00 86.81 397 VAL A O 1
ATOM 2958 N N . ASP A 1 398 ? 15.628 0.202 -30.846 1.00 85.38 398 ASP A N 1
ATOM 2959 C CA . ASP A 1 398 ? 14.230 0.193 -31.294 1.00 85.38 398 ASP A CA 1
ATOM 2960 C C . ASP A 1 398 ? 14.107 0.311 -32.821 1.00 85.38 398 ASP A C 1
ATOM 2962 O O . ASP A 1 398 ? 15.041 0.779 -33.481 1.00 85.38 398 ASP A O 1
ATOM 2966 N N . PRO A 1 399 ? 12.974 -0.122 -33.413 1.00 85.50 399 PRO A N 1
ATOM 2967 C CA . PRO A 1 399 ? 12.789 -0.069 -34.860 1.00 85.50 399 PRO A CA 1
ATOM 2968 C C . PRO A 1 399 ? 12.913 1.343 -35.464 1.00 85.50 399 PRO A C 1
ATOM 2970 O O . PRO A 1 399 ? 13.552 1.453 -36.511 1.00 85.50 399 PRO A O 1
ATOM 2973 N N . PRO A 1 400 ? 12.381 2.426 -34.851 1.00 84.31 400 PRO A N 1
ATOM 2974 C CA . PRO A 1 400 ? 12.602 3.789 -35.341 1.00 84.31 400 PRO A CA 1
ATOM 2975 C C . PRO A 1 400 ? 14.079 4.209 -35.387 1.00 84.31 400 PRO A C 1
ATOM 2977 O O . PRO A 1 400 ? 14.539 4.673 -36.428 1.00 84.31 400 PRO A O 1
ATOM 2980 N N . ALA A 1 401 ? 14.832 4.010 -34.302 1.00 81.88 401 ALA A N 1
ATOM 2981 C CA . ALA A 1 401 ? 16.252 4.356 -34.231 1.00 81.88 401 ALA A CA 1
ATOM 2982 C C . ALA A 1 401 ? 17.096 3.499 -35.183 1.00 81.88 401 ALA A C 1
ATOM 2984 O O . ALA A 1 401 ? 18.058 3.985 -35.774 1.00 81.88 401 ALA A O 1
ATOM 2985 N N . LEU A 1 402 ? 16.718 2.232 -35.371 1.00 87.56 402 LEU A N 1
ATOM 2986 C CA . LEU A 1 402 ? 17.363 1.352 -36.338 1.00 87.56 402 LEU A CA 1
ATOM 2987 C C . LEU A 1 402 ? 17.104 1.806 -37.780 1.00 87.56 402 LEU A C 1
ATOM 2989 O O . LEU A 1 402 ? 18.019 1.787 -38.597 1.00 87.56 402 LEU A O 1
ATOM 2993 N N . ALA A 1 403 ? 15.878 2.229 -38.098 1.00 88.19 403 ALA A N 1
ATOM 2994 C CA . ALA A 1 403 ? 15.543 2.763 -39.414 1.00 88.19 403 ALA A CA 1
ATOM 2995 C C . ALA A 1 403 ? 16.305 4.064 -39.710 1.00 88.19 403 ALA A C 1
ATOM 2997 O O . ALA A 1 403 ? 16.871 4.194 -40.791 1.00 88.19 403 ALA A O 1
ATOM 2998 N N . GLU A 1 404 ? 16.365 4.990 -38.749 1.00 87.44 404 GLU A N 1
ATOM 2999 C CA . GLU A 1 404 ? 17.143 6.234 -38.851 1.00 87.44 404 GLU A CA 1
ATOM 3000 C C . GLU A 1 404 ? 18.632 5.933 -39.085 1.00 87.44 404 GLU A C 1
ATOM 3002 O O . GLU A 1 404 ? 19.216 6.403 -40.060 1.00 87.44 404 GLU A O 1
ATOM 3007 N N . ALA A 1 405 ? 19.223 5.046 -38.278 1.00 87.69 405 ALA A N 1
ATOM 3008 C CA . ALA A 1 405 ? 20.624 4.656 -38.419 1.00 87.69 405 ALA A CA 1
ATOM 3009 C C . ALA A 1 405 ? 20.934 3.965 -39.760 1.00 87.69 405 ALA A C 1
ATOM 3011 O O . ALA A 1 405 ? 22.031 4.128 -40.286 1.00 87.69 405 ALA A O 1
ATOM 3012 N N . LEU A 1 406 ? 19.991 3.205 -40.326 1.00 87.44 406 LEU A N 1
ATOM 3013 C CA . LEU A 1 406 ? 20.141 2.612 -41.659 1.00 87.44 406 LEU A CA 1
ATOM 3014 C C . LEU A 1 406 ? 20.014 3.644 -42.788 1.00 87.44 406 LEU A C 1
ATOM 3016 O O . LEU A 1 406 ? 20.640 3.470 -43.828 1.00 87.44 406 LEU A O 1
ATOM 3020 N N . LEU A 1 407 ? 19.195 4.686 -42.615 1.00 88.38 407 LEU A N 1
ATOM 3021 C CA . LEU A 1 407 ? 19.013 5.743 -43.616 1.00 88.38 407 LEU A CA 1
ATOM 3022 C C . LEU A 1 407 ? 20.195 6.716 -43.657 1.00 88.38 407 LEU A C 1
ATOM 3024 O O . LEU A 1 407 ? 20.534 7.217 -44.726 1.00 88.38 407 LEU A O 1
ATOM 3028 N N . GLU A 1 408 ? 20.805 6.983 -42.504 1.00 88.06 408 GLU A N 1
ATOM 3029 C CA . GLU A 1 408 ? 21.891 7.957 -42.351 1.00 88.06 408 GLU A CA 1
ATOM 3030 C C . GLU A 1 408 ? 23.291 7.315 -42.317 1.00 88.06 408 GLU A C 1
ATOM 3032 O O . GLU A 1 408 ? 24.268 7.996 -42.015 1.00 88.06 408 GLU A O 1
ATOM 3037 N N . ASP A 1 409 ? 23.405 6.004 -42.577 1.00 81.00 409 ASP A N 1
ATOM 3038 C CA . ASP A 1 409 ? 24.630 5.207 -42.366 1.00 81.00 409 ASP A CA 1
ATOM 3039 C C . ASP A 1 409 ? 25.222 5.367 -40.938 1.00 81.00 409 ASP A C 1
ATOM 3041 O O . ASP A 1 409 ? 26.418 5.204 -40.688 1.00 81.00 409 ASP A O 1
ATOM 3045 N N . GLY A 1 410 ? 24.358 5.650 -39.958 1.00 86.12 410 GLY A N 1
ATOM 3046 C CA . GLY A 1 410 ? 24.674 6.030 -38.578 1.00 86.12 410 GLY A CA 1
ATOM 3047 C C . GLY A 1 410 ? 24.743 4.876 -37.571 1.00 86.12 410 GLY A C 1
ATOM 3048 O O . GLY A 1 410 ? 24.596 5.100 -36.368 1.00 86.12 410 GLY A O 1
ATOM 3049 N N . MET A 1 411 ? 24.965 3.631 -38.009 1.00 87.88 411 MET A N 1
ATOM 3050 C CA . MET A 1 411 ? 24.984 2.454 -37.114 1.00 87.88 411 MET A CA 1
ATOM 3051 C C . MET A 1 411 ? 26.041 2.539 -36.000 1.00 87.88 411 MET A C 1
ATOM 3053 O O . MET A 1 411 ? 25.880 1.926 -34.947 1.00 87.88 411 MET A O 1
ATOM 3057 N N . GLU A 1 412 ? 27.128 3.285 -36.204 1.00 87.69 412 GLU A N 1
ATOM 3058 C CA . GLU A 1 412 ? 28.130 3.528 -35.160 1.00 87.69 412 GLU A CA 1
ATOM 3059 C C . GLU A 1 412 ? 27.572 4.373 -34.008 1.00 87.69 412 GLU A C 1
ATOM 3061 O O . GLU A 1 412 ? 27.749 4.005 -32.847 1.00 87.69 412 GLU A O 1
ATOM 3066 N N . ALA A 1 413 ? 26.828 5.436 -34.322 1.00 83.12 413 ALA A N 1
ATOM 3067 C CA . ALA A 1 413 ? 26.189 6.287 -33.323 1.00 83.12 413 ALA A CA 1
ATOM 3068 C C . ALA A 1 413 ? 25.161 5.501 -32.494 1.00 83.12 413 ALA A C 1
ATOM 3070 O O . ALA A 1 413 ? 25.116 5.633 -31.272 1.00 83.12 413 ALA A O 1
ATOM 3071 N N . LEU A 1 414 ? 24.409 4.595 -33.130 1.00 83.62 414 LEU A N 1
ATOM 3072 C CA . LEU A 1 414 ? 23.456 3.724 -32.435 1.00 83.62 414 LEU A CA 1
ATOM 3073 C C . LEU A 1 414 ? 24.131 2.837 -31.368 1.00 83.62 414 LEU A C 1
ATOM 3075 O O . LEU A 1 414 ? 23.573 2.632 -30.295 1.00 83.62 414 LEU A O 1
ATOM 3079 N N . PHE A 1 415 ? 25.348 2.347 -31.629 1.00 87.44 415 PHE A N 1
ATOM 3080 C CA . PHE A 1 415 ? 26.113 1.486 -30.711 1.00 87.44 415 PHE A CA 1
ATOM 3081 C C . PHE A 1 415 ? 27.036 2.245 -29.740 1.00 87.44 415 PHE A C 1
ATOM 3083 O O . PHE A 1 415 ? 27.681 1.622 -28.883 1.00 87.44 415 PHE A O 1
ATOM 3090 N N . ALA A 1 416 ? 27.111 3.573 -29.858 1.00 81.94 416 ALA A N 1
ATOM 3091 C CA . ALA A 1 416 ? 27.871 4.423 -28.947 1.00 81.94 416 ALA A CA 1
ATOM 3092 C C . ALA A 1 416 ? 27.183 4.551 -27.575 1.00 81.94 416 ALA A C 1
ATOM 3094 O O . ALA A 1 416 ? 27.861 4.653 -26.553 1.00 81.94 416 ALA A O 1
ATOM 3095 N N . HIS A 1 417 ? 25.849 4.470 -27.528 1.00 77.12 417 HIS A N 1
ATOM 3096 C CA . HIS A 1 417 ? 25.074 4.579 -26.292 1.00 77.12 417 HIS A CA 1
ATOM 3097 C C . HIS A 1 417 ? 24.954 3.219 -25.589 1.00 77.12 417 HIS A C 1
ATOM 3099 O O . HIS A 1 417 ? 24.176 2.352 -25.991 1.00 77.12 417 HIS A O 1
ATOM 3105 N N . ARG A 1 418 ? 25.736 3.025 -24.519 1.00 81.69 418 ARG A N 1
ATOM 3106 C CA . ARG A 1 418 ? 25.826 1.752 -23.786 1.00 81.69 418 ARG A CA 1
ATOM 3107 C C . ARG A 1 418 ? 25.363 1.909 -22.345 1.00 81.69 418 ARG A C 1
ATOM 3109 O O . ARG A 1 418 ? 25.776 2.825 -21.645 1.00 81.69 418 ARG A O 1
ATOM 3116 N N . ILE A 1 419 ? 24.560 0.958 -21.884 1.00 79.19 419 ILE A N 1
ATOM 3117 C CA . ILE A 1 419 ? 24.110 0.851 -20.497 1.00 79.19 419 ILE A CA 1
ATOM 3118 C C . ILE A 1 419 ? 24.872 -0.299 -19.845 1.00 79.19 419 ILE A C 1
ATOM 3120 O O . ILE A 1 419 ? 24.797 -1.441 -20.301 1.00 79.19 419 ILE A O 1
ATOM 3124 N N . GLY A 1 420 ? 25.592 -0.027 -18.758 1.00 79.94 420 GLY A N 1
ATOM 3125 C CA . GLY A 1 420 ? 26.214 -1.088 -17.970 1.00 79.94 420 GLY A CA 1
ATOM 3126 C C . GLY A 1 420 ? 25.151 -2.027 -17.396 1.00 79.94 420 GLY A C 1
ATOM 3127 O O . GLY A 1 420 ? 24.221 -1.586 -16.720 1.00 79.94 420 GLY A O 1
ATOM 3128 N N . GLY A 1 421 ? 25.276 -3.334 -17.624 1.00 79.06 421 GLY A N 1
ATOM 3129 C CA . GLY A 1 421 ? 24.277 -4.302 -17.165 1.00 79.06 421 GLY A CA 1
ATOM 3130 C C . GLY A 1 421 ? 24.093 -4.341 -15.642 1.00 79.06 421 GLY A C 1
ATOM 3131 O O . GLY A 1 421 ? 23.004 -4.656 -15.164 1.00 79.06 421 GLY A O 1
ATOM 3132 N N . ALA A 1 422 ? 25.107 -3.937 -14.870 1.00 77.94 422 ALA A N 1
ATOM 3133 C CA . ALA A 1 422 ? 25.012 -3.746 -13.420 1.00 77.94 422 ALA A CA 1
ATOM 3134 C C . ALA A 1 422 ? 24.055 -2.606 -13.017 1.00 77.94 422 ALA A C 1
ATOM 3136 O O . ALA A 1 422 ? 23.422 -2.678 -11.962 1.00 77.94 422 ALA A O 1
ATOM 3137 N N . ALA A 1 423 ? 23.906 -1.575 -13.856 1.00 75.12 423 ALA A N 1
ATOM 3138 C CA . ALA A 1 423 ? 22.990 -0.462 -13.618 1.00 75.12 423 ALA A CA 1
ATOM 3139 C C . ALA A 1 423 ? 21.525 -0.849 -13.865 1.00 75.12 423 ALA A C 1
ATOM 3141 O O . ALA A 1 423 ? 20.618 -0.218 -13.330 1.00 75.12 423 ALA A O 1
ATOM 3142 N N . LEU A 1 424 ? 21.260 -1.922 -14.613 1.00 75.31 424 LEU A N 1
ATOM 3143 C CA . LEU A 1 424 ? 19.910 -2.232 -15.067 1.00 75.31 424 LEU A CA 1
ATOM 3144 C C . LEU A 1 424 ? 18.943 -2.600 -13.926 1.00 75.31 424 LEU A C 1
ATOM 3146 O O . LEU A 1 424 ? 17.785 -2.199 -13.963 1.00 75.31 424 LEU A O 1
ATOM 3150 N N . ALA A 1 425 ? 19.395 -3.299 -12.878 1.00 74.19 425 ALA A N 1
ATOM 3151 C CA . ALA A 1 425 ? 18.535 -3.644 -11.736 1.00 74.19 425 ALA A CA 1
ATOM 3152 C C . ALA A 1 425 ? 18.072 -2.410 -10.923 1.00 74.19 425 ALA A C 1
ATOM 3154 O O . ALA A 1 425 ? 16.873 -2.286 -10.666 1.00 74.19 425 ALA A O 1
ATOM 3155 N N . PRO A 1 426 ? 18.960 -1.480 -10.517 1.00 71.06 426 PRO A N 1
ATOM 3156 C CA . PRO A 1 426 ? 18.552 -0.186 -9.961 1.00 71.06 426 PRO A CA 1
ATOM 3157 C C . PRO A 1 426 ? 17.624 0.613 -10.886 1.00 71.06 426 PRO A C 1
ATOM 3159 O O . PRO A 1 426 ? 16.574 1.084 -10.459 1.00 71.06 426 PRO A O 1
ATOM 3162 N N . LEU A 1 427 ? 17.958 0.710 -12.173 1.00 72.00 427 LEU A N 1
ATOM 3163 C CA . LEU A 1 427 ? 17.186 1.518 -13.116 1.00 72.00 427 LEU A CA 1
ATOM 3164 C C . LEU A 1 427 ? 15.777 0.950 -13.376 1.00 72.00 427 LEU A C 1
ATOM 3166 O O . LEU A 1 427 ? 14.811 1.709 -13.406 1.00 72.00 427 LEU A O 1
ATOM 3170 N N . LEU A 1 428 ? 15.626 -0.376 -13.460 1.00 73.00 428 LEU A N 1
ATOM 3171 C CA . LEU A 1 428 ? 14.311 -1.024 -13.541 1.00 73.00 428 LEU A CA 1
ATOM 3172 C C . LEU A 1 428 ? 13.488 -0.841 -12.258 1.00 73.00 428 LEU A C 1
ATOM 3174 O O . LEU A 1 428 ? 12.270 -0.702 -12.336 1.00 73.00 428 LEU A O 1
ATOM 3178 N N . ARG A 1 429 ? 14.122 -0.791 -11.076 1.00 71.44 429 ARG A N 1
ATOM 3179 C CA . ARG A 1 429 ? 13.425 -0.458 -9.819 1.00 71.44 429 ARG A CA 1
ATOM 3180 C C . ARG A 1 429 ? 12.920 0.982 -9.820 1.00 71.44 429 ARG A C 1
ATOM 3182 O O . ARG A 1 429 ? 11.780 1.217 -9.428 1.00 71.44 429 ARG A O 1
ATOM 3189 N N . LEU A 1 430 ? 13.731 1.930 -10.294 1.00 70.56 430 LEU A N 1
ATOM 3190 C CA . LEU A 1 430 ? 13.314 3.327 -10.454 1.00 70.56 430 LEU A CA 1
ATOM 3191 C C . LEU A 1 430 ? 12.165 3.468 -11.457 1.00 70.56 430 LEU A C 1
ATOM 3193 O O . LEU A 1 430 ? 11.225 4.211 -11.201 1.00 70.56 430 LEU A O 1
ATOM 3197 N N . ALA A 1 431 ? 12.196 2.723 -12.558 1.00 70.56 431 ALA A N 1
ATOM 3198 C CA . ALA A 1 431 ? 11.131 2.743 -13.553 1.00 70.56 431 ALA A CA 1
ATOM 3199 C C . ALA A 1 431 ? 9.824 2.088 -13.076 1.00 70.56 431 ALA A C 1
ATOM 3201 O O . ALA A 1 431 ? 8.732 2.596 -13.349 1.00 70.56 431 ALA A O 1
ATOM 3202 N N . ALA A 1 432 ? 9.922 1.001 -12.305 1.00 67.81 432 ALA A N 1
ATOM 3203 C CA . ALA A 1 432 ? 8.776 0.407 -11.624 1.00 67.81 432 ALA A CA 1
ATOM 3204 C C . ALA A 1 432 ? 8.173 1.392 -10.605 1.00 67.81 432 ALA A C 1
ATOM 3206 O O . ALA A 1 432 ? 6.953 1.562 -10.553 1.00 67.81 432 ALA A O 1
ATOM 3207 N N . ALA A 1 433 ? 9.021 2.111 -9.858 1.00 64.94 433 ALA A N 1
ATOM 3208 C CA . ALA A 1 433 ? 8.591 3.198 -8.980 1.00 64.94 433 ALA A CA 1
ATOM 3209 C C . ALA A 1 433 ? 7.927 4.347 -9.762 1.00 64.94 433 ALA A C 1
ATOM 3211 O O . ALA A 1 433 ? 6.884 4.859 -9.351 1.00 64.94 433 ALA A O 1
ATOM 3212 N N . ALA A 1 434 ? 8.459 4.675 -10.940 1.00 64.12 434 ALA A N 1
ATOM 3213 C CA . ALA A 1 434 ? 7.916 5.661 -11.871 1.00 64.12 434 ALA A CA 1
ATOM 3214 C C . ALA A 1 434 ? 6.705 5.168 -12.688 1.00 64.12 434 ALA A C 1
ATOM 3216 O O . ALA A 1 434 ? 6.256 5.880 -13.580 1.00 64.12 434 ALA A O 1
ATOM 3217 N N . GLY A 1 435 ? 6.154 3.984 -12.395 1.00 58.47 435 GLY A N 1
ATOM 3218 C CA . GLY A 1 435 ? 4.853 3.571 -12.915 1.00 58.47 435 GLY A CA 1
ATOM 3219 C C . GLY A 1 435 ? 4.848 2.988 -14.325 1.00 58.47 435 GLY A C 1
ATOM 3220 O O . GLY A 1 435 ? 3.858 3.161 -15.025 1.00 58.47 435 GLY A O 1
ATOM 3221 N N . THR A 1 436 ? 5.897 2.276 -14.745 1.00 59.62 436 THR A N 1
ATOM 3222 C CA . THR A 1 436 ? 5.935 1.621 -16.071 1.00 59.62 436 THR A CA 1
ATOM 3223 C C . THR A 1 436 ? 5.788 0.093 -15.970 1.00 59.62 436 THR A C 1
ATOM 3225 O O . THR A 1 436 ? 6.434 -0.512 -15.113 1.00 59.62 436 THR A O 1
ATOM 3228 N N . PRO A 1 437 ? 4.902 -0.552 -16.765 1.00 49.00 437 PRO A N 1
ATOM 3229 C CA . PRO A 1 437 ? 4.559 -1.966 -16.574 1.00 49.00 437 PRO A CA 1
ATOM 3230 C C . PRO A 1 437 ? 5.484 -2.920 -17.324 1.00 49.00 437 PRO A C 1
ATOM 3232 O O . PRO A 1 437 ? 5.604 -4.078 -16.933 1.00 49.00 437 PRO A O 1
ATOM 3235 N N . ASP A 1 438 ? 6.083 -2.454 -18.417 1.00 61.53 438 ASP A N 1
ATOM 3236 C CA . ASP A 1 438 ? 6.822 -3.287 -19.353 1.00 61.53 438 ASP A CA 1
ATOM 3237 C C . ASP A 1 438 ? 8.311 -2.958 -19.271 1.00 61.53 438 ASP A C 1
ATOM 3239 O O . ASP A 1 438 ? 8.724 -1.822 -19.516 1.00 61.53 438 ASP A O 1
ATOM 3243 N N . GLY A 1 439 ? 9.126 -3.956 -18.925 1.00 61.44 439 GLY A N 1
ATOM 3244 C CA . GLY A 1 439 ? 10.579 -3.832 -18.905 1.00 61.44 439 GLY A CA 1
ATOM 3245 C C . GLY A 1 439 ? 11.165 -3.429 -20.264 1.00 61.44 439 GLY A C 1
ATOM 3246 O O . GLY A 1 439 ? 12.188 -2.750 -20.285 1.00 61.44 439 GLY A O 1
ATOM 3247 N N . ALA A 1 440 ? 10.521 -3.781 -21.382 1.00 62.38 440 ALA A N 1
ATOM 3248 C CA . ALA A 1 440 ? 10.948 -3.410 -22.732 1.00 62.38 440 ALA A CA 1
ATOM 3249 C C . ALA A 1 440 ? 10.634 -1.940 -23.053 1.00 62.38 440 ALA A C 1
ATOM 3251 O O . ALA A 1 440 ? 11.510 -1.205 -23.509 1.00 62.38 440 ALA A O 1
ATOM 3252 N N . GLU A 1 441 ? 9.413 -1.483 -22.763 1.00 64.94 441 GLU A N 1
ATOM 3253 C CA . GLU A 1 441 ? 9.027 -0.078 -22.945 1.00 64.94 441 GLU A CA 1
ATOM 3254 C C . GLU A 1 441 ? 9.814 0.852 -22.012 1.00 64.94 441 GLU A C 1
ATOM 3256 O O . GLU A 1 441 ? 10.311 1.902 -22.426 1.00 64.94 441 GLU A O 1
ATOM 3261 N N . THR A 1 442 ? 9.979 0.426 -20.761 1.00 66.75 442 THR A N 1
ATOM 3262 C CA . THR A 1 442 ? 10.834 1.056 -19.754 1.00 66.75 442 THR A CA 1
ATOM 3263 C C . THR A 1 442 ? 12.246 1.243 -20.280 1.00 66.75 442 THR A C 1
ATOM 3265 O O . THR A 1 442 ? 12.781 2.348 -20.252 1.00 66.75 442 THR A O 1
ATOM 3268 N N . PHE A 1 443 ? 12.842 0.169 -20.789 1.00 68.81 443 PHE A N 1
ATOM 3269 C CA . PHE A 1 443 ? 14.200 0.189 -21.303 1.00 68.81 443 PHE A CA 1
ATOM 3270 C C . PHE A 1 443 ? 14.332 1.099 -22.529 1.00 68.81 443 PHE A C 1
ATOM 3272 O O . PHE A 1 443 ? 15.285 1.868 -22.607 1.00 68.81 443 PHE A O 1
ATOM 3279 N N . GLY A 1 444 ? 13.335 1.114 -23.417 1.00 69.62 444 GLY A N 1
ATOM 3280 C CA . GLY A 1 444 ? 13.287 2.047 -24.542 1.00 69.62 444 GLY A CA 1
ATOM 3281 C C . GLY A 1 444 ? 13.107 3.511 -24.143 1.00 69.62 444 GLY A C 1
ATOM 3282 O O . GLY A 1 444 ? 13.750 4.397 -24.704 1.00 69.62 444 GLY A O 1
ATOM 3283 N N . ARG A 1 445 ? 12.271 3.804 -23.140 1.00 69.75 445 ARG A N 1
ATOM 3284 C CA . ARG A 1 445 ? 12.164 5.160 -22.575 1.00 69.75 445 ARG A CA 1
ATOM 3285 C C . ARG A 1 445 ? 13.480 5.587 -21.939 1.00 69.75 445 ARG A C 1
ATOM 3287 O O . ARG A 1 445 ? 13.944 6.683 -22.229 1.00 69.75 445 ARG A O 1
ATOM 3294 N N . MET A 1 446 ? 14.106 4.714 -21.153 1.00 69.50 446 MET A N 1
ATOM 3295 C CA . MET A 1 446 ? 15.426 4.964 -20.576 1.00 69.50 446 MET A CA 1
ATOM 3296 C C . MET A 1 446 ? 16.471 5.242 -21.661 1.00 69.50 446 MET A C 1
ATOM 3298 O O . MET A 1 446 ? 17.196 6.222 -21.558 1.00 69.50 446 MET A O 1
ATOM 3302 N N . ALA A 1 447 ? 16.510 4.437 -22.723 1.00 69.75 447 ALA A N 1
ATOM 3303 C CA . ALA A 1 447 ? 17.415 4.611 -23.856 1.00 69.75 447 ALA A CA 1
ATOM 3304 C C . ALA A 1 447 ? 17.269 5.977 -24.537 1.00 69.75 447 ALA A C 1
ATOM 3306 O O . ALA A 1 447 ? 18.260 6.670 -24.760 1.00 69.75 447 ALA A O 1
ATOM 3307 N N . ARG A 1 448 ? 16.028 6.395 -24.814 1.00 72.25 448 ARG A N 1
ATOM 3308 C CA . ARG A 1 448 ? 15.747 7.715 -25.395 1.00 72.25 448 ARG A CA 1
ATOM 3309 C C . ARG A 1 448 ? 16.166 8.847 -24.468 1.00 72.25 448 ARG A C 1
ATOM 3311 O O . ARG A 1 448 ? 16.811 9.780 -24.918 1.00 72.25 448 ARG A O 1
ATOM 3318 N N . MET A 1 449 ? 15.880 8.730 -23.171 1.00 68.62 449 MET A N 1
ATOM 3319 C CA . MET A 1 449 ? 16.308 9.726 -22.186 1.00 68.62 449 MET A CA 1
ATOM 3320 C C . MET A 1 449 ? 17.833 9.833 -22.093 1.00 68.62 449 MET A C 1
ATOM 3322 O O . MET A 1 449 ? 18.351 10.931 -21.916 1.00 68.62 449 MET A O 1
ATOM 3326 N N . LEU A 1 450 ? 18.548 8.711 -22.215 1.00 65.75 450 LEU A N 1
ATOM 3327 C CA . LEU A 1 450 ? 20.010 8.692 -22.260 1.00 65.75 450 LEU A CA 1
ATOM 3328 C C . LEU A 1 450 ? 20.544 9.407 -23.501 1.00 65.75 450 LEU A C 1
ATOM 3330 O O . LEU A 1 450 ? 21.442 10.231 -23.358 1.00 65.75 450 LEU A O 1
ATOM 3334 N N . LYS A 1 451 ? 19.970 9.123 -24.678 1.00 68.19 451 LYS A N 1
ATOM 3335 C CA . LYS A 1 451 ? 20.312 9.786 -25.946 1.00 68.19 451 LYS A CA 1
ATOM 3336 C C . LYS A 1 451 ? 20.044 11.292 -25.873 1.00 68.19 451 LYS A C 1
ATOM 3338 O O . LYS A 1 451 ? 20.943 12.090 -26.110 1.00 68.19 451 LYS A O 1
ATOM 3343 N N . ASP A 1 452 ? 18.839 11.688 -25.465 1.00 70.69 452 ASP A N 1
ATOM 3344 C CA . ASP A 1 452 ? 18.462 13.100 -25.338 1.00 70.69 452 ASP A CA 1
ATOM 3345 C C . ASP A 1 452 ? 19.399 13.836 -24.372 1.00 70.69 452 ASP A C 1
ATOM 3347 O O . ASP A 1 452 ? 19.860 14.936 -24.668 1.00 70.69 452 ASP A O 1
ATOM 3351 N N . TRP A 1 453 ? 19.748 13.212 -23.245 1.00 64.81 453 TRP A N 1
ATOM 3352 C CA . TRP A 1 453 ? 20.646 13.820 -22.268 1.00 64.81 453 TRP A CA 1
ATOM 3353 C C . TRP A 1 453 ? 22.100 13.905 -22.751 1.00 64.81 453 TRP A C 1
ATOM 3355 O O . TRP A 1 453 ? 22.732 14.943 -22.554 1.00 64.81 453 TRP A O 1
ATOM 3365 N N . SER A 1 454 ? 22.634 12.865 -23.408 1.00 62.47 454 SER A N 1
ATOM 3366 C CA . SER A 1 454 ? 23.985 12.911 -23.995 1.00 62.47 454 SER A CA 1
ATOM 3367 C C . SER A 1 454 ? 24.104 13.967 -25.089 1.00 62.47 454 SER A C 1
ATOM 3369 O O . SER A 1 454 ? 25.152 14.592 -25.229 1.00 62.47 454 SER A O 1
ATOM 3371 N N . ASP A 1 455 ? 23.010 14.213 -25.805 1.00 67.12 455 ASP A N 1
ATOM 3372 C CA . ASP A 1 455 ? 22.922 15.230 -26.850 1.00 67.12 455 ASP A CA 1
ATOM 3373 C C . ASP A 1 455 ? 22.668 16.641 -26.278 1.00 67.12 455 ASP A C 1
ATOM 3375 O O . ASP A 1 455 ? 22.500 17.600 -27.035 1.00 67.12 455 ASP A O 1
ATOM 3379 N N . GLY A 1 456 ? 22.609 16.787 -24.946 1.00 64.62 456 GLY A N 1
ATOM 3380 C CA . GLY A 1 456 ? 22.319 18.048 -24.259 1.00 64.62 456 GLY A CA 1
ATOM 3381 C C . GLY A 1 456 ? 20.894 18.567 -24.486 1.00 64.62 456 GLY A C 1
ATOM 3382 O O . GLY A 1 456 ? 20.628 19.750 -24.266 1.00 64.62 456 GLY A O 1
ATOM 3383 N N . ARG A 1 457 ? 19.980 17.709 -24.949 1.00 69.62 457 ARG A N 1
ATOM 3384 C CA . ARG A 1 457 ? 18.576 18.035 -25.212 1.00 69.62 457 ARG A CA 1
ATOM 3385 C C . ARG A 1 457 ? 17.752 17.924 -23.933 1.00 69.62 457 ARG A C 1
ATOM 3387 O O . ARG A 1 457 ? 18.046 17.145 -23.025 1.00 69.62 457 ARG A O 1
ATOM 3394 N N . GLU A 1 458 ? 16.687 18.715 -23.862 1.00 65.81 458 GLU A N 1
ATOM 3395 C CA . GLU A 1 458 ? 15.733 18.616 -22.763 1.00 65.81 458 GLU A CA 1
ATOM 3396 C C . GLU A 1 458 ? 14.951 17.299 -22.866 1.00 65.81 458 GLU A C 1
ATOM 3398 O O . GLU A 1 458 ? 14.407 16.953 -23.916 1.00 65.81 458 GLU A O 1
ATOM 3403 N N . VAL A 1 459 ? 14.882 16.557 -21.759 1.00 61.62 459 VAL A N 1
ATOM 3404 C CA . VAL A 1 459 ? 14.153 15.289 -21.707 1.00 61.62 459 VAL A CA 1
ATOM 3405 C C . VAL A 1 459 ? 12.650 15.564 -21.696 1.00 61.62 459 VAL A C 1
ATOM 3407 O O . VAL A 1 459 ? 12.052 15.879 -20.661 1.00 61.62 459 VAL A O 1
ATOM 3410 N N . HIS A 1 460 ? 12.018 15.419 -22.858 1.00 57.69 460 HIS A N 1
ATOM 3411 C CA . HIS A 1 460 ? 10.579 15.599 -23.007 1.00 57.69 460 HIS A CA 1
ATOM 3412 C C . HIS A 1 460 ? 9.824 14.292 -22.748 1.00 57.69 460 HIS A C 1
ATOM 3414 O O . HIS A 1 460 ? 9.671 13.443 -23.625 1.00 57.69 460 HIS A O 1
ATOM 3420 N N . VAL A 1 461 ? 9.265 14.157 -21.546 1.00 59.84 461 VAL A N 1
ATOM 3421 C CA . VAL A 1 461 ? 8.311 13.084 -21.237 1.00 59.84 461 VAL A CA 1
ATOM 3422 C C . VAL A 1 461 ? 6.913 13.575 -21.591 1.00 59.84 461 VAL A C 1
ATOM 3424 O O . VAL A 1 461 ? 6.339 14.396 -20.875 1.00 59.84 461 VAL A O 1
ATOM 3427 N N . ARG A 1 462 ? 6.363 13.109 -22.718 1.00 55.16 462 ARG A N 1
ATOM 3428 C CA . ARG A 1 462 ? 4.970 13.415 -23.065 1.00 55.16 462 ARG A CA 1
ATOM 3429 C C . ARG A 1 462 ? 4.035 12.623 -22.146 1.00 55.16 462 ARG A C 1
ATOM 3431 O O . ARG A 1 462 ? 4.211 11.407 -22.050 1.00 55.16 462 ARG A O 1
ATOM 3438 N N . PRO A 1 463 ? 3.045 13.267 -21.502 1.00 56.16 463 PRO A N 1
ATOM 3439 C CA . PRO A 1 463 ? 1.976 12.529 -20.851 1.00 56.16 463 PRO A CA 1
ATOM 3440 C C . PRO A 1 463 ? 1.275 11.669 -21.907 1.00 56.16 463 PRO A C 1
ATOM 3442 O O . PRO A 1 463 ? 1.003 12.129 -23.021 1.00 56.16 463 PRO A O 1
ATOM 3445 N N . GLU A 1 464 ? 1.029 10.403 -21.584 1.00 59.00 464 GLU A N 1
ATOM 3446 C CA . GLU A 1 464 ? 0.199 9.545 -22.427 1.00 59.00 464 GLU A CA 1
ATOM 3447 C C . GLU A 1 464 ? -1.193 10.166 -22.587 1.00 59.00 464 GLU A C 1
ATOM 3449 O O . GLU A 1 464 ? -1.635 10.964 -21.756 1.00 59.00 464 GLU A O 1
ATOM 3454 N N . ARG A 1 465 ? -1.894 9.830 -23.676 1.00 55.38 465 ARG A N 1
ATOM 3455 C CA . ARG A 1 465 ? -3.274 10.289 -23.867 1.00 55.38 465 ARG A CA 1
ATOM 3456 C C . ARG A 1 465 ? -4.128 9.764 -22.716 1.00 55.38 465 ARG A C 1
ATOM 3458 O O . ARG A 1 465 ? -4.459 8.584 -22.685 1.00 55.38 465 ARG A O 1
ATOM 3465 N N . ALA A 1 466 ? -4.486 10.652 -21.798 1.00 60.78 466 ALA A N 1
ATOM 3466 C CA . ALA A 1 466 ? -5.259 10.307 -20.622 1.00 60.78 466 ALA A CA 1
ATOM 3467 C C . ALA A 1 466 ? -6.722 10.737 -20.776 1.00 60.78 466 ALA A C 1
ATOM 3469 O O . ALA A 1 466 ? -7.015 11.823 -21.277 1.00 60.78 466 ALA A O 1
ATOM 3470 N N . ALA A 1 467 ? -7.644 9.873 -20.353 1.00 62.25 467 ALA A N 1
ATOM 3471 C CA . ALA A 1 467 ? -9.074 10.153 -20.370 1.00 62.25 467 ALA A CA 1
ATOM 3472 C C . ALA A 1 467 ? -9.514 10.814 -19.051 1.00 62.25 467 ALA A C 1
ATOM 3474 O O . ALA A 1 467 ? -9.356 10.234 -17.976 1.00 62.25 467 ALA A O 1
ATOM 3475 N N . GLY A 1 468 ? -10.100 12.010 -19.139 1.00 71.50 468 GLY A N 1
ATOM 3476 C CA . GLY A 1 468 ? -10.648 12.737 -17.988 1.00 71.50 468 GLY A CA 1
ATOM 3477 C C . GLY A 1 468 ? -9.599 13.395 -17.079 1.00 71.50 468 GLY A C 1
ATOM 3478 O O . GLY A 1 468 ? -8.391 13.277 -17.285 1.00 71.50 468 GLY A O 1
ATOM 3479 N N . ALA A 1 469 ? -10.077 14.114 -16.059 1.00 72.62 469 ALA A N 1
ATOM 3480 C CA . ALA A 1 469 ? -9.238 14.914 -15.162 1.00 72.62 469 ALA A CA 1
ATOM 3481 C C . ALA A 1 469 ? -8.312 14.066 -14.264 1.00 72.62 469 ALA A C 1
ATOM 3483 O O . ALA A 1 469 ? -7.133 14.391 -14.143 1.00 72.62 469 ALA A O 1
ATOM 3484 N N . ALA A 1 470 ? -8.795 12.942 -13.713 1.00 71.06 470 ALA A N 1
ATOM 3485 C CA . ALA A 1 470 ? -7.960 11.993 -12.961 1.00 71.06 470 ALA A CA 1
ATOM 3486 C C . ALA A 1 470 ? -6.812 11.434 -13.810 1.00 71.06 470 ALA A C 1
ATOM 3488 O O . ALA A 1 470 ? -5.661 11.413 -13.377 1.00 71.06 470 ALA A O 1
ATOM 3489 N N . GLY A 1 471 ? -7.117 11.030 -15.048 1.00 73.00 471 GLY A N 1
ATOM 3490 C CA . GLY A 1 471 ? -6.112 10.546 -15.985 1.00 73.00 471 GLY A CA 1
ATOM 3491 C C . GLY A 1 471 ? -5.052 11.609 -16.279 1.00 73.00 471 GLY A C 1
ATOM 3492 O O . GLY A 1 471 ? -3.865 11.291 -16.317 1.00 73.00 471 GLY A O 1
ATOM 3493 N N . HIS A 1 472 ? -5.459 12.870 -16.453 1.00 76.06 472 HIS A N 1
ATOM 3494 C CA . HIS A 1 472 ? -4.522 13.970 -16.678 1.00 76.06 472 HIS A CA 1
ATOM 3495 C C . HIS A 1 472 ? -3.578 14.175 -15.485 1.00 76.06 472 HIS A C 1
ATOM 3497 O O . HIS A 1 472 ? -2.366 14.204 -15.680 1.00 76.06 472 HIS A O 1
ATOM 3503 N N . LEU A 1 473 ? -4.109 14.205 -14.255 1.00 77.94 473 LEU A N 1
ATOM 3504 C CA . LEU A 1 473 ? -3.308 14.320 -13.027 1.00 77.94 473 LEU A CA 1
ATOM 3505 C C . LEU A 1 473 ? -2.296 13.174 -12.885 1.00 77.94 473 LEU A C 1
ATOM 3507 O O . LEU A 1 473 ? -1.131 13.403 -12.559 1.00 77.94 473 LEU A O 1
ATOM 3511 N N . ILE A 1 474 ? -2.723 11.941 -13.166 1.00 76.75 474 ILE A N 1
ATOM 3512 C CA . ILE A 1 474 ? -1.846 10.765 -13.152 1.00 76.75 474 ILE A CA 1
ATOM 3513 C C . ILE A 1 474 ? -0.748 10.904 -14.212 1.00 76.75 474 ILE A C 1
ATOM 3515 O O . ILE A 1 474 ? 0.425 10.686 -13.912 1.00 76.75 474 ILE A O 1
ATOM 3519 N N . ALA A 1 475 ? -1.100 11.290 -15.440 1.00 75.88 475 ALA A N 1
ATOM 3520 C CA . ALA A 1 475 ? -0.143 11.419 -16.534 1.00 75.88 475 ALA A CA 1
ATOM 3521 C C . ALA A 1 475 ? 0.893 12.528 -16.276 1.00 75.88 475 ALA A C 1
ATOM 3523 O O . ALA A 1 475 ? 2.085 12.324 -16.518 1.00 75.88 475 ALA A O 1
ATOM 3524 N N . GLU A 1 476 ? 0.470 13.675 -15.736 1.00 79.62 476 GLU A N 1
ATOM 3525 C CA . GLU A 1 476 ? 1.367 14.758 -15.315 1.00 79.62 476 GLU A CA 1
ATOM 3526 C C . GLU A 1 476 ? 2.311 14.315 -14.194 1.00 79.62 476 GLU A C 1
ATOM 3528 O O . GLU A 1 476 ? 3.518 14.572 -14.256 1.00 79.62 476 GLU A O 1
ATOM 3533 N N . HIS A 1 477 ? 1.784 13.607 -13.194 1.00 80.44 477 HIS A N 1
ATOM 3534 C CA . HIS A 1 477 ? 2.580 13.072 -12.097 1.00 80.44 477 HIS A CA 1
ATOM 3535 C C . HIS A 1 477 ? 3.630 12.069 -12.589 1.00 80.44 477 HIS A C 1
ATOM 3537 O O . HIS A 1 477 ? 4.810 12.203 -12.257 1.00 80.44 477 HIS A O 1
ATOM 3543 N N . LEU A 1 478 ? 3.239 11.105 -13.427 1.00 76.56 478 LEU A N 1
ATOM 3544 C CA . LEU A 1 478 ? 4.164 10.137 -14.024 1.00 76.56 478 LEU A CA 1
ATOM 3545 C C . LEU A 1 478 ? 5.258 10.845 -14.834 1.00 76.56 478 LEU A C 1
ATOM 3547 O O . LEU A 1 478 ? 6.442 10.545 -14.669 1.00 76.56 478 LEU A O 1
ATOM 3551 N N . ALA A 1 479 ? 4.896 11.846 -15.642 1.00 76.25 479 ALA A N 1
ATOM 3552 C CA . ALA A 1 479 ? 5.871 12.653 -16.373 1.00 76.25 479 ALA A CA 1
ATOM 3553 C C . ALA A 1 479 ? 6.830 13.410 -15.432 1.00 76.25 479 ALA A C 1
ATOM 3555 O O . ALA A 1 479 ? 8.021 13.542 -15.726 1.00 76.25 479 ALA A O 1
ATOM 3556 N N . ALA A 1 480 ? 6.350 13.894 -14.284 1.00 78.94 480 ALA A N 1
ATOM 3557 C CA . ALA A 1 480 ? 7.182 14.541 -13.271 1.00 78.94 480 ALA A CA 1
ATOM 3558 C C . ALA A 1 480 ? 8.138 13.564 -12.559 1.00 78.94 480 ALA A C 1
ATOM 3560 O O . ALA A 1 480 ? 9.282 13.941 -12.285 1.00 78.94 480 ALA A O 1
ATOM 3561 N N . LEU A 1 481 ? 7.712 12.327 -12.264 1.00 76.75 481 LEU A N 1
ATOM 3562 C CA . LEU A 1 481 ? 8.595 11.280 -11.723 1.00 76.75 481 LEU A CA 1
ATOM 3563 C C . LEU A 1 481 ? 9.739 10.980 -12.697 1.00 76.75 481 LEU A C 1
ATOM 3565 O O . LEU A 1 481 ? 10.908 11.019 -12.315 1.00 76.75 481 LEU A O 1
ATOM 3569 N N . TRP A 1 482 ? 9.415 10.784 -13.976 1.00 73.56 482 TRP A N 1
ATOM 3570 C CA . TRP A 1 482 ? 10.407 10.505 -15.015 1.00 73.56 482 TRP A CA 1
ATOM 3571 C C . TRP A 1 482 ? 11.393 11.656 -15.245 1.00 73.56 482 TRP A C 1
ATOM 3573 O O . TRP A 1 482 ? 12.596 11.417 -15.349 1.00 73.56 482 TRP A O 1
ATOM 3583 N N . ARG A 1 483 ? 10.925 12.911 -15.253 1.00 74.81 483 ARG A N 1
ATOM 3584 C CA . ARG A 1 483 ? 11.822 14.080 -15.322 1.00 74.81 483 ARG A CA 1
ATOM 3585 C C . ARG A 1 483 ? 12.769 14.155 -14.123 1.00 74.81 483 ARG A C 1
ATOM 3587 O O . ARG A 1 483 ? 13.944 14.453 -14.302 1.00 74.81 483 ARG A O 1
ATOM 3594 N N . GLY A 1 484 ? 12.287 13.829 -12.921 1.00 72.75 484 GLY A N 1
ATOM 3595 C CA . GLY A 1 484 ? 13.129 13.742 -11.722 1.00 72.75 484 GLY A CA 1
ATOM 3596 C C . GLY A 1 484 ? 14.181 12.629 -11.796 1.00 72.75 484 GLY A C 1
ATOM 3597 O O . GLY A 1 484 ? 15.279 12.787 -11.272 1.00 72.75 484 GLY A O 1
ATOM 3598 N N . ALA A 1 485 ? 13.871 11.532 -12.490 1.00 70.44 485 ALA A N 1
ATOM 3599 C CA . ALA A 1 485 ? 14.769 10.397 -12.682 1.00 70.44 485 ALA A CA 1
ATOM 3600 C C . ALA A 1 485 ? 15.873 10.648 -13.734 1.00 70.44 485 ALA A C 1
ATOM 3602 O O . ALA A 1 485 ? 16.952 10.057 -13.647 1.00 70.44 485 ALA A O 1
ATOM 3603 N N . ALA A 1 486 ? 15.623 11.527 -14.716 1.00 68.50 486 ALA A N 1
ATOM 3604 C CA . ALA A 1 486 ? 16.509 11.808 -15.856 1.00 68.50 486 ALA A CA 1
ATOM 3605 C C . ALA A 1 486 ? 17.996 12.025 -15.495 1.00 68.50 486 ALA A C 1
ATOM 3607 O O . ALA A 1 486 ? 18.850 11.398 -16.129 1.00 68.50 486 ALA A O 1
ATOM 3608 N N . PRO A 1 487 ? 18.355 12.801 -14.450 1.00 68.56 487 PRO A N 1
ATOM 3609 C CA . PRO A 1 487 ? 19.756 13.020 -14.085 1.00 68.56 487 PRO A CA 1
ATOM 3610 C C . PRO A 1 487 ? 20.493 11.769 -13.578 1.00 68.56 487 PRO A C 1
ATOM 3612 O O . PRO A 1 487 ? 21.724 11.740 -13.581 1.00 68.56 487 PRO A O 1
ATOM 3615 N N . ALA A 1 488 ? 19.788 10.748 -13.076 1.00 65.31 488 ALA A N 1
ATOM 3616 C CA . ALA A 1 488 ? 20.415 9.481 -12.681 1.00 65.31 488 ALA A CA 1
ATOM 3617 C C . ALA A 1 488 ? 20.712 8.595 -13.892 1.00 65.31 488 ALA A C 1
ATOM 3619 O O . ALA A 1 488 ? 21.758 7.953 -13.923 1.00 65.31 488 ALA A O 1
ATOM 3620 N N . PHE A 1 489 ? 19.828 8.608 -14.894 1.00 64.06 489 PHE A N 1
ATOM 3621 C CA . PHE A 1 489 ? 20.070 7.925 -16.160 1.00 64.06 489 PHE A CA 1
ATOM 3622 C C . PHE A 1 489 ? 21.276 8.549 -16.872 1.00 64.06 489 PHE A C 1
ATOM 3624 O O . PHE A 1 489 ? 22.229 7.837 -17.164 1.00 64.06 489 PHE A O 1
ATOM 3631 N N . GLY A 1 490 ? 21.304 9.875 -17.045 1.00 60.25 490 GLY A N 1
ATOM 3632 C CA . GLY A 1 490 ? 22.412 10.568 -17.713 1.00 60.25 490 GLY A CA 1
ATOM 3633 C C . GLY A 1 490 ? 23.794 10.275 -17.112 1.00 60.25 490 GLY A C 1
ATOM 3634 O O . GLY A 1 490 ? 24.730 9.910 -17.822 1.00 60.25 490 GLY A O 1
ATOM 3635 N N . ARG A 1 491 ? 23.903 10.309 -15.776 1.00 60.09 491 ARG A N 1
ATOM 3636 C CA . ARG A 1 491 ? 25.148 9.981 -15.056 1.00 60.09 491 ARG A CA 1
ATOM 3637 C C . ARG A 1 491 ? 25.653 8.554 -15.285 1.00 60.09 491 ARG A C 1
ATOM 3639 O O . ARG A 1 491 ? 26.847 8.333 -15.133 1.00 60.09 491 ARG A O 1
ATOM 3646 N N . ALA A 1 492 ? 24.785 7.603 -15.630 1.00 56.31 492 ALA A N 1
ATOM 3647 C CA . ALA A 1 492 ? 25.188 6.230 -15.933 1.00 56.31 492 ALA A CA 1
ATOM 3648 C C . ALA A 1 492 ? 25.806 6.067 -17.338 1.00 56.31 492 ALA A C 1
ATOM 3650 O O . ALA A 1 492 ? 26.356 5.005 -17.617 1.00 56.31 492 ALA A O 1
ATOM 3651 N N . ALA A 1 493 ? 25.700 7.076 -18.215 1.00 50.50 493 ALA A N 1
ATOM 3652 C CA . ALA A 1 493 ? 26.188 7.017 -19.597 1.00 50.50 493 ALA A CA 1
ATOM 3653 C C . ALA A 1 493 ? 27.441 7.862 -19.884 1.00 50.50 493 ALA A C 1
ATOM 3655 O O . ALA A 1 493 ? 28.148 7.559 -20.840 1.00 50.50 493 ALA A O 1
ATOM 3656 N N . THR A 1 494 ? 27.712 8.921 -19.111 1.00 49.28 494 THR A N 1
ATOM 3657 C CA . THR A 1 494 ? 28.874 9.814 -19.337 1.00 49.28 494 THR A CA 1
ATOM 3658 C C . THR A 1 494 ? 30.037 9.630 -18.373 1.00 49.28 494 THR A C 1
ATOM 3660 O O . THR A 1 494 ? 31.096 10.214 -18.597 1.00 49.28 494 THR A O 1
ATOM 3663 N N . ALA A 1 495 ? 29.820 8.928 -17.264 1.00 44.81 495 ALA A N 1
ATOM 3664 C CA . ALA A 1 495 ? 30.902 8.493 -16.391 1.00 44.81 495 ALA A CA 1
ATOM 3665 C C . ALA A 1 495 ? 31.496 7.223 -16.978 1.00 44.81 495 ALA A C 1
ATOM 3667 O O . ALA A 1 495 ? 32.733 7.067 -16.865 1.00 44.81 495 ALA A O 1
#

Radius of gyration: 30.13 Å; chains: 1; bounding box: 65×38×93 Å

Sequence (495 aa):
MKLRIGQDIEVAIECVRPTGGRHLFVQGRIAWNRGGEAPDLWLLAHGLPLESLLDLRHERPDITAAPGEDRVIQGFILIAGRAGGPAGMEGFALGAGALAFALPREGLGAPVAEVLARLPWDMAFAVLDAAARDEGLATLLLPDAFAGWIAAVPTLEPSARDQHGLARMDAIASPLGECAVAVTLPRPLARGETLRAVALLPGEDGPRATLLEGPPPLYGETAVTLYGCLHPADQAPAAVPFDLLVELRRPEGGTWFRTTPRLHPAPGFLRMLQDLSAAGEPTDGFGWLRGVLESRRAAFDRAFAAQSPPTAPPPPEAPVVAVLHAVDDPFAARLVFLAAPEIERRAAEVLVLGPREAAAAAADVFLQRGRIPTRTGLDLAATVRRGTYARAALVPVDPPALAEALLEDGMEALFAHRIGGAALAPLLRLAAAAGTPDGAETFGRMARMLKDWSDGREVHVRPERAAGAAGHLIAEHLAALWRGAAPAFGRAATA